Protein AF-A0A8J2JFU3-F1 (afdb_monomer_lite)

Foldseek 3Di:
DPDKDKDKFFDPDFFDDLVVRLVRCVVVQLVVVVVLCVVQQKKWKKKKWWFWKADPVVRDIDIDIFMAFTDIDRDSVCSVVVSVSGSVRSVVVQVCCCVVPNNIDTGTTGIIMMIMDRPALDDFDPDDDDDDDPCPDPDFWAAAPDPDLCQVLLLVQLLPCLVVQCVVDVDSNSSNYSVVRVVCSVVADQVLADPLHDDPVRSQVVRCVRGVEWEWEWEDDPRGIGTNDGGPRPGPHYWYKYKDFDDDPPDRDPRDIHIMTGNHPQCVSCPPDPARWDAASHPRDIDRDPVVNVVCVVVVNCSDPPPPPDPPDPPDDDADDQLQVVFDQQKAKEKDFDKAWAPPPPPPDDDPVPDPDDDPTDIDTQKMKIWMWGAPPNDIATPWIWIFRDPPRLLVVLLVVLVVLVLSLVLLVVQQAADDADPVQVVQQVPDQAAPRGRHGQDPPDPQVAWDQAARRRNNYTDYIHRPVSSVSHDHDSEHEYEYAPPQQPVVVVNVVCVVVVSHAFDDWDWDAPDPRGTAKIKTKHKPVPNPDPPPPPDVPTPGDTPDPDDDPVSDDPDDDIDMYMYMYGHCCVVVVDDLQVVLVVVVVVVPPPVVRCCVSPVVLVDDPPQDHDVVLVVLVSHDAQDLRVVRYDNCCPPPPRDDDDQCSRADPVPRDGDDPVRSVSVVVNSVSD

Sequence (674 aa):
MGVVVWYQYLPEQIEQDVESLFTEVHEPLVKLLQQSLDVHNSIVVRFRVPMVLENDEYQKVYVSYMMSQFMDLFNRGGIEDLIYRGASQVINRLNVFNEHGSKWRLREIESLEVQIASLKLFTEVKVKGYLPLPFASKKGYLNIRNKNNKCFQYCIIANKYWKAVKKTHRSHSALTNPKYYERHMNDFNFDCIGENGLNIYQDLPKFEQLNNIGVTVFSHRSNEIVMVRKSDLVADTRVNLFLIHRQNGDIESDDECHFVLITNLNKFLCLGRSHRSFFCAKCYRRFPSIARLEKHTASQHPTVINEDVEFPNPAYSLKFSNYSSTLPMPYIIFWDFETYTNEVTLPNSGQNKKSRTQILNEFSPASFSIVVVHNFENESRIVDIIYYDGPDVVRTFFEKIFNVAYMLLSQIRRTNNFIQPTPDELQHHVNATSCFLCGREFSSDTKCSAKCLHHDHNTGKYIDAACSACNLNIKYKFEVPAICHNSSRFDIHILMEAISTKGVPTTNVSILARSSEEFISLKVTTNKYKLPPLLTTYDSNYRERTAFHTAHSSLYPPSWKPTNVTIQFLDSYKFLNSSLSELFSVLKKDNSYKFSLIKLSFPYLFKYKTFSPTVENVDMLLQKISFPYQALKGSYVLQPGYPIPNRESFANDLDGTQVSDEQYQRVQEVINHF

Secondary structure (DSSP, 8-state):
--PEEEEEE--S-SS--HHHHHHHTHHHHHHHHHHHHHHHSSEEEEEEEEEEEEETTTTEEEEEEEEPPPEEE-SGGGHHHHHHHHHHHHHHHHHHHHHHSTT-EEEEE--EEEEEEE--S-S-----SSSS-S--S--SEE----SSS-HHHHHHHHHHHHHHHHHH--SHHHHT-THHHHTTGGGS--TTS-TT---TTTHHHHHHHHHTEEEEEEEEETTEEEEEE------SEEEEEEEEEPP-SSS--TT-EEEEEES-HHHHHTTT-SS--EE-TTT--EESSHHHHHHHHHTT--S------PPP-TT-------GGGGSPPSEEEEEEEEEEEEP----SS---TT--PPP--EEEEEEEEEEEEEEETTEEEEEEEEEE-SSSHHHHHHHHHHHHHHHHHHHHHHH--PPPPPHHHHHHHHH--B-TTT--B--TTSTT-SEEEEE-TTT--EEEEEEHHHHHHS-----EEEEESSGGGTHHHHHHHHHHTT-S--SEEEEEESSSS-EEEEEEEEEGGGSPP------TTS----S-----GGG--SS----EEEEEEEEGGGTS-S-HHHHHHHHHHT-----HHHHHH-THHHH-TTS---HHHHHHHTS-----TTT-BSGGGGSTTPPPPPGGGG--TTT-PPPPHHHHHHHHHHHHH-

Radius of gyration: 36.5 Å; chains: 1; bounding box: 82×84×100 Å

pLDDT: mean 76.46, std 16.55, range [27.48, 96.19]

Organism: NCBI:txid39272

Structure (mmCIF, N/CA/C/O backbone):
data_AF-A0A8J2JFU3-F1
#
_entry.id   AF-A0A8J2JFU3-F1
#
loop_
_atom_site.group_PDB
_atom_site.id
_atom_site.type_symbol
_atom_site.label_atom_id
_atom_site.label_alt_id
_atom_site.label_comp_id
_atom_site.label_asym_id
_atom_site.label_entity_id
_atom_site.label_seq_id
_atom_site.pdbx_PDB_ins_code
_atom_site.Cartn_x
_atom_site.Cartn_y
_atom_site.Cartn_z
_atom_site.occupancy
_atom_site.B_iso_or_equiv
_atom_site.auth_seq_id
_atom_site.auth_comp_id
_atom_site.auth_asym_id
_atom_site.auth_atom_id
_atom_site.pdbx_PDB_model_num
ATOM 1 N N . MET A 1 1 ? 12.813 12.835 -12.491 1.00 41.66 1 MET A N 1
ATOM 2 C CA . MET A 1 1 ? 11.472 13.414 -12.330 1.00 41.66 1 MET A CA 1
ATOM 3 C C . MET A 1 1 ? 11.585 14.388 -11.185 1.00 41.66 1 MET A C 1
ATOM 5 O O . MET A 1 1 ? 12.014 13.972 -10.113 1.00 41.66 1 MET A O 1
ATOM 9 N N . GLY A 1 2 ? 11.389 15.674 -11.476 1.00 49.88 2 GLY A N 1
ATOM 10 C CA . GLY A 1 2 ? 11.251 16.692 -10.438 1.00 49.88 2 GLY A CA 1
ATOM 11 C C . GLY A 1 2 ? 9.918 16.545 -9.703 1.00 49.88 2 GLY A C 1
ATOM 12 O O . GLY A 1 2 ? 9.207 15.560 -9.904 1.00 49.88 2 GLY A O 1
ATOM 13 N N . VAL A 1 3 ? 9.609 17.526 -8.855 1.00 50.72 3 VAL A N 1
ATOM 14 C CA . VAL A 1 3 ? 8.326 17.655 -8.149 1.00 50.72 3 VAL A CA 1
ATOM 15 C C . VAL A 1 3 ? 7.168 17.471 -9.136 1.00 50.72 3 VAL A C 1
ATOM 17 O O . VAL A 1 3 ? 7.185 18.062 -10.216 1.00 50.72 3 VAL A O 1
ATOM 20 N N . VAL A 1 4 ? 6.210 16.612 -8.779 1.00 64.81 4 VAL A N 1
ATOM 21 C CA . VAL A 1 4 ? 4.947 16.455 -9.509 1.00 64.81 4 VAL A CA 1
ATOM 22 C C . VAL A 1 4 ? 3.997 17.513 -8.970 1.00 64.81 4 VAL A C 1
ATOM 24 O O . VAL A 1 4 ? 3.699 17.508 -7.775 1.00 64.81 4 VAL A O 1
ATOM 27 N N . VAL A 1 5 ? 3.564 18.427 -9.831 1.00 75.31 5 VAL A N 1
ATOM 28 C CA . VAL A 1 5 ? 2.553 19.432 -9.501 1.00 75.31 5 VAL A CA 1
ATOM 29 C C . VAL A 1 5 ? 1.198 18.905 -9.951 1.00 75.31 5 VAL A C 1
ATOM 31 O O . VAL A 1 5 ? 1.085 18.305 -11.023 1.00 75.31 5 VAL A O 1
ATOM 34 N N . TRP A 1 6 ? 0.196 19.100 -9.102 1.00 80.88 6 TRP A N 1
ATOM 35 C CA . TRP A 1 6 ? -1.173 18.665 -9.330 1.00 80.88 6 TRP A CA 1
ATOM 36 C C . TRP A 1 6 ? -2.040 19.886 -9.577 1.00 80.88 6 TRP A C 1
ATOM 38 O O . TRP A 1 6 ? -2.028 20.826 -8.783 1.00 80.88 6 TRP A O 1
ATOM 48 N N . TYR A 1 7 ? -2.787 19.843 -10.668 1.00 85.06 7 TYR A N 1
ATOM 49 C CA . TYR A 1 7 ? -3.844 20.796 -10.964 1.00 85.06 7 TYR A CA 1
ATOM 50 C C . TYR A 1 7 ? -5.161 20.039 -10.955 1.00 85.06 7 TYR A C 1
ATOM 52 O O . TYR A 1 7 ? -5.210 18.905 -11.424 1.00 85.06 7 TYR A O 1
ATOM 60 N N . GLN A 1 8 ? -6.203 20.645 -10.404 1.00 88.94 8 GLN A N 1
ATOM 61 C CA . GLN A 1 8 ? -7.527 20.048 -10.348 1.00 88.94 8 GLN A CA 1
ATOM 62 C C . GLN A 1 8 ? -8.518 21.014 -10.983 1.00 88.94 8 GLN A C 1
ATOM 64 O O . GLN A 1 8 ? -8.562 22.187 -10.614 1.00 88.94 8 GLN A O 1
ATOM 69 N N . TYR A 1 9 ? -9.287 20.504 -11.933 1.00 87.50 9 TYR A N 1
ATOM 70 C CA . TYR A 1 9 ? -10.418 21.185 -12.539 1.00 87.50 9 TYR A CA 1
ATOM 71 C C . TYR A 1 9 ? -11.693 20.513 -12.047 1.00 87.50 9 TYR A C 1
ATOM 73 O O . TYR A 1 9 ? -11.799 19.285 -12.086 1.00 87.50 9 TYR A O 1
ATOM 81 N N . LEU A 1 10 ? -12.625 21.317 -11.545 1.00 85.31 10 LEU A N 1
ATOM 82 C CA . LEU A 1 10 ? -13.958 20.858 -11.181 1.00 85.31 10 LEU A CA 1
ATOM 83 C C . LEU A 1 10 ? -14.872 21.096 -12.383 1.00 85.31 10 LEU A C 1
ATOM 85 O O . LEU A 1 10 ? -14.833 22.210 -12.908 1.00 85.31 10 LEU A O 1
ATOM 89 N N . PRO A 1 11 ? -15.642 20.089 -12.817 1.00 83.38 11 PRO A N 1
ATOM 90 C CA . PRO A 1 11 ? -16.565 20.255 -13.925 1.00 83.38 11 PRO A CA 1
ATOM 91 C C . PRO A 1 11 ? -17.680 21.250 -13.587 1.00 83.38 11 PRO A C 1
ATOM 93 O O . PRO A 1 11 ? -18.163 21.285 -12.453 1.00 83.38 11 PRO A O 1
ATOM 96 N N . GLU A 1 12 ? -18.136 22.009 -14.580 1.00 78.88 12 GLU A N 1
ATOM 97 C CA . GLU A 1 12 ? -19.329 22.857 -14.471 1.00 78.88 12 GLU A CA 1
ATOM 98 C C . GLU A 1 12 ? -20.608 22.020 -14.298 1.00 78.88 12 GLU A C 1
ATOM 100 O O . GLU A 1 12 ? -21.534 22.431 -13.593 1.00 78.88 12 GLU A O 1
ATOM 105 N N . GLN A 1 13 ? -20.643 20.825 -14.900 1.00 78.31 13 GLN A N 1
ATOM 106 C CA . GLN A 1 13 ? -21.716 19.838 -14.757 1.00 78.31 13 GLN A CA 1
ATOM 107 C C . GLN A 1 13 ? -21.170 18.504 -14.242 1.00 78.31 13 GLN A C 1
ATOM 109 O O . GLN A 1 13 ? -20.282 17.909 -14.845 1.00 78.31 13 GLN A O 1
ATOM 114 N N . ILE A 1 14 ? -21.714 18.020 -13.124 1.00 73.75 14 ILE A N 1
ATOM 115 C CA . ILE A 1 14 ? -21.243 16.792 -12.461 1.00 73.75 14 ILE A CA 1
ATOM 116 C C . ILE A 1 14 ? -21.682 15.534 -13.242 1.00 73.75 14 ILE A C 1
ATOM 118 O O . ILE A 1 14 ? -20.930 14.562 -13.344 1.00 73.75 14 ILE A O 1
ATOM 122 N N . GLU A 1 15 ? -22.871 15.574 -13.849 1.00 76.75 15 GLU A N 1
ATOM 123 C CA . GLU A 1 15 ? -23.403 14.534 -14.738 1.00 76.75 15 GLU A CA 1
ATOM 124 C C . GLU A 1 15 ? -23.016 14.837 -16.193 1.00 76.75 15 GLU A C 1
ATOM 126 O O . GLU A 1 15 ? -23.808 15.363 -16.972 1.00 76.75 15 GLU A O 1
ATOM 131 N N . GLN A 1 16 ? -21.771 14.534 -16.559 1.00 81.75 16 GLN A N 1
ATOM 132 C CA . GLN A 1 16 ? -21.309 14.624 -17.944 1.00 81.75 16 GLN A CA 1
ATOM 133 C C . GLN A 1 16 ? -20.375 13.467 -18.301 1.00 81.75 16 GLN A C 1
ATOM 135 O O . GLN A 1 16 ? -19.803 12.810 -17.425 1.00 81.75 16 GLN A O 1
ATOM 140 N N . ASP A 1 17 ? -20.212 13.211 -19.597 1.00 87.56 17 ASP A N 1
ATOM 141 C CA . ASP A 1 17 ? -19.240 12.237 -20.083 1.00 87.56 17 ASP A CA 1
ATOM 142 C C . ASP A 1 17 ? -17.814 12.817 -20.141 1.00 87.56 17 ASP A C 1
ATOM 144 O O . ASP A 1 17 ? -17.562 14.013 -19.979 1.00 87.56 17 ASP A O 1
ATOM 148 N N . VAL A 1 18 ? -16.838 11.930 -20.344 1.00 88.50 18 VAL A N 1
ATOM 149 C CA . VAL A 1 18 ? -15.420 12.309 -20.380 1.00 88.50 18 VAL A CA 1
ATOM 150 C C . VAL A 1 18 ? -15.108 13.209 -21.584 1.00 88.50 18 VAL A C 1
ATOM 152 O O . VAL A 1 18 ? -14.222 14.052 -21.491 1.00 88.50 18 VAL A O 1
ATOM 155 N N . GLU A 1 19 ? -15.802 13.057 -22.711 1.00 89.81 19 GLU A N 1
ATOM 156 C CA . GLU A 1 19 ? -15.550 13.865 -23.911 1.00 89.81 19 GLU A CA 1
ATOM 157 C C . GLU A 1 19 ? -15.982 15.323 -23.703 1.00 89.81 19 GLU A C 1
ATOM 159 O O . GLU A 1 19 ? -15.233 16.257 -24.013 1.00 89.81 19 GLU A O 1
ATOM 164 N N . SER A 1 20 ? -17.137 15.507 -23.071 1.00 89.69 20 SER A N 1
ATOM 165 C CA . SER A 1 20 ? -17.690 16.796 -22.665 1.00 89.69 20 SER A CA 1
ATOM 166 C C . SER A 1 20 ? -16.768 17.494 -21.667 1.00 89.69 20 SER A C 1
ATOM 168 O O . SER A 1 20 ? -16.398 18.646 -21.893 1.00 89.69 20 SER A O 1
ATOM 170 N N . LEU A 1 21 ? -16.260 16.764 -20.665 1.00 92.25 21 LEU A N 1
ATOM 171 C CA . LEU A 1 21 ? -15.305 17.299 -19.691 1.00 92.25 21 LEU A CA 1
ATOM 172 C C . LEU A 1 21 ? -14.037 17.833 -20.368 1.00 92.25 21 LEU A C 1
ATOM 174 O O . LEU A 1 21 ? -13.573 18.928 -20.057 1.00 92.25 21 LEU A O 1
ATOM 178 N N . PHE A 1 22 ? -13.441 17.053 -21.276 1.00 91.81 22 PHE A N 1
ATOM 179 C CA . PHE A 1 22 ? -12.216 17.464 -21.969 1.00 91.81 22 PHE A CA 1
ATOM 180 C C . PHE A 1 22 ? -12.455 18.626 -22.939 1.00 91.81 22 PHE A C 1
ATOM 182 O O . PHE A 1 22 ? -11.534 19.414 -23.153 1.00 91.81 22 PHE A O 1
ATOM 189 N N . THR A 1 23 ? -13.670 18.758 -23.476 1.00 91.88 23 THR A N 1
ATOM 190 C CA . THR A 1 23 ? -14.092 19.908 -24.288 1.00 91.88 23 THR A CA 1
ATOM 191 C C . THR A 1 23 ? -14.242 21.163 -23.428 1.00 91.88 23 THR A C 1
ATOM 193 O O . THR A 1 23 ? -13.706 22.212 -23.780 1.00 91.88 23 THR A O 1
ATOM 196 N N . GLU A 1 24 ? -14.895 21.045 -22.269 1.00 91.38 24 GLU A N 1
ATOM 197 C CA . GLU A 1 24 ? -15.099 22.123 -21.293 1.00 91.38 24 GLU A CA 1
ATOM 198 C C . GLU A 1 24 ? -13.761 22.712 -20.818 1.00 91.38 24 GLU A C 1
ATOM 200 O O . GLU A 1 24 ? -13.526 23.920 -20.871 1.00 91.38 24 GLU A O 1
ATOM 205 N N . VAL A 1 25 ? -12.833 21.848 -20.403 1.00 91.62 25 VAL A N 1
ATOM 206 C CA . VAL A 1 25 ? -11.549 22.264 -19.815 1.00 91.62 25 VAL A CA 1
ATOM 207 C C . VAL A 1 25 ? -10.433 22.458 -20.847 1.00 91.62 25 VAL A C 1
ATOM 209 O O . VAL A 1 25 ? -9.283 22.696 -20.468 1.00 91.62 25 VAL A O 1
ATOM 212 N N . HIS A 1 26 ? -10.740 22.394 -22.146 1.00 93.25 26 HIS A N 1
ATOM 213 C CA . HIS A 1 26 ? -9.745 22.417 -23.220 1.00 93.25 26 HIS A CA 1
ATOM 214 C C . HIS A 1 26 ? -8.861 23.674 -23.194 1.00 93.25 26 HIS A C 1
ATOM 216 O O . HIS A 1 26 ? -7.631 23.567 -23.136 1.00 93.25 26 HIS A O 1
ATOM 222 N N . GLU A 1 27 ? -9.460 24.864 -23.223 1.00 93.38 27 GLU A N 1
ATOM 223 C CA . GLU A 1 27 ? -8.733 26.141 -23.215 1.00 93.38 27 GLU A CA 1
ATOM 224 C C . GLU A 1 27 ? -7.882 26.323 -21.937 1.00 93.38 27 GLU A C 1
ATOM 226 O O . GLU A 1 27 ? -6.683 26.630 -22.030 1.00 93.38 27 GLU A O 1
ATOM 231 N N . PRO A 1 28 ? -8.421 26.057 -20.726 1.00 93.06 28 PRO A N 1
ATOM 232 C CA . PRO A 1 28 ? -7.619 26.023 -19.507 1.00 93.06 28 PRO A CA 1
ATOM 233 C C . PRO A 1 28 ? -6.430 25.053 -19.562 1.00 93.06 28 PRO A C 1
ATOM 235 O O . PRO A 1 28 ? -5.341 25.415 -19.104 1.00 93.06 28 PRO A O 1
ATOM 238 N N . LEU A 1 29 ? -6.607 23.852 -20.126 1.00 93.81 29 LEU A N 1
ATOM 239 C CA . LEU A 1 29 ? -5.535 22.865 -20.281 1.00 93.81 29 LEU A CA 1
ATOM 240 C C . LEU A 1 29 ? -4.438 23.362 -21.220 1.00 93.81 29 LEU A C 1
ATOM 242 O O . LEU A 1 29 ? -3.256 23.256 -20.884 1.00 93.81 29 LEU A O 1
ATOM 246 N N . VAL A 1 30 ? -4.804 23.934 -22.369 1.00 94.12 30 VAL A N 1
ATOM 247 C CA . VAL A 1 30 ? -3.840 24.489 -23.330 1.00 94.12 30 VAL A CA 1
ATOM 248 C C . VAL A 1 30 ? -2.983 25.550 -22.649 1.00 94.12 30 VAL A C 1
ATOM 250 O O . VAL A 1 30 ? -1.752 25.477 -22.692 1.00 94.12 30 VAL A O 1
ATOM 253 N N . LYS A 1 31 ? -3.615 26.486 -21.936 1.00 93.62 31 LYS A N 1
ATOM 254 C CA . LYS A 1 31 ? -2.913 27.546 -21.207 1.00 93.62 31 LYS A CA 1
ATOM 255 C C . LYS A 1 31 ? -1.995 26.989 -20.115 1.00 93.62 31 LYS A C 1
ATOM 257 O O . LYS A 1 31 ? -0.844 27.417 -20.010 1.00 93.62 31 LYS A O 1
ATOM 262 N N . LEU A 1 32 ? -2.469 26.017 -19.332 1.00 93.88 32 LEU A N 1
ATOM 263 C CA . LEU A 1 32 ? -1.688 25.363 -18.279 1.00 93.88 32 LEU A CA 1
ATOM 264 C C . LEU A 1 32 ? -0.436 24.674 -18.842 1.00 93.88 32 LEU A C 1
ATOM 266 O O . LEU A 1 32 ? 0.663 24.814 -18.295 1.00 93.88 32 LEU A O 1
ATOM 270 N N . LEU A 1 33 ? -0.591 23.929 -19.937 1.00 92.69 33 LEU A N 1
ATOM 271 C CA . LEU A 1 33 ? 0.501 23.196 -20.573 1.00 92.69 33 LEU A CA 1
ATOM 272 C C . LEU A 1 33 ? 1.508 24.142 -21.240 1.00 92.69 33 LEU A C 1
ATOM 274 O O . LEU A 1 33 ? 2.712 23.909 -21.126 1.00 92.69 33 LEU A O 1
ATOM 278 N N . GLN A 1 34 ? 1.049 25.238 -21.853 1.00 91.62 34 GLN A N 1
ATOM 279 C CA . GLN A 1 34 ? 1.924 26.295 -22.376 1.00 91.62 34 GLN A CA 1
ATOM 280 C C . GLN A 1 34 ? 2.765 26.928 -21.261 1.00 91.62 34 GLN A C 1
ATOM 282 O O . GLN A 1 34 ? 3.990 26.944 -21.361 1.00 91.62 34 GLN A O 1
ATOM 287 N N . GLN A 1 35 ? 2.134 27.357 -20.164 1.00 89.44 35 GLN A N 1
ATOM 288 C CA . GLN A 1 35 ? 2.835 27.936 -19.011 1.00 89.44 35 GLN A CA 1
ATOM 289 C C . GLN A 1 35 ? 3.835 26.950 -18.395 1.00 89.44 35 GLN A C 1
ATOM 291 O O . GLN A 1 35 ? 4.955 27.316 -18.042 1.00 89.44 35 GLN A O 1
ATOM 296 N N . SER A 1 36 ? 3.458 25.675 -18.300 1.00 88.31 36 SER A N 1
ATOM 297 C CA . SER A 1 36 ? 4.332 24.626 -17.770 1.00 88.31 36 SER A CA 1
ATOM 298 C C . SER A 1 36 ? 5.554 24.381 -18.663 1.00 88.31 36 SER A C 1
ATOM 300 O O . SER A 1 36 ? 6.656 24.156 -18.154 1.00 88.31 36 SER A O 1
ATOM 302 N N . LEU A 1 37 ? 5.389 24.451 -19.988 1.00 84.69 37 LEU A N 1
ATOM 303 C CA . LEU A 1 37 ? 6.497 24.373 -20.943 1.00 84.69 37 LEU A CA 1
ATOM 304 C C . LEU A 1 37 ? 7.421 25.591 -20.859 1.00 84.69 37 LEU A C 1
ATOM 306 O O . LEU A 1 37 ? 8.637 25.411 -20.929 1.00 84.69 37 LEU A O 1
ATOM 310 N N . ASP A 1 38 ? 6.870 26.786 -20.651 1.00 83.88 38 ASP A N 1
ATOM 311 C CA . ASP A 1 38 ? 7.653 28.019 -20.508 1.00 83.88 38 ASP A CA 1
ATOM 312 C C . ASP A 1 38 ? 8.569 27.972 -19.274 1.00 83.88 38 ASP A C 1
ATOM 314 O O . ASP A 1 38 ? 9.684 28.489 -19.298 1.00 83.88 38 ASP A O 1
ATOM 318 N N . VAL A 1 39 ? 8.141 27.285 -18.208 1.00 82.19 39 VAL A N 1
ATOM 319 C CA . VAL A 1 39 ? 8.932 27.120 -16.976 1.00 82.19 39 VAL A CA 1
ATOM 320 C C . VAL A 1 39 ? 9.918 25.946 -17.056 1.00 82.19 39 VAL A C 1
ATOM 322 O O . VAL A 1 39 ? 11.022 26.022 -16.511 1.00 82.19 39 VAL A O 1
ATOM 325 N N . HIS A 1 40 ? 9.538 24.823 -17.675 1.00 76.00 40 HIS A N 1
ATOM 326 C CA . HIS A 1 40 ? 10.283 23.560 -17.558 1.00 76.00 40 HIS A CA 1
ATOM 327 C C . HIS A 1 40 ? 10.930 23.044 -18.849 1.00 76.00 40 HIS A C 1
ATOM 329 O O . HIS A 1 40 ? 11.603 22.013 -18.791 1.00 76.00 40 HIS A O 1
ATOM 335 N N . ASN A 1 41 ? 10.774 23.735 -19.984 1.00 74.19 41 ASN A N 1
ATOM 336 C CA . ASN A 1 41 ? 11.223 23.367 -21.339 1.00 74.19 41 ASN A CA 1
ATOM 337 C C . ASN A 1 41 ? 10.640 22.061 -21.913 1.00 74.19 41 ASN A C 1
ATOM 339 O O . ASN A 1 41 ? 10.404 21.975 -23.113 1.00 74.19 41 ASN A O 1
ATOM 343 N N . SER A 1 42 ? 10.447 21.036 -21.084 1.00 79.62 42 SER A N 1
ATOM 344 C CA . SER A 1 42 ? 9.838 19.751 -21.419 1.00 79.62 42 SER A CA 1
ATOM 345 C C . SER A 1 42 ? 9.172 19.163 -20.178 1.00 79.62 42 SER A C 1
ATOM 347 O O . SER A 1 42 ? 9.737 19.190 -19.076 1.00 79.62 42 SER A O 1
ATOM 349 N N . ILE A 1 43 ? 7.967 18.632 -20.351 1.00 85.19 43 ILE A N 1
ATOM 350 C CA . ILE A 1 43 ? 7.141 18.124 -19.256 1.00 85.19 43 ILE A CA 1
ATOM 351 C C . ILE A 1 43 ? 6.598 16.737 -19.582 1.00 85.19 43 ILE A C 1
ATOM 353 O O . ILE A 1 43 ? 6.532 16.326 -20.735 1.00 85.19 43 ILE A O 1
ATOM 357 N N . VAL A 1 44 ? 6.230 16.006 -18.540 1.00 84.75 44 VAL A N 1
ATOM 358 C CA . VAL A 1 44 ? 5.457 14.772 -18.635 1.00 84.75 44 VAL A CA 1
ATOM 359 C C . VAL A 1 44 ? 4.105 15.034 -17.994 1.00 84.75 44 VAL A C 1
ATOM 361 O O . VAL A 1 44 ? 4.055 15.541 -16.872 1.00 84.75 44 VAL A O 1
ATOM 364 N N . VAL A 1 45 ? 3.038 14.683 -18.703 1.00 89.50 45 VAL A N 1
ATOM 365 C CA . VAL A 1 45 ? 1.652 14.955 -18.318 1.00 89.50 45 VAL A CA 1
ATOM 366 C C . VAL A 1 45 ? 0.902 13.641 -18.137 1.00 89.50 45 VAL A C 1
ATOM 368 O O . VAL A 1 45 ? 1.089 12.700 -18.910 1.00 89.50 45 VAL A O 1
ATOM 371 N N . ARG A 1 46 ? 0.044 13.561 -17.125 1.00 92.25 46 ARG A N 1
ATOM 372 C CA . ARG A 1 46 ? -0.969 12.509 -16.992 1.00 92.25 46 ARG A CA 1
ATOM 373 C C . ARG A 1 46 ? -2.290 13.137 -16.578 1.00 92.25 46 ARG A C 1
ATOM 375 O O . ARG A 1 46 ? -2.312 13.961 -15.670 1.00 92.25 46 ARG A O 1
ATOM 382 N N . PHE A 1 47 ? -3.366 12.675 -17.195 1.00 93.31 47 PHE A N 1
ATOM 383 C CA . PHE A 1 47 ? -4.728 12.999 -16.799 1.00 93.31 47 PHE A CA 1
ATOM 384 C C . PHE A 1 47 ? -5.278 11.896 -15.904 1.00 93.31 47 PHE A C 1
ATOM 386 O O . PHE A 1 47 ? -5.110 10.709 -16.199 1.00 93.31 47 PHE A O 1
ATOM 393 N N . ARG A 1 48 ? -5.918 12.284 -14.806 1.00 92.81 48 ARG A N 1
ATOM 394 C CA . ARG A 1 48 ? -6.641 11.405 -13.893 1.00 92.81 48 ARG A CA 1
ATOM 395 C C . ARG A 1 48 ? -8.034 11.982 -13.691 1.00 92.81 48 ARG A C 1
ATOM 397 O O . ARG A 1 48 ? -8.167 13.156 -13.390 1.00 92.81 48 ARG A O 1
ATOM 404 N N . VAL A 1 49 ? -9.050 11.155 -13.870 1.00 92.50 49 VAL A N 1
ATOM 405 C CA . VAL A 1 49 ? -10.458 11.539 -13.773 1.00 92.50 49 VAL A CA 1
ATOM 406 C C . VAL A 1 49 ? -11.087 10.699 -12.668 1.00 92.50 49 VAL A C 1
ATOM 408 O O . VAL A 1 49 ? -11.428 9.539 -12.922 1.00 92.50 49 VAL A O 1
ATOM 411 N N . PRO A 1 50 ? -11.139 11.202 -11.422 1.00 89.56 50 PRO A N 1
ATOM 412 C CA . PRO A 1 50 ? -11.954 10.611 -10.370 1.00 89.56 50 PRO A CA 1
ATOM 413 C C . PRO A 1 50 ? -13.436 10.668 -10.750 1.00 89.56 50 PRO A C 1
ATOM 415 O O . PRO A 1 50 ? -13.917 11.676 -11.271 1.00 89.56 50 PRO A O 1
ATOM 418 N N . MET A 1 51 ? -14.137 9.558 -10.551 1.00 90.00 51 MET A N 1
ATOM 419 C CA . MET A 1 51 ? -15.512 9.381 -11.003 1.00 90.00 51 MET A CA 1
ATOM 420 C C . MET A 1 51 ? -16.281 8.419 -10.105 1.00 90.00 51 MET A C 1
ATOM 422 O O . MET A 1 51 ? -15.721 7.485 -9.520 1.00 90.00 51 MET A O 1
ATOM 426 N N . VAL A 1 52 ? -17.587 8.627 -10.055 1.00 88.12 52 VAL A N 1
ATOM 427 C CA . VAL A 1 52 ? -18.549 7.776 -9.373 1.00 88.12 52 VAL A CA 1
ATOM 428 C C . VAL A 1 52 ? -19.183 6.855 -10.405 1.00 88.12 52 VAL A C 1
ATOM 430 O O . VAL A 1 52 ? -19.752 7.301 -11.402 1.00 88.12 52 VAL A O 1
ATOM 433 N N . LEU A 1 53 ? -19.078 5.555 -10.162 1.00 85.62 53 LEU A N 1
ATOM 434 C CA . LEU A 1 53 ? -19.706 4.519 -10.966 1.00 85.62 53 LEU A CA 1
ATOM 435 C C . LEU A 1 53 ? -20.879 3.935 -10.188 1.00 85.62 53 LEU A C 1
ATOM 437 O O . LEU A 1 53 ? -20.790 3.734 -8.976 1.00 85.62 53 LEU A O 1
ATOM 441 N N . GLU A 1 54 ? -21.963 3.619 -10.876 1.00 86.25 54 GLU A N 1
ATOM 442 C CA . GLU A 1 54 ? -23.120 2.966 -10.278 1.00 86.25 54 GLU A CA 1
ATOM 443 C C . GLU A 1 54 ? -23.437 1.648 -10.969 1.00 86.25 54 GLU A C 1
ATOM 445 O O . GLU A 1 54 ? -23.117 1.426 -12.137 1.00 86.25 54 GLU A O 1
ATOM 450 N N . ASN A 1 55 ? -24.032 0.741 -10.207 1.00 82.62 55 ASN A N 1
ATOM 451 C CA . ASN A 1 55 ? -24.495 -0.535 -10.704 1.00 82.62 55 ASN A CA 1
ATOM 452 C C . ASN A 1 55 ? -25.944 -0.739 -10.284 1.00 82.62 55 ASN A C 1
ATOM 454 O O . ASN A 1 55 ? -26.229 -0.970 -9.105 1.00 82.62 55 ASN A O 1
ATOM 458 N N . ASP A 1 56 ? -26.837 -0.669 -11.266 1.00 77.31 56 ASP A N 1
ATOM 459 C CA . ASP A 1 56 ? -28.279 -0.751 -11.046 1.00 77.31 56 ASP A CA 1
ATOM 460 C C . ASP A 1 56 ? -28.712 -2.139 -10.563 1.00 77.31 56 ASP A C 1
ATOM 462 O O . ASP A 1 56 ? -29.675 -2.257 -9.810 1.00 77.31 56 ASP A O 1
ATOM 466 N N . GLU A 1 57 ? -27.980 -3.190 -10.946 1.00 76.19 57 GLU A N 1
ATOM 467 C CA . GLU A 1 57 ? -28.291 -4.572 -10.573 1.00 76.19 57 GLU A CA 1
ATOM 468 C C . GLU A 1 57 ? -28.022 -4.828 -9.084 1.00 76.19 57 GLU A C 1
ATOM 470 O O . GLU A 1 57 ? -28.786 -5.529 -8.423 1.00 76.19 57 GLU A O 1
ATOM 475 N N . TYR A 1 58 ? -26.965 -4.223 -8.536 1.00 73.75 58 TYR A N 1
ATOM 476 C CA . TYR A 1 58 ? -26.585 -4.393 -7.130 1.00 73.75 58 TYR A CA 1
ATOM 477 C C . TYR A 1 58 ? -26.973 -3.214 -6.232 1.00 73.75 58 TYR A C 1
ATOM 479 O O . TYR A 1 58 ? -26.694 -3.274 -5.035 1.00 73.75 58 TYR A O 1
ATOM 487 N N . GLN A 1 59 ? -27.559 -2.147 -6.791 1.00 73.69 59 GLN A N 1
ATOM 488 C CA . GLN A 1 59 ? -27.804 -0.867 -6.111 1.00 73.69 59 GLN A CA 1
ATOM 489 C C . GLN A 1 59 ? -26.565 -0.357 -5.356 1.00 73.69 59 GLN A C 1
ATOM 491 O O . GLN A 1 59 ? -26.634 0.074 -4.205 1.00 73.69 59 GLN A O 1
ATOM 496 N N . LYS A 1 60 ? -25.395 -0.456 -5.997 1.00 74.31 60 LYS A N 1
ATOM 497 C CA . LYS A 1 60 ? -24.113 -0.059 -5.407 1.00 74.31 60 LYS A CA 1
ATOM 498 C C . LYS A 1 60 ? -23.505 1.107 -6.156 1.00 74.31 60 LYS A C 1
ATOM 500 O O . LYS A 1 60 ? -23.548 1.165 -7.381 1.00 74.31 60 LYS A O 1
ATOM 505 N N . VAL A 1 61 ? -22.863 1.977 -5.388 1.00 79.50 61 VAL A N 1
ATOM 506 C CA . VAL A 1 61 ? -22.047 3.080 -5.880 1.00 79.50 61 VAL A CA 1
ATOM 507 C C . VAL A 1 61 ? -20.588 2.782 -5.547 1.00 79.50 61 VAL A C 1
ATOM 509 O O . VAL A 1 61 ? -20.270 2.332 -4.444 1.00 79.50 61 VAL A O 1
ATOM 512 N N . TYR A 1 62 ? -19.703 2.991 -6.513 1.00 78.50 62 TYR A N 1
ATOM 513 C CA . TYR A 1 62 ? -18.278 2.722 -6.411 1.00 78.50 62 TYR A CA 1
ATOM 514 C C . TYR A 1 62 ? -17.487 3.923 -6.923 1.00 78.50 62 TYR A C 1
ATOM 516 O O . TYR A 1 62 ? -17.603 4.309 -8.083 1.00 78.50 62 TYR A O 1
ATOM 524 N N . VAL A 1 63 ? -16.660 4.504 -6.057 1.00 78.38 63 VAL A N 1
ATOM 525 C CA . VAL A 1 63 ? -15.758 5.593 -6.442 1.00 78.38 63 VAL A CA 1
ATOM 526 C C . VAL A 1 63 ? -14.495 4.990 -7.045 1.00 78.38 63 VAL A C 1
ATOM 528 O O . VAL A 1 63 ? -13.820 4.167 -6.420 1.00 78.38 63 VAL A O 1
ATOM 531 N N . SER A 1 64 ? -14.175 5.405 -8.264 1.00 83.31 64 SER A N 1
ATOM 532 C CA . SER A 1 64 ? -13.002 4.961 -9.007 1.00 83.31 64 SER A CA 1
ATOM 533 C C . SER A 1 64 ? -12.301 6.139 -9.674 1.00 83.31 64 SER A C 1
ATOM 535 O O . SER A 1 64 ? -12.657 7.300 -9.493 1.00 83.31 64 SER A O 1
ATOM 537 N N . TYR A 1 65 ? -11.255 5.849 -10.439 1.00 83.50 65 TYR A N 1
ATOM 538 C CA . TYR A 1 65 ? -10.607 6.842 -11.276 1.00 83.50 65 TYR A CA 1
ATOM 539 C C . TYR A 1 65 ? -10.091 6.205 -12.562 1.00 83.50 65 TYR A C 1
ATOM 541 O O . TYR A 1 65 ? -9.476 5.137 -12.549 1.00 83.50 65 TYR A O 1
ATOM 549 N N . MET A 1 66 ? -10.269 6.912 -13.672 1.00 87.44 66 MET A N 1
ATOM 550 C CA . MET A 1 66 ? -9.652 6.564 -14.950 1.00 87.44 66 MET A CA 1
ATOM 551 C C . MET A 1 66 ? -8.425 7.441 -15.174 1.00 87.44 66 MET A C 1
ATOM 553 O O . MET A 1 66 ? -8.376 8.587 -14.734 1.00 87.44 66 MET A O 1
ATOM 557 N N . MET A 1 67 ? -7.383 6.904 -15.810 1.00 87.81 67 MET A N 1
ATOM 558 C CA . MET A 1 67 ? -6.142 7.655 -16.025 1.00 87.81 67 MET A CA 1
ATOM 559 C C . MET A 1 67 ? -5.551 7.394 -17.394 1.00 87.81 67 MET A C 1
ATOM 561 O O . MET A 1 67 ? -5.492 6.247 -17.838 1.00 87.81 67 MET A O 1
ATOM 565 N N . SER A 1 68 ? -4.990 8.440 -17.991 1.00 88.00 68 SER A N 1
ATOM 566 C CA . SER A 1 68 ? -4.088 8.293 -19.124 1.00 88.00 68 SER A CA 1
ATOM 567 C C . SER A 1 68 ? -2.743 7.703 -18.680 1.00 88.00 68 SER A C 1
ATOM 569 O O . SER A 1 68 ? -2.349 7.712 -17.503 1.00 88.00 68 SER A O 1
ATOM 571 N N . GLN A 1 69 ? -1.961 7.231 -19.647 1.00 80.44 69 GLN A N 1
ATOM 572 C CA . GLN A 1 69 ? -0.539 7.016 -19.413 1.00 80.44 69 GLN A CA 1
ATOM 573 C C . GLN A 1 69 ? 0.177 8.357 -19.187 1.00 80.44 69 GLN A C 1
ATOM 575 O O . GLN A 1 69 ? -0.363 9.430 -19.461 1.00 80.44 69 GLN A O 1
ATOM 580 N N . PHE A 1 70 ? 1.407 8.292 -18.677 1.00 81.25 70 PHE A N 1
ATOM 581 C CA . PHE A 1 70 ? 2.282 9.461 -18.705 1.00 81.25 70 PHE A CA 1
ATOM 582 C C . PHE A 1 70 ? 2.702 9.725 -20.151 1.00 81.25 70 PHE A C 1
ATOM 584 O O . PHE A 1 70 ? 3.260 8.838 -20.798 1.00 81.25 70 PHE A O 1
ATOM 591 N N . MET A 1 71 ? 2.429 10.928 -20.641 1.00 84.88 71 MET A N 1
ATOM 592 C CA . MET A 1 71 ? 2.717 11.359 -22.004 1.00 84.88 71 MET A CA 1
ATOM 593 C C . MET A 1 71 ? 3.763 12.468 -21.979 1.00 84.88 71 MET A C 1
ATOM 595 O O . MET A 1 71 ? 3.693 13.385 -21.160 1.00 84.88 71 MET A O 1
ATOM 599 N N . ASP A 1 72 ? 4.753 12.359 -22.859 1.00 83.19 72 ASP A N 1
ATOM 600 C CA . ASP A 1 72 ? 5.836 13.332 -22.958 1.00 83.19 72 ASP A CA 1
ATOM 601 C C . ASP A 1 72 ? 5.383 14.531 -23.816 1.00 83.19 72 ASP A C 1
ATOM 603 O O . ASP A 1 72 ? 4.836 14.340 -24.903 1.00 83.19 72 ASP A O 1
ATOM 607 N N . LEU A 1 73 ? 5.654 15.758 -23.360 1.00 83.88 73 LEU A N 1
ATOM 608 C CA . LEU A 1 73 ? 5.395 16.998 -24.093 1.00 83.88 73 LEU A CA 1
ATOM 609 C C . LEU A 1 73 ? 6.674 17.833 -24.204 1.00 83.88 73 LEU A C 1
ATOM 611 O O . LEU A 1 73 ? 7.262 18.248 -23.200 1.00 83.88 73 LEU A O 1
ATOM 615 N N . PHE A 1 74 ? 7.093 18.097 -25.441 1.00 80.25 74 PHE A N 1
ATOM 616 C CA . PHE A 1 74 ? 8.378 18.740 -25.745 1.00 80.25 74 PHE A CA 1
ATOM 617 C C . PHE A 1 74 ? 8.247 20.157 -26.315 1.00 80.25 74 PHE A C 1
ATOM 619 O O . PHE A 1 74 ? 9.203 20.928 -26.287 1.00 80.25 74 PHE A O 1
ATOM 626 N N . ASN A 1 75 ? 7.089 20.499 -26.878 1.00 77.75 75 ASN A N 1
ATOM 627 C CA . ASN A 1 75 ? 6.843 21.784 -27.523 1.00 77.75 75 ASN A CA 1
ATOM 628 C C . ASN A 1 75 ? 5.339 22.093 -27.559 1.00 77.75 75 ASN A C 1
ATOM 630 O O . ASN A 1 75 ? 4.510 21.212 -27.335 1.00 77.75 75 ASN A O 1
ATOM 634 N N . ARG A 1 76 ? 5.004 23.349 -27.876 1.00 81.56 76 ARG A N 1
ATOM 635 C CA . ARG A 1 76 ? 3.618 23.839 -27.910 1.00 81.56 76 ARG A CA 1
ATOM 636 C C . ARG A 1 76 ? 2.761 23.177 -28.996 1.00 81.56 76 ARG A C 1
ATOM 638 O O . ARG A 1 76 ? 1.575 22.984 -28.780 1.00 81.56 76 ARG A O 1
ATOM 645 N N . GLY A 1 77 ? 3.354 22.777 -30.121 1.00 76.56 77 GLY A N 1
ATOM 646 C CA . GLY A 1 77 ? 2.638 22.117 -31.219 1.00 76.56 77 GLY A CA 1
ATOM 647 C C . GLY A 1 77 ? 2.132 20.710 -30.885 1.00 76.56 77 GLY A C 1
ATOM 648 O O . GLY A 1 77 ? 1.258 20.206 -31.577 1.00 76.56 77 GLY A O 1
ATOM 649 N N . GLY A 1 78 ? 2.649 20.078 -29.825 1.00 80.56 78 GLY A N 1
ATOM 650 C CA . GLY A 1 78 ? 2.180 18.772 -29.350 1.00 80.56 78 GLY A CA 1
ATOM 651 C C . GLY A 1 78 ? 1.057 18.830 -28.310 1.00 80.56 78 GLY A C 1
ATOM 652 O O . GLY A 1 78 ? 0.657 17.778 -27.824 1.00 80.56 78 GLY A O 1
ATOM 653 N N . ILE A 1 79 ? 0.593 20.024 -27.920 1.00 88.88 79 ILE A N 1
ATOM 654 C CA . ILE A 1 79 ? -0.403 20.186 -26.849 1.00 88.88 79 ILE A CA 1
ATOM 655 C C . ILE A 1 79 ? -1.741 19.567 -27.251 1.00 88.88 79 ILE A C 1
ATOM 657 O O . ILE A 1 79 ? -2.264 18.741 -26.508 1.00 88.88 79 ILE A O 1
ATOM 661 N N . GLU A 1 80 ? -2.242 19.918 -28.434 1.00 90.06 80 GLU A N 1
ATOM 662 C CA . GLU A 1 80 ? -3.534 19.446 -28.946 1.00 90.06 80 GLU A CA 1
ATOM 663 C C . GLU A 1 80 ? -3.600 17.919 -29.010 1.00 90.06 80 GLU A C 1
ATOM 665 O O . GLU A 1 80 ? -4.456 17.274 -28.407 1.00 90.06 80 GLU A O 1
ATOM 670 N N . ASP A 1 81 ? -2.606 17.323 -29.666 1.00 84.75 81 ASP A N 1
ATOM 671 C CA . ASP A 1 81 ? -2.488 15.874 -29.792 1.00 84.75 81 ASP A CA 1
ATOM 672 C C . ASP A 1 81 ? -2.336 15.178 -28.426 1.00 84.75 81 ASP A C 1
ATOM 674 O O . ASP A 1 81 ? -2.868 14.086 -28.220 1.00 84.75 81 ASP A O 1
ATOM 678 N N . LEU A 1 82 ? -1.648 15.796 -27.460 1.00 90.44 82 LEU A N 1
ATOM 679 C CA . LEU A 1 82 ? -1.527 15.243 -26.111 1.00 90.44 82 LEU A CA 1
ATOM 680 C C . LEU A 1 82 ? -2.867 15.240 -25.370 1.00 90.44 82 LEU A C 1
ATOM 682 O O . LEU A 1 82 ? -3.178 14.247 -24.710 1.00 90.44 82 LEU A O 1
ATOM 686 N N . ILE A 1 83 ? -3.641 16.325 -25.456 1.00 93.44 83 ILE A N 1
ATOM 687 C CA . ILE A 1 83 ? -4.966 16.419 -24.828 1.00 93.44 83 ILE A CA 1
ATOM 688 C C . ILE A 1 83 ? -5.887 15.363 -25.444 1.00 93.44 83 ILE A C 1
ATOM 690 O O . ILE A 1 83 ? -6.452 14.551 -24.711 1.00 93.44 83 ILE A O 1
ATOM 694 N N . TYR A 1 84 ? -5.939 15.289 -26.777 1.00 90.75 84 TYR A N 1
ATOM 695 C CA . TYR A 1 84 ? -6.762 14.319 -27.500 1.00 90.75 84 TYR A CA 1
ATOM 696 C C . TYR A 1 84 ? -6.398 12.865 -27.161 1.00 90.75 84 TYR A C 1
ATOM 698 O O . TYR A 1 84 ? -7.262 12.060 -26.803 1.00 90.75 84 TYR A O 1
ATOM 706 N N . ARG A 1 85 ? -5.104 12.513 -27.194 1.00 87.75 85 ARG A N 1
ATOM 707 C CA . ARG A 1 85 ? -4.642 11.172 -26.796 1.00 87.75 85 ARG A CA 1
ATOM 708 C C . ARG A 1 85 ? -4.954 10.873 -25.333 1.00 87.75 85 ARG A C 1
ATOM 710 O O . ARG A 1 85 ? -5.300 9.739 -25.005 1.00 87.75 85 ARG A O 1
ATOM 717 N N . GLY A 1 86 ? -4.837 11.871 -24.462 1.00 89.81 86 GLY A N 1
ATOM 718 C CA . GLY A 1 86 ? -5.194 11.775 -23.052 1.00 89.81 86 GLY A CA 1
ATOM 719 C C . GLY A 1 86 ? -6.659 11.416 -22.845 1.00 89.81 86 GLY A C 1
ATOM 720 O O . GLY A 1 86 ? -6.942 10.410 -22.193 1.00 89.81 86 GLY A O 1
ATOM 721 N N . ALA A 1 87 ? -7.557 12.193 -23.452 1.00 91.12 87 ALA A N 1
ATOM 722 C CA . ALA A 1 87 ? -8.999 11.973 -23.418 1.00 91.12 87 ALA A CA 1
ATOM 723 C C . ALA A 1 87 ? -9.358 10.579 -23.948 1.00 91.12 87 ALA A C 1
ATOM 725 O O . ALA A 1 87 ? -9.985 9.786 -23.247 1.00 91.12 87 ALA A O 1
ATOM 726 N N . SER A 1 88 ? -8.853 10.227 -25.134 1.00 88.75 88 SER A N 1
ATOM 727 C CA . SER A 1 88 ? -9.109 8.929 -25.766 1.00 88.75 88 SER A CA 1
ATOM 728 C C . SER A 1 88 ? -8.674 7.749 -24.887 1.00 88.75 88 SER A C 1
ATOM 730 O O . SER A 1 88 ? -9.383 6.751 -24.781 1.00 88.75 88 SER A O 1
ATOM 732 N N . GLN A 1 89 ? -7.539 7.849 -24.187 1.00 88.19 89 GLN A N 1
ATOM 733 C CA . GLN A 1 89 ? -7.098 6.793 -23.269 1.00 88.19 89 GLN A CA 1
ATOM 734 C C . GLN A 1 89 ? -7.987 6.646 -22.035 1.00 88.19 89 GLN A C 1
ATOM 736 O O . GLN A 1 89 ? -8.194 5.523 -21.574 1.00 88.19 89 GLN A O 1
ATOM 741 N N . VAL A 1 90 ? -8.483 7.755 -21.487 1.00 89.19 90 VAL A N 1
ATOM 742 C CA . VAL A 1 90 ? -9.417 7.737 -20.354 1.00 89.19 90 VAL A CA 1
ATOM 743 C C . VAL A 1 90 ? -10.746 7.112 -20.791 1.00 89.19 90 VAL A C 1
ATOM 745 O O . VAL A 1 90 ? -11.222 6.199 -20.119 1.00 89.19 90 VAL A O 1
ATOM 748 N N . ILE A 1 91 ? -11.276 7.517 -21.951 1.00 88.12 91 ILE A N 1
ATOM 749 C CA . ILE A 1 91 ? -12.512 6.980 -22.546 1.00 88.12 91 ILE A CA 1
ATOM 750 C C . ILE A 1 91 ? -12.388 5.477 -22.810 1.00 88.12 91 ILE A C 1
ATOM 752 O O . ILE A 1 91 ? -13.218 4.697 -22.355 1.00 88.12 91 ILE A O 1
ATOM 756 N N . ASN A 1 92 ? -11.315 5.036 -23.472 1.00 83.44 92 ASN A N 1
ATOM 757 C CA . ASN A 1 92 ? -11.118 3.618 -23.778 1.00 83.44 92 ASN A CA 1
ATOM 758 C C . ASN A 1 92 ? -11.058 2.752 -22.514 1.00 83.44 92 ASN A C 1
ATOM 760 O O . ASN A 1 92 ? -11.577 1.639 -22.498 1.00 83.44 92 ASN A O 1
ATOM 764 N N . ARG A 1 93 ? -10.450 3.254 -21.433 1.00 84.50 93 ARG A N 1
ATOM 765 C CA . ARG A 1 93 ? -10.413 2.535 -20.151 1.00 84.50 93 ARG A CA 1
ATOM 766 C C . ARG A 1 93 ? -11.782 2.460 -19.491 1.00 84.50 93 ARG A C 1
ATOM 768 O O . ARG A 1 93 ? -12.114 1.414 -18.941 1.00 84.50 93 ARG A O 1
ATOM 775 N N . LEU A 1 94 ? -12.562 3.536 -19.569 1.00 84.06 94 LEU A N 1
ATOM 776 C CA . LEU A 1 94 ? -13.939 3.543 -19.095 1.00 84.06 94 LEU A CA 1
ATOM 777 C C . LEU A 1 94 ? -14.793 2.533 -19.870 1.00 84.06 94 LEU A C 1
ATOM 779 O O . LEU A 1 94 ? -15.503 1.746 -19.255 1.00 84.06 94 LEU A O 1
ATOM 783 N N . ASN A 1 95 ? -14.649 2.475 -21.194 1.00 81.50 95 ASN A N 1
ATOM 784 C CA . ASN A 1 95 ? -15.380 1.525 -22.033 1.00 81.50 95 ASN A CA 1
ATOM 785 C C . ASN A 1 95 ? -15.026 0.072 -21.702 1.00 81.50 95 ASN A C 1
ATOM 787 O O . ASN A 1 95 ? -15.923 -0.733 -21.478 1.00 81.50 95 ASN A O 1
ATOM 791 N N . VAL A 1 96 ? -13.735 -0.257 -21.567 1.00 76.94 96 VAL A N 1
ATOM 792 C CA . VAL A 1 96 ? -13.303 -1.601 -21.137 1.00 76.94 96 VAL A CA 1
ATOM 793 C C . VAL A 1 96 ? -13.901 -1.960 -19.775 1.00 76.94 96 VAL A C 1
ATOM 795 O O . VAL A 1 96 ? -14.358 -3.086 -19.578 1.00 76.94 96 VAL A O 1
ATOM 798 N N . PHE A 1 97 ? -13.934 -1.007 -18.842 1.00 73.31 97 PHE A N 1
ATOM 799 C CA . PHE A 1 97 ? -14.524 -1.216 -17.523 1.00 73.31 97 PHE A CA 1
ATOM 800 C C . PHE A 1 97 ? -16.037 -1.472 -17.596 1.00 73.31 97 PHE A C 1
ATOM 802 O O . PHE A 1 97 ? -16.522 -2.391 -16.940 1.00 73.31 97 PHE A O 1
ATOM 809 N N . ASN A 1 98 ? -16.760 -0.721 -18.429 1.00 70.19 98 ASN A N 1
ATOM 810 C CA . ASN A 1 98 ? -18.205 -0.870 -18.620 1.00 70.19 98 ASN A CA 1
ATOM 811 C C . ASN A 1 98 ? -18.568 -2.179 -19.348 1.00 70.19 98 ASN A C 1
ATOM 813 O O . ASN A 1 98 ? -19.545 -2.836 -18.993 1.00 70.19 98 ASN A O 1
ATOM 817 N N . GLU A 1 99 ? -17.782 -2.581 -20.352 1.00 63.84 99 GLU A N 1
ATOM 818 C CA . GLU A 1 99 ? -18.046 -3.766 -21.180 1.00 63.84 99 GLU A CA 1
ATOM 819 C C . GLU A 1 99 ? -17.660 -5.085 -20.490 1.00 63.84 99 GLU A C 1
ATOM 821 O O . GLU A 1 99 ? -18.332 -6.096 -20.685 1.00 63.84 99 GLU A O 1
ATOM 826 N N . HIS A 1 100 ? -16.585 -5.098 -19.691 1.00 60.25 100 HIS A N 1
ATOM 827 C CA . HIS A 1 100 ? -16.034 -6.328 -19.095 1.00 60.25 100 HIS A CA 1
ATOM 828 C C . HIS A 1 100 ? -16.238 -6.422 -17.572 1.00 60.25 100 HIS A C 1
ATOM 830 O O . HIS A 1 100 ? -16.022 -7.486 -16.988 1.00 60.25 100 HIS A O 1
ATOM 836 N N . GLY A 1 101 ? -16.657 -5.342 -16.906 1.00 53.75 101 GLY A N 1
ATOM 837 C CA . GLY A 1 101 ? -16.919 -5.304 -15.469 1.00 53.75 101 GLY A CA 1
ATOM 838 C C . GLY A 1 101 ? -18.410 -5.236 -15.165 1.00 53.75 101 GLY A C 1
ATOM 839 O O . GLY A 1 101 ? -18.995 -4.174 -15.292 1.00 53.75 101 GLY A O 1
ATOM 840 N N . SER A 1 102 ? -19.019 -6.344 -14.732 1.00 57.94 102 SER A N 1
ATOM 841 C CA . SER A 1 102 ? -20.323 -6.485 -14.039 1.00 57.94 102 SER A CA 1
ATOM 842 C C . SER A 1 102 ? -21.463 -5.458 -14.286 1.00 57.94 102 SER A C 1
ATOM 844 O O . SER A 1 102 ? -22.301 -5.318 -13.401 1.00 57.94 102 SER A O 1
ATOM 846 N N . LYS A 1 103 ? -21.552 -4.779 -15.443 1.00 68.06 103 LYS A N 1
ATOM 847 C CA . LYS A 1 103 ? -22.502 -3.688 -15.771 1.00 68.06 103 LYS A CA 1
ATOM 848 C C . LYS A 1 103 ? -22.384 -2.411 -14.918 1.00 68.06 103 LYS A C 1
ATOM 850 O O . LYS A 1 103 ? -23.393 -1.835 -14.516 1.00 68.06 103 LYS A O 1
ATOM 855 N N . TRP A 1 104 ? -21.171 -1.957 -14.615 1.00 76.75 104 TRP A N 1
ATOM 856 C CA . TRP A 1 104 ? -20.991 -0.628 -14.013 1.00 76.75 104 TRP A CA 1
ATOM 857 C C . TRP A 1 104 ? -21.195 0.470 -15.063 1.00 76.75 104 TRP A C 1
ATOM 859 O O . TRP A 1 104 ? -20.690 0.347 -16.176 1.00 76.75 104 TRP A O 1
ATOM 869 N N . ARG A 1 105 ? -21.920 1.537 -14.712 1.00 83.06 105 ARG A N 1
ATOM 870 C CA . ARG A 1 105 ? -22.115 2.726 -15.553 1.00 83.06 105 ARG A CA 1
ATOM 871 C C . ARG A 1 105 ? -21.532 3.965 -14.884 1.00 83.06 105 ARG A C 1
ATOM 873 O O . ARG A 1 105 ? -21.536 4.072 -13.658 1.00 83.06 105 ARG A O 1
ATOM 880 N N . LEU A 1 106 ? -21.018 4.891 -15.691 1.00 86.50 106 LEU A N 1
ATOM 881 C CA . LEU A 1 106 ? -20.594 6.200 -15.204 1.00 86.50 106 LEU A CA 1
ATOM 882 C C . LEU A 1 106 ? -21.822 6.968 -14.718 1.00 86.50 106 LEU A C 1
ATOM 884 O O . LEU A 1 106 ? -22.775 7.124 -15.476 1.00 86.50 106 LEU A O 1
ATOM 888 N N . ARG A 1 107 ? -21.776 7.426 -13.468 1.00 85.62 107 ARG A N 1
ATOM 889 C CA . ARG A 1 107 ? -22.815 8.258 -12.866 1.00 85.62 107 ARG A CA 1
ATOM 890 C C . ARG A 1 107 ? -22.399 9.724 -12.890 1.00 85.62 107 ARG A C 1
ATOM 892 O O . ARG A 1 107 ? -23.087 10.555 -13.462 1.00 85.62 107 ARG A O 1
ATOM 899 N N . GLU A 1 108 ? -21.250 10.021 -12.291 1.00 88.81 108 GLU A N 1
ATOM 900 C CA . GLU A 1 108 ? -20.785 11.390 -12.058 1.00 88.81 108 GLU A CA 1
ATOM 901 C C . GLU A 1 108 ? -19.263 11.472 -12.223 1.00 88.81 108 GLU A C 1
ATOM 903 O O . GLU A 1 108 ? -18.533 10.543 -11.859 1.00 88.81 108 GLU A O 1
ATOM 908 N N . ILE A 1 109 ? -18.768 12.593 -12.746 1.00 90.81 109 ILE A N 1
ATOM 909 C CA . ILE A 1 109 ? -17.338 12.917 -12.768 1.00 90.81 109 ILE A CA 1
ATOM 910 C C . ILE A 1 109 ? -17.055 13.914 -11.644 1.00 90.81 109 ILE A C 1
ATOM 912 O O . ILE A 1 109 ? -17.642 14.989 -11.597 1.00 90.81 109 ILE A O 1
ATOM 916 N N . GLU A 1 110 ? -16.122 13.583 -10.750 1.00 88.25 110 GLU A N 1
ATOM 917 C CA . GLU A 1 110 ? -15.796 14.454 -9.614 1.00 88.25 110 GLU A CA 1
ATOM 918 C C . GLU A 1 110 ? -14.842 15.584 -10.025 1.00 88.25 110 GLU A C 1
ATOM 920 O O . GLU A 1 110 ? -14.978 16.720 -9.575 1.00 88.25 110 GLU A O 1
ATOM 925 N N . SER A 1 111 ? -13.822 15.274 -10.836 1.00 89.75 111 SER A N 1
ATOM 926 C CA . SER A 1 111 ? -12.835 16.259 -11.302 1.00 89.75 111 SER A CA 1
ATOM 927 C C . SER A 1 111 ? -11.963 15.749 -12.454 1.00 89.75 111 SER A C 1
ATOM 929 O O . SER A 1 111 ? -11.900 14.552 -12.733 1.00 89.75 111 SER A O 1
ATOM 931 N N . LEU A 1 112 ? -11.221 16.664 -13.083 1.00 92.12 112 LEU A N 1
ATOM 932 C CA . LEU A 1 112 ? -10.032 16.3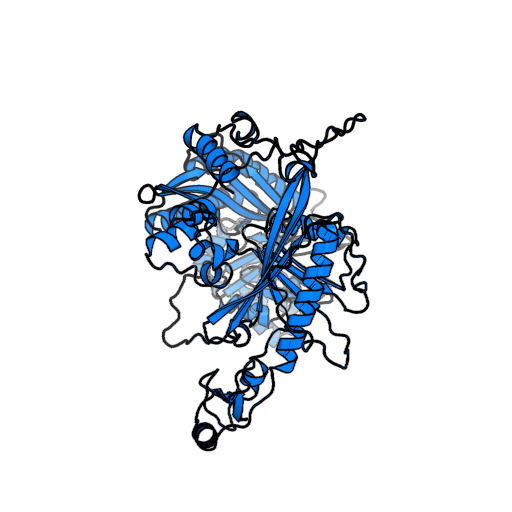51 -13.873 1.00 92.12 112 LEU A CA 1
ATOM 933 C C . LEU A 1 112 ? -8.775 16.780 -13.108 1.00 92.12 112 LEU A C 1
ATOM 935 O O . LEU A 1 112 ? -8.504 17.965 -12.921 1.00 92.12 112 LEU A O 1
ATOM 939 N N . GLU A 1 113 ? -7.963 15.808 -12.716 1.00 92.31 113 GLU A N 1
ATOM 940 C CA . GLU A 1 113 ? -6.641 16.009 -12.137 1.00 92.31 113 GLU A CA 1
ATOM 941 C C . GLU A 1 113 ? -5.556 15.922 -13.227 1.00 92.31 113 GLU A C 1
ATOM 943 O O . GLU A 1 113 ? -5.406 14.906 -13.914 1.00 92.31 113 GLU A O 1
ATOM 948 N N . VAL A 1 114 ? -4.739 16.966 -13.356 1.00 92.12 114 VAL A N 1
ATOM 949 C CA . VAL A 1 114 ? -3.589 17.021 -14.267 1.00 92.12 114 VAL A CA 1
ATOM 950 C C . VAL A 1 114 ? -2.305 16.925 -13.456 1.00 92.12 114 VAL A C 1
ATOM 952 O O . VAL A 1 114 ? -1.965 17.815 -12.675 1.00 92.12 114 VAL A O 1
ATOM 955 N N . GLN A 1 115 ? -1.568 15.839 -13.661 1.00 89.69 115 GLN A N 1
ATOM 956 C CA . GLN A 1 115 ? -0.248 15.633 -13.076 1.00 89.69 115 GLN A CA 1
ATOM 957 C C . GLN A 1 115 ? 0.814 16.106 -14.058 1.00 89.69 115 GLN A C 1
ATOM 959 O O . GLN A 1 115 ? 0.946 15.537 -15.143 1.00 89.69 115 GLN A O 1
ATOM 964 N N . ILE A 1 116 ? 1.608 17.099 -13.657 1.00 86.69 116 ILE A N 1
ATOM 965 C CA . ILE A 1 116 ? 2.706 17.630 -14.466 1.00 86.69 116 ILE A CA 1
ATOM 966 C C . ILE A 1 116 ? 4.022 17.417 -13.729 1.00 86.69 116 ILE A C 1
ATOM 968 O O . ILE A 1 116 ? 4.194 17.821 -12.580 1.00 86.69 116 ILE A O 1
ATOM 972 N N . ALA A 1 117 ? 4.981 16.792 -14.406 1.00 81.56 117 ALA A N 1
ATOM 973 C CA . ALA A 1 117 ? 6.338 16.627 -13.907 1.00 81.56 117 ALA A CA 1
ATOM 974 C C . ALA A 1 117 ? 7.344 17.213 -14.897 1.00 81.56 117 ALA A C 1
ATOM 976 O O . ALA A 1 117 ? 7.266 16.962 -16.099 1.00 81.56 117 ALA A O 1
ATOM 977 N N . SER A 1 118 ? 8.351 17.930 -14.396 1.00 76.62 118 SER A N 1
ATOM 978 C CA . SER A 1 118 ? 9.456 18.385 -15.246 1.00 76.62 118 SER A CA 1
ATOM 979 C C . SER A 1 118 ? 10.293 17.200 -15.745 1.00 76.62 118 SER A C 1
ATOM 981 O O . SER A 1 118 ? 10.800 16.377 -14.960 1.00 76.62 118 SER A O 1
ATOM 983 N N . LEU A 1 119 ? 10.481 17.127 -17.066 1.00 70.31 119 LEU A N 1
ATOM 984 C CA . LEU A 1 119 ? 11.324 16.125 -17.714 1.00 70.31 119 LEU A CA 1
ATOM 985 C C . LEU A 1 119 ? 12.774 16.612 -17.771 1.00 70.31 119 LEU A C 1
ATOM 987 O O . LEU A 1 119 ? 13.353 16.861 -18.823 1.00 70.31 119 LEU A O 1
ATOM 991 N N . LYS A 1 120 ? 13.401 16.733 -16.602 1.00 62.69 120 LYS A N 1
ATOM 992 C CA . LYS A 1 120 ? 14.814 17.108 -16.526 1.00 62.69 120 LYS A CA 1
ATOM 993 C C . LYS A 1 120 ? 15.716 15.915 -16.836 1.00 62.69 120 LYS A C 1
ATOM 995 O O . LYS A 1 120 ? 15.857 15.003 -16.014 1.00 62.69 120 LYS A O 1
ATOM 1000 N N . LEU A 1 121 ? 16.360 15.935 -18.003 1.00 58.88 121 LEU A N 1
ATOM 1001 C CA . LEU A 1 121 ? 17.434 14.992 -18.343 1.00 58.88 121 LEU A CA 1
ATOM 1002 C C . LEU A 1 121 ? 18.732 15.318 -17.570 1.00 58.88 121 LEU A C 1
ATOM 1004 O O . LEU A 1 121 ? 19.496 14.402 -17.252 1.00 58.88 121 LEU A O 1
ATOM 1008 N N . PHE A 1 122 ? 18.936 16.591 -17.192 1.00 56.72 122 PHE A N 1
ATOM 1009 C CA . PHE A 1 122 ? 20.096 17.109 -16.450 1.00 56.72 122 PHE A CA 1
ATOM 1010 C C . PHE A 1 122 ? 19.720 17.952 -15.220 1.00 56.72 122 PHE A C 1
ATOM 1012 O O . PHE A 1 122 ? 18.623 18.482 -15.118 1.00 56.72 122 PHE A O 1
ATOM 1019 N N . THR A 1 123 ? 20.663 18.084 -14.285 1.00 44.38 123 THR A N 1
ATOM 1020 C CA . THR A 1 123 ? 20.678 19.129 -13.245 1.00 44.38 123 THR A CA 1
ATOM 1021 C C . THR A 1 123 ? 21.855 20.041 -13.570 1.00 44.38 123 THR A C 1
ATOM 1023 O O . THR A 1 123 ? 22.978 19.541 -13.535 1.00 44.38 123 THR A O 1
ATOM 1026 N N . GLU A 1 124 ? 21.572 21.290 -13.950 1.00 39.66 124 GLU A N 1
ATOM 1027 C CA . GLU A 1 124 ? 22.492 22.422 -14.171 1.00 39.66 124 GLU A CA 1
ATOM 1028 C C . GLU A 1 124 ? 23.907 22.073 -14.668 1.00 39.66 124 GLU A C 1
ATOM 1030 O O . GLU A 1 124 ? 24.805 21.723 -13.897 1.00 39.66 124 GLU A O 1
ATOM 1035 N N . VAL A 1 125 ? 24.157 22.262 -15.967 1.00 40.31 125 VAL A N 1
ATOM 1036 C CA . VAL A 1 125 ? 25.532 22.375 -16.464 1.00 40.31 125 VAL A CA 1
ATOM 1037 C C . VAL A 1 125 ? 25.972 23.822 -16.248 1.00 40.31 125 VAL A C 1
ATOM 1039 O O . VAL A 1 125 ? 25.450 24.733 -16.882 1.00 40.31 125 VAL A O 1
ATOM 1042 N N . LYS A 1 126 ? 26.945 24.067 -15.362 1.00 35.66 126 LYS A N 1
ATOM 1043 C CA . LYS A 1 126 ? 27.611 25.378 -15.279 1.00 35.66 126 LYS A CA 1
ATOM 1044 C C . LYS A 1 126 ? 28.449 25.589 -16.542 1.00 35.66 126 LYS A C 1
ATOM 1046 O O . LYS A 1 126 ? 29.621 25.219 -16.577 1.00 35.66 126 LYS A O 1
ATOM 1051 N N . VAL A 1 127 ? 27.848 26.149 -17.588 1.00 35.78 127 VAL A N 1
ATOM 1052 C CA . VAL A 1 127 ? 28.567 26.569 -18.794 1.00 35.78 127 VAL A CA 1
ATOM 1053 C C . VAL A 1 127 ? 29.157 27.954 -18.524 1.00 35.78 127 VAL A C 1
ATOM 1055 O O . VAL A 1 127 ? 28.428 28.914 -18.294 1.00 35.78 127 VAL A O 1
ATOM 1058 N N . LYS A 1 128 ? 30.489 28.061 -18.502 1.00 27.48 128 LYS A N 1
ATOM 1059 C CA . LYS A 1 128 ? 31.189 29.350 -18.579 1.00 27.48 128 LYS A CA 1
ATOM 1060 C C . LYS A 1 128 ? 31.599 29.581 -20.035 1.00 27.48 128 LYS A C 1
ATOM 1062 O O . LYS A 1 128 ? 32.446 28.843 -20.531 1.00 27.48 128 LYS A O 1
ATOM 1067 N N . GLY A 1 129 ? 31.060 30.627 -20.662 1.00 31.50 129 GLY A N 1
ATOM 1068 C CA . GLY A 1 129 ? 31.566 31.182 -21.922 1.00 31.50 129 GLY A CA 1
ATOM 1069 C C . GLY A 1 129 ? 30.754 30.856 -23.182 1.00 31.50 129 GLY A C 1
ATOM 1070 O O . GLY A 1 129 ? 30.069 29.840 -23.256 1.00 31.50 129 GLY A O 1
ATOM 1071 N N . TYR A 1 130 ? 30.871 31.783 -24.139 1.00 35.88 130 TYR A N 1
ATOM 1072 C CA . TYR A 1 130 ? 30.353 31.807 -25.516 1.00 35.88 130 TYR A CA 1
ATOM 1073 C C . TYR A 1 130 ? 30.455 30.438 -26.208 1.00 35.88 130 TYR A C 1
ATOM 1075 O O . TYR A 1 130 ? 31.457 29.766 -25.993 1.00 35.88 130 TYR A O 1
ATOM 1083 N N . LEU A 1 131 ? 29.467 30.033 -27.026 1.00 46.41 131 LEU A N 1
ATOM 1084 C CA . LEU A 1 131 ? 29.410 28.729 -27.717 1.00 46.41 131 LEU A CA 1
ATOM 1085 C C . LEU A 1 131 ? 30.735 28.385 -28.444 1.00 46.41 131 LEU A C 1
ATOM 1087 O O . LEU A 1 131 ? 31.023 28.900 -29.524 1.00 46.41 131 LEU A O 1
ATOM 1091 N N . PRO A 1 132 ? 31.487 27.398 -27.929 1.00 45.34 132 PRO A N 1
ATOM 1092 C CA . PRO A 1 132 ? 31.672 26.171 -28.681 1.00 45.34 132 PRO A CA 1
ATOM 1093 C C . PRO A 1 132 ? 31.264 25.011 -27.779 1.00 45.34 132 PRO A C 1
ATOM 1095 O O . PRO A 1 132 ? 31.735 24.928 -26.652 1.00 45.34 132 PRO A O 1
ATOM 1098 N N . LEU A 1 133 ? 30.374 24.139 -28.272 1.00 51.19 133 LEU A N 1
ATOM 1099 C CA . LEU A 1 133 ? 30.032 22.815 -27.723 1.00 51.19 133 LEU A CA 1
ATOM 1100 C C . LEU A 1 133 ? 30.645 22.531 -26.332 1.00 51.19 133 LEU A C 1
ATOM 1102 O O . LEU A 1 133 ? 31.844 22.238 -26.292 1.00 51.19 133 LEU A O 1
ATOM 1106 N N . PRO A 1 134 ? 29.887 22.521 -25.215 1.00 45.06 134 PRO A N 1
ATOM 1107 C CA . PRO A 1 134 ? 30.426 22.337 -23.853 1.00 45.06 134 PRO A CA 1
ATOM 1108 C C . PRO A 1 134 ? 31.068 20.949 -23.590 1.00 45.06 134 PRO A C 1
ATOM 1110 O O . PRO A 1 134 ? 31.281 20.523 -22.457 1.00 45.06 134 PRO A O 1
ATOM 1113 N N . PHE A 1 135 ? 31.426 20.220 -24.642 1.00 53.06 135 PHE A N 1
ATOM 1114 C CA . PHE A 1 135 ? 31.929 18.863 -24.665 1.00 53.06 135 PHE A CA 1
ATOM 1115 C C . PHE A 1 135 ? 33.437 18.825 -24.968 1.00 53.06 135 PHE A C 1
ATOM 1117 O O . PHE A 1 135 ? 33.892 18.163 -25.897 1.00 53.06 135 PHE A O 1
ATOM 1124 N N . ALA A 1 136 ? 34.260 19.480 -24.144 1.00 43.31 136 ALA A N 1
ATOM 1125 C CA . ALA A 1 136 ? 35.723 19.346 -24.223 1.00 43.31 136 ALA A CA 1
ATOM 1126 C C . ALA A 1 136 ? 36.212 17.893 -23.979 1.00 43.31 136 ALA A C 1
ATOM 1128 O O . ALA A 1 136 ? 37.358 17.547 -24.277 1.00 43.31 136 ALA A O 1
ATOM 1129 N N . SER A 1 137 ? 35.341 16.999 -23.486 1.00 49.34 137 SER A N 1
ATOM 1130 C CA . SER A 1 137 ? 35.641 15.573 -23.339 1.00 49.34 137 SER A CA 1
ATOM 1131 C C . SER A 1 137 ? 35.116 14.749 -24.529 1.00 49.34 137 SER A C 1
ATOM 1133 O O . SER A 1 137 ? 33.920 14.578 -24.750 1.00 49.34 137 SER A O 1
ATOM 1135 N N . LYS A 1 138 ? 36.059 14.213 -25.312 1.00 52.81 138 LYS A N 1
ATOM 1136 C CA . LYS A 1 138 ? 35.909 13.479 -26.586 1.00 52.81 138 LYS A CA 1
ATOM 1137 C C . LYS A 1 138 ? 35.155 12.132 -26.503 1.00 52.81 138 LYS A C 1
ATOM 1139 O O . LYS A 1 138 ? 35.670 11.117 -26.982 1.00 52.81 138 LYS A O 1
ATOM 1144 N N . LYS A 1 139 ? 34.001 12.024 -25.838 1.00 66.44 139 LYS A N 1
ATOM 1145 C CA . LYS A 1 139 ? 33.371 10.714 -25.588 1.00 66.44 139 LYS A CA 1
ATOM 1146 C C . LYS A 1 139 ? 31.841 10.762 -25.679 1.00 66.44 139 LYS A C 1
ATOM 1148 O O . LYS A 1 139 ? 31.180 11.042 -24.694 1.00 66.44 139 LYS A O 1
ATOM 1153 N N . GLY A 1 140 ? 31.286 10.344 -26.822 1.00 76.69 140 GLY A N 1
ATOM 1154 C CA . GLY A 1 140 ? 29.863 9.976 -26.937 1.00 76.69 140 GLY A CA 1
ATOM 1155 C C . GLY A 1 140 ? 29.085 10.583 -28.103 1.00 76.69 140 GLY A C 1
ATOM 1156 O O . GLY A 1 140 ? 27.906 10.269 -28.229 1.00 76.69 140 GLY A O 1
ATOM 1157 N N . TYR A 1 141 ? 29.724 11.390 -28.952 1.00 83.62 141 TYR A N 1
ATOM 1158 C CA . TYR A 1 141 ? 29.109 12.014 -30.124 1.00 83.62 141 TYR A CA 1
ATOM 1159 C C . TYR A 1 141 ? 30.099 12.127 -31.301 1.00 83.62 141 TYR A C 1
ATOM 1161 O O . TYR A 1 141 ? 31.315 12.007 -31.111 1.00 83.62 141 TYR A O 1
ATOM 1169 N N . LEU A 1 142 ? 29.578 12.362 -32.508 1.00 86.56 142 LEU A N 1
ATOM 1170 C CA . LEU A 1 142 ? 30.320 12.644 -33.738 1.00 86.56 142 LEU A CA 1
ATOM 1171 C C . LEU A 1 142 ? 29.704 13.852 -34.448 1.00 86.56 142 LEU A C 1
ATOM 1173 O O . LEU A 1 142 ? 28.582 13.785 -34.942 1.00 86.56 142 LEU A O 1
ATOM 1177 N N . ASN A 1 143 ? 30.460 14.948 -34.508 1.00 86.25 143 ASN A N 1
ATOM 1178 C CA . ASN A 1 143 ? 30.097 16.129 -35.285 1.00 86.25 143 ASN A CA 1
ATOM 1179 C C . ASN A 1 143 ? 30.758 16.045 -36.666 1.00 86.25 143 ASN A C 1
ATOM 1181 O O . ASN A 1 143 ? 31.960 16.292 -36.785 1.00 86.25 143 ASN A O 1
ATOM 1185 N N . ILE A 1 144 ? 29.995 15.645 -37.681 1.00 84.62 144 ILE A N 1
ATOM 1186 C CA . ILE A 1 144 ? 30.494 15.472 -39.048 1.00 84.62 144 ILE A CA 1
ATOM 1187 C C . ILE A 1 144 ? 30.704 16.853 -39.673 1.00 84.62 144 ILE A C 1
ATOM 1189 O O . ILE A 1 144 ? 29.845 17.723 -39.597 1.00 84.62 144 ILE A O 1
ATOM 1193 N N . ARG A 1 145 ? 31.879 17.068 -40.267 1.00 81.94 145 ARG A N 1
ATOM 1194 C CA . ARG A 1 145 ? 32.335 18.362 -40.793 1.00 81.94 145 ARG A CA 1
ATOM 1195 C C . ARG A 1 145 ? 31.899 18.550 -42.247 1.00 81.94 145 ARG A C 1
ATOM 1197 O O . ARG A 1 145 ? 32.741 18.717 -43.129 1.00 81.94 145 ARG A O 1
ATOM 1204 N N . ASN A 1 146 ? 30.599 18.451 -42.507 1.00 80.38 146 ASN A N 1
ATOM 1205 C CA . ASN A 1 146 ? 30.026 18.753 -43.818 1.00 80.38 146 ASN A CA 1
ATOM 1206 C C . ASN A 1 146 ? 29.908 20.269 -44.044 1.00 80.38 146 ASN A C 1
ATOM 1208 O O . ASN A 1 146 ? 29.819 21.042 -43.096 1.00 80.38 146 ASN A O 1
ATOM 1212 N N . LYS A 1 147 ? 29.936 20.684 -45.317 1.00 77.19 147 LYS A N 1
ATOM 1213 C CA . LYS A 1 147 ? 29.790 22.090 -45.748 1.00 77.19 147 LYS A CA 1
ATOM 1214 C C . LYS A 1 147 ? 28.456 22.383 -46.449 1.00 77.19 147 LYS A C 1
ATOM 1216 O O . LYS A 1 147 ? 28.212 23.513 -46.836 1.00 77.19 147 LYS A O 1
ATOM 1221 N N . ASN A 1 148 ? 27.641 21.354 -46.663 1.00 79.50 148 ASN A N 1
ATOM 1222 C CA . ASN A 1 148 ? 26.328 21.420 -47.309 1.00 79.50 148 ASN A CA 1
ATOM 1223 C C . ASN A 1 148 ? 25.211 21.250 -46.261 1.00 79.50 148 ASN A C 1
ATOM 1225 O O . ASN A 1 148 ? 25.489 20.871 -45.123 1.00 79.50 148 ASN A O 1
ATOM 1229 N N . ASN A 1 149 ? 23.948 21.404 -46.658 1.00 76.75 149 ASN A N 1
ATOM 1230 C CA . ASN A 1 149 ? 22.785 21.253 -45.768 1.00 76.75 149 ASN A CA 1
ATOM 1231 C C . ASN A 1 149 ? 22.396 19.783 -45.503 1.00 76.75 149 ASN A C 1
ATOM 1233 O O . ASN A 1 149 ? 21.236 19.476 -45.255 1.00 76.75 149 ASN A O 1
ATOM 1237 N N . LYS A 1 150 ? 23.360 18.849 -45.573 1.00 84.25 150 LYS A N 1
ATOM 1238 C CA . LYS A 1 150 ? 23.111 17.400 -45.465 1.00 84.25 150 LYS A CA 1
ATOM 1239 C C . LYS A 1 150 ? 23.532 16.781 -44.123 1.00 84.25 150 LYS A C 1
ATOM 1241 O O . LYS A 1 150 ? 23.792 15.579 -44.036 1.00 84.25 150 LYS A O 1
ATOM 1246 N N . CYS A 1 151 ? 23.654 17.592 -43.068 1.00 86.00 151 CYS A N 1
ATOM 1247 C CA . CYS A 1 151 ? 24.142 17.148 -41.753 1.00 86.00 151 CYS A CA 1
ATOM 1248 C C . CYS A 1 151 ? 23.280 16.027 -41.145 1.00 86.00 151 CYS A C 1
ATOM 1250 O O . CYS A 1 151 ? 23.827 15.100 -40.542 1.00 86.00 151 CYS A O 1
ATOM 1252 N N . PHE A 1 152 ? 21.960 16.056 -41.363 1.00 89.00 152 PHE A N 1
ATOM 1253 C CA . PHE A 1 152 ? 21.051 14.982 -40.964 1.00 89.00 152 PHE A CA 1
ATOM 1254 C C . PHE A 1 152 ? 21.408 13.657 -41.647 1.00 89.00 152 PHE A C 1
ATOM 1256 O O . PHE A 1 152 ? 21.679 12.666 -40.964 1.00 89.00 152 PHE A O 1
ATOM 1263 N N . GLN A 1 153 ? 21.485 13.649 -42.982 1.00 91.31 153 GLN A N 1
ATOM 1264 C CA . GLN A 1 153 ? 21.782 12.449 -43.764 1.00 91.31 153 GLN A CA 1
ATOM 1265 C C . GLN A 1 153 ? 23.131 11.852 -43.357 1.00 91.31 153 GLN A C 1
ATOM 1267 O O . GLN A 1 153 ? 23.238 10.650 -43.108 1.00 91.31 153 GLN A O 1
ATOM 1272 N N . TYR A 1 154 ? 24.154 12.696 -43.185 1.00 91.25 154 TYR A N 1
ATOM 1273 C CA . TYR A 1 154 ? 25.451 12.239 -42.698 1.00 91.25 154 TYR A CA 1
ATOM 1274 C C . TYR A 1 154 ? 25.368 11.601 -41.309 1.00 91.25 154 TYR A C 1
ATOM 1276 O O . TYR A 1 154 ? 26.051 10.605 -41.074 1.00 91.25 154 TYR A O 1
ATOM 1284 N N . CYS A 1 155 ? 24.545 12.117 -40.392 1.00 92.06 155 CYS A N 1
ATOM 1285 C CA . CYS A 1 155 ? 24.377 11.516 -39.068 1.00 92.06 155 CYS A CA 1
ATOM 1286 C C . CYS A 1 155 ? 23.717 10.130 -39.131 1.00 92.06 155 CYS A C 1
ATOM 1288 O O . CYS A 1 155 ? 24.181 9.216 -38.445 1.00 92.06 155 CYS A O 1
ATOM 1290 N N . ILE A 1 156 ? 22.686 9.953 -39.966 1.00 94.00 156 ILE A N 1
ATOM 1291 C CA . ILE A 1 156 ? 22.039 8.648 -40.190 1.00 94.00 156 ILE A CA 1
ATOM 1292 C C . ILE A 1 156 ? 23.060 7.640 -40.731 1.00 94.00 156 ILE A C 1
ATOM 1294 O O . ILE A 1 156 ? 23.244 6.564 -40.157 1.00 94.00 156 ILE A O 1
ATOM 1298 N N . ILE A 1 157 ? 23.795 8.017 -41.778 1.00 93.38 157 ILE A N 1
ATOM 1299 C CA . ILE A 1 157 ? 24.802 7.155 -42.405 1.00 93.38 157 ILE A CA 1
ATOM 1300 C C . ILE A 1 157 ? 25.922 6.830 -41.418 1.00 93.38 157 ILE A C 1
ATOM 1302 O O . ILE A 1 157 ? 26.312 5.670 -41.243 1.00 93.38 157 ILE A O 1
ATOM 1306 N N . ALA A 1 158 ? 26.425 7.842 -40.715 1.00 92.25 158 ALA A N 1
ATOM 1307 C CA . ALA A 1 158 ? 27.471 7.648 -39.732 1.00 92.25 158 ALA A CA 1
ATOM 1308 C C . ALA A 1 158 ? 27.025 6.707 -38.619 1.00 92.25 158 ALA A C 1
ATOM 1310 O O . ALA A 1 158 ? 27.845 5.891 -38.217 1.00 92.25 158 ALA A O 1
ATOM 1311 N N . ASN A 1 159 ? 25.764 6.722 -38.169 1.00 93.62 159 ASN A N 1
ATOM 1312 C CA . ASN A 1 159 ? 25.276 5.802 -37.137 1.00 93.62 159 ASN A CA 1
ATOM 1313 C C . ASN A 1 159 ? 25.549 4.327 -37.486 1.00 93.62 159 ASN A C 1
ATOM 1315 O O . ASN A 1 159 ? 25.968 3.561 -36.612 1.00 93.62 159 ASN A O 1
ATOM 1319 N N . LYS A 1 160 ? 25.402 3.961 -38.766 1.00 92.81 160 LYS A N 1
ATOM 1320 C CA . LYS A 1 160 ? 25.686 2.615 -39.284 1.00 92.81 160 LYS A CA 1
ATOM 1321 C C . LYS A 1 160 ? 27.187 2.371 -39.487 1.00 92.81 160 LYS A C 1
ATOM 1323 O O . LYS A 1 160 ? 27.704 1.335 -39.068 1.00 92.81 160 LYS A O 1
ATOM 1328 N N . TYR A 1 161 ? 27.914 3.330 -40.066 1.00 93.00 161 TYR A N 1
ATOM 1329 C CA . TYR A 1 161 ? 29.269 3.085 -40.585 1.00 93.00 161 TYR A CA 1
ATOM 1330 C C . TYR A 1 161 ? 30.431 3.591 -39.718 1.00 93.00 161 TYR A C 1
ATOM 1332 O O . TYR A 1 161 ? 31.569 3.158 -39.916 1.00 93.00 161 TYR A O 1
ATOM 1340 N N . TRP A 1 162 ? 30.202 4.444 -38.712 1.00 90.19 162 TRP A N 1
ATOM 1341 C CA . TRP A 1 162 ? 31.293 5.076 -37.950 1.00 90.19 162 TRP A CA 1
ATOM 1342 C C . TRP A 1 162 ? 32.214 4.066 -37.250 1.00 90.19 162 TRP A C 1
ATOM 1344 O O . TRP A 1 162 ? 33.416 4.300 -37.115 1.00 90.19 162 TRP A O 1
ATOM 1354 N N . LYS A 1 163 ? 31.678 2.912 -36.823 1.00 90.19 163 LYS A N 1
ATOM 1355 C CA . LYS A 1 163 ? 32.471 1.830 -36.216 1.00 90.19 163 LYS A CA 1
ATOM 1356 C C . LYS A 1 163 ? 33.419 1.180 -37.224 1.00 90.19 163 LYS A C 1
ATOM 1358 O O . LYS A 1 163 ? 34.527 0.818 -36.838 1.00 90.19 163 LYS A O 1
ATOM 1363 N N . ALA A 1 164 ? 33.006 1.040 -38.484 1.00 89.00 164 ALA A N 1
ATOM 1364 C CA . ALA A 1 164 ? 33.854 0.513 -39.550 1.00 89.00 164 ALA A CA 1
ATOM 1365 C C . ALA A 1 164 ? 34.984 1.499 -39.876 1.00 89.00 164 ALA A C 1
ATOM 1367 O O . ALA A 1 164 ? 36.148 1.109 -39.864 1.00 89.00 164 ALA A O 1
ATOM 1368 N N . VAL A 1 165 ? 34.665 2.793 -40.013 1.00 87.44 165 VAL A N 1
ATOM 1369 C CA . VAL A 1 165 ? 35.668 3.859 -40.207 1.00 87.44 165 VAL A CA 1
ATOM 1370 C C . VAL A 1 165 ? 36.658 3.906 -39.039 1.00 87.44 165 VAL A C 1
ATOM 1372 O O . VAL A 1 165 ? 37.855 4.083 -39.240 1.00 87.44 165 VAL A O 1
ATOM 1375 N N . LYS A 1 166 ? 36.196 3.671 -37.806 1.00 86.44 166 LYS A N 1
ATOM 1376 C CA . LYS A 1 166 ? 37.062 3.621 -36.620 1.00 86.44 166 LYS A CA 1
ATOM 1377 C C . LYS A 1 166 ? 38.051 2.454 -36.614 1.00 86.44 166 LYS A C 1
ATOM 1379 O O . LYS A 1 166 ? 39.102 2.570 -35.983 1.00 86.44 166 LYS A O 1
ATOM 1384 N N . LYS A 1 167 ? 37.732 1.335 -37.274 1.00 86.94 167 LYS A N 1
ATOM 1385 C CA . LYS A 1 167 ? 38.661 0.199 -37.395 1.00 86.94 167 LYS A CA 1
ATOM 1386 C C . LYS A 1 167 ? 39.856 0.558 -38.280 1.00 86.94 167 LYS A C 1
ATOM 1388 O O . LYS A 1 167 ? 40.972 0.171 -37.950 1.00 86.94 167 LYS A O 1
ATOM 1393 N N . THR A 1 168 ? 39.632 1.319 -39.351 1.00 84.62 168 THR A N 1
ATOM 1394 C CA . THR A 1 168 ? 40.673 1.709 -40.315 1.00 84.62 168 THR A CA 1
ATOM 1395 C C . THR A 1 168 ? 41.372 3.019 -39.946 1.00 84.62 168 THR A C 1
ATOM 1397 O O . THR A 1 168 ? 42.568 3.166 -40.182 1.00 84.62 168 THR A O 1
ATOM 1400 N N . HIS A 1 169 ? 40.673 3.957 -39.302 1.00 82.44 169 HIS A N 1
ATOM 1401 C CA . HIS A 1 169 ? 41.206 5.264 -38.925 1.00 82.44 169 HIS A CA 1
ATOM 1402 C C . HIS A 1 169 ? 40.961 5.568 -37.443 1.00 82.44 169 HIS A C 1
ATOM 1404 O O . HIS A 1 169 ? 39.829 5.688 -36.976 1.00 82.44 169 HIS A O 1
ATOM 1410 N N . ARG A 1 170 ? 42.049 5.746 -36.682 1.00 72.44 170 ARG A N 1
ATOM 1411 C CA . ARG A 1 170 ? 41.988 5.980 -35.227 1.00 72.44 170 ARG A CA 1
ATOM 1412 C C . ARG A 1 170 ? 41.809 7.452 -34.835 1.00 72.44 170 ARG A C 1
ATOM 1414 O O . ARG A 1 170 ? 41.485 7.733 -33.681 1.00 72.44 170 ARG A O 1
ATOM 1421 N N . SER A 1 171 ? 42.024 8.395 -35.756 1.00 79.81 171 SER A N 1
ATOM 1422 C CA . SER A 1 171 ? 41.933 9.829 -35.459 1.00 79.81 171 SER A CA 1
ATOM 1423 C C . SER A 1 171 ? 40.480 10.315 -35.466 1.00 79.81 171 SER A C 1
ATOM 1425 O O . SER A 1 171 ? 39.678 9.949 -36.323 1.00 79.81 171 SER A O 1
ATOM 1427 N N . HIS A 1 172 ? 40.131 11.191 -34.519 1.00 75.19 172 HIS A N 1
ATOM 1428 C CA . HIS A 1 172 ? 38.783 11.766 -34.454 1.00 75.19 172 HIS A CA 1
ATOM 1429 C C . HIS A 1 172 ? 38.450 12.610 -35.697 1.00 75.19 172 HIS A C 1
ATOM 1431 O O . HIS A 1 172 ? 37.311 12.606 -36.140 1.00 75.19 172 HIS A O 1
ATOM 1437 N N . SER A 1 173 ? 39.457 13.260 -36.297 1.00 79.56 173 SER A N 1
ATOM 1438 C CA . SER A 1 173 ? 39.314 14.027 -37.546 1.00 79.56 173 SER A CA 1
ATOM 1439 C C . SER A 1 173 ? 38.871 13.156 -38.729 1.00 79.56 173 SER A C 1
ATOM 1441 O O . SER A 1 173 ? 38.098 13.602 -39.569 1.00 79.56 173 SER A O 1
ATOM 1443 N N . ALA A 1 174 ? 39.319 11.896 -38.790 1.00 81.50 174 ALA A N 1
ATOM 1444 C CA . ALA A 1 174 ? 38.871 10.967 -39.824 1.00 81.50 174 ALA A CA 1
ATOM 1445 C C . ALA A 1 174 ? 37.415 10.531 -39.602 1.00 81.50 174 ALA A C 1
ATOM 1447 O O . ALA A 1 174 ? 36.642 10.486 -40.551 1.00 81.50 174 ALA A O 1
ATOM 1448 N N . LEU A 1 175 ? 37.013 10.286 -38.349 1.00 83.69 175 LEU A N 1
ATOM 1449 C CA . LEU A 1 175 ? 35.635 9.904 -38.005 1.00 83.69 175 LEU A CA 1
ATOM 1450 C C . LEU A 1 175 ? 34.606 10.998 -38.299 1.00 83.69 175 LEU A C 1
ATOM 1452 O O . LEU A 1 175 ? 33.430 10.689 -38.470 1.00 83.69 175 LEU A O 1
ATOM 1456 N N . THR A 1 176 ? 35.027 12.258 -38.340 1.00 84.50 176 THR A N 1
ATOM 1457 C CA . THR A 1 176 ? 34.159 13.402 -38.634 1.00 84.50 176 THR A CA 1
ATOM 1458 C C . THR A 1 176 ? 34.260 13.877 -40.082 1.00 84.50 176 THR A C 1
ATOM 1460 O O . THR A 1 176 ? 33.626 14.868 -40.437 1.00 84.50 176 THR A O 1
ATOM 1463 N N . ASN A 1 177 ? 35.032 13.199 -40.935 1.00 87.25 177 ASN A N 1
ATOM 1464 C CA . ASN A 1 177 ? 35.185 13.586 -42.333 1.00 87.25 177 ASN A CA 1
ATOM 1465 C C . ASN A 1 177 ? 34.018 13.033 -43.182 1.00 87.25 177 ASN A C 1
ATOM 1467 O O . ASN A 1 177 ? 33.857 11.811 -43.243 1.00 87.25 177 ASN A O 1
ATOM 1471 N N . PRO A 1 178 ? 33.230 13.893 -43.860 1.00 87.88 178 PRO A N 1
ATOM 1472 C CA . PRO A 1 178 ? 32.065 13.469 -44.641 1.00 87.88 178 PRO A CA 1
ATOM 1473 C C . PRO A 1 178 ? 32.408 12.497 -45.780 1.00 87.88 178 PRO A C 1
ATOM 1475 O O . PRO A 1 178 ? 31.611 11.602 -46.051 1.00 87.88 178 PRO A O 1
ATOM 1478 N N . LYS A 1 179 ? 33.612 12.574 -46.374 1.00 89.50 179 LYS A N 1
ATOM 1479 C CA . LYS A 1 179 ? 34.028 11.730 -47.515 1.00 89.50 179 LYS A CA 1
ATOM 1480 C C . LYS A 1 179 ? 33.879 10.229 -47.262 1.00 89.50 179 LYS A C 1
ATOM 1482 O O . LYS A 1 179 ? 33.617 9.463 -48.183 1.00 89.50 179 LYS A O 1
ATOM 1487 N N . TYR A 1 180 ? 34.048 9.782 -46.016 1.00 88.88 180 TYR A N 1
ATOM 1488 C CA . TYR A 1 180 ? 33.920 8.360 -45.687 1.00 88.88 180 TYR A CA 1
ATOM 1489 C C . TYR A 1 180 ? 32.472 7.863 -45.698 1.00 88.88 180 TYR A C 1
ATOM 1491 O O . TYR A 1 180 ? 32.266 6.657 -45.839 1.00 88.88 180 TYR A O 1
ATOM 1499 N N . TYR A 1 181 ? 31.512 8.778 -45.568 1.00 91.00 181 TYR A N 1
ATOM 1500 C CA . TYR A 1 181 ? 30.081 8.511 -45.478 1.00 91.00 181 TYR A CA 1
ATOM 1501 C C . TYR A 1 181 ? 29.345 8.817 -46.793 1.00 91.00 181 TYR A C 1
ATOM 1503 O O . TYR A 1 181 ? 28.353 8.162 -47.077 1.00 91.00 181 TYR A O 1
ATOM 1511 N N . GLU A 1 182 ? 29.850 9.730 -47.633 1.00 89.62 182 GLU A N 1
ATOM 1512 C CA . GLU A 1 182 ? 29.224 10.112 -48.919 1.00 89.62 182 GLU A CA 1
ATOM 1513 C C . GLU A 1 182 ? 28.916 8.924 -49.834 1.00 89.62 182 GLU A C 1
ATOM 1515 O O . GLU A 1 182 ? 27.850 8.863 -50.435 1.00 89.62 182 GLU A O 1
ATOM 1520 N N . ARG A 1 183 ? 29.809 7.934 -49.896 1.00 89.19 183 ARG A N 1
ATOM 1521 C CA . ARG A 1 183 ? 29.616 6.729 -50.720 1.00 89.19 183 ARG A CA 1
ATOM 1522 C C . ARG A 1 183 ? 28.429 5.849 -50.302 1.00 89.19 183 ARG A C 1
ATOM 1524 O O . ARG A 1 183 ? 28.058 4.956 -51.047 1.00 89.19 183 ARG A O 1
ATOM 1531 N N . HIS A 1 184 ? 27.880 6.073 -49.110 1.00 92.00 184 HIS A N 1
ATOM 1532 C CA . HIS A 1 184 ? 26.788 5.301 -48.514 1.00 92.00 184 HIS A CA 1
ATOM 1533 C C . HIS A 1 184 ? 25.460 6.072 -48.520 1.00 92.00 184 HIS A C 1
ATOM 1535 O O . HIS A 1 184 ? 24.524 5.700 -47.816 1.00 92.00 184 HIS A O 1
ATOM 1541 N N . MET A 1 185 ? 25.371 7.170 -49.278 1.00 88.62 185 MET A N 1
ATOM 1542 C CA . MET A 1 185 ? 24.180 8.023 -49.295 1.00 88.62 185 MET A CA 1
ATOM 1543 C C . MET A 1 185 ? 22.923 7.293 -49.775 1.00 88.62 185 MET A C 1
ATOM 1545 O O . MET A 1 185 ? 21.840 7.572 -49.279 1.00 88.62 185 MET A O 1
ATOM 1549 N N . ASN A 1 186 ? 23.092 6.337 -50.691 1.00 90.69 186 ASN A N 1
ATOM 1550 C CA . ASN A 1 186 ? 22.001 5.569 -51.294 1.00 90.69 186 ASN A CA 1
ATOM 1551 C C . ASN A 1 186 ? 21.536 4.389 -50.422 1.00 90.69 186 ASN A C 1
ATOM 1553 O O . ASN A 1 186 ? 20.622 3.671 -50.810 1.00 90.69 186 ASN A O 1
ATOM 1557 N N . ASP A 1 187 ? 22.151 4.172 -49.254 1.00 92.06 187 ASP A N 1
ATOM 1558 C CA . ASP A 1 187 ? 21.776 3.077 -48.348 1.00 92.06 187 ASP A CA 1
ATOM 1559 C C . ASP A 1 187 ? 20.499 3.380 -47.540 1.00 92.06 187 ASP A C 1
ATOM 1561 O O . ASP A 1 187 ? 20.025 2.515 -46.803 1.00 92.06 187 ASP A O 1
ATOM 1565 N N . PHE A 1 188 ? 19.982 4.609 -47.632 1.00 92.19 188 PHE A N 1
ATOM 1566 C CA . PHE A 1 188 ? 18.789 5.091 -46.939 1.00 92.19 188 PHE A CA 1
ATOM 1567 C C . PHE A 1 188 ? 17.943 5.936 -47.896 1.00 92.19 188 PHE A C 1
ATOM 1569 O O . PHE A 1 188 ? 18.479 6.631 -48.759 1.00 92.19 188 PHE A O 1
ATOM 1576 N N . ASN A 1 189 ? 16.625 5.905 -47.718 1.00 91.88 189 ASN A N 1
ATOM 1577 C CA . ASN A 1 189 ? 15.692 6.738 -48.463 1.00 91.88 189 ASN A CA 1
ATOM 1578 C C . ASN A 1 189 ? 15.554 8.112 -47.779 1.00 91.88 189 ASN A C 1
ATOM 1580 O O . ASN A 1 189 ? 15.159 8.195 -46.615 1.00 91.88 189 ASN A O 1
ATOM 1584 N N . PHE A 1 190 ? 15.868 9.188 -48.502 1.00 90.19 190 PHE A N 1
ATOM 1585 C CA . PHE A 1 190 ? 15.743 10.571 -48.025 1.00 90.19 190 PHE A CA 1
ATOM 1586 C C . PHE A 1 190 ? 14.734 11.393 -48.843 1.00 90.19 190 PHE A C 1
ATOM 1588 O O . PHE A 1 190 ? 14.736 12.617 -48.740 1.00 90.19 190 PHE A O 1
ATOM 1595 N N . ASP A 1 191 ? 13.873 10.744 -49.629 1.00 87.62 191 ASP A N 1
ATOM 1596 C CA . ASP A 1 191 ? 12.979 11.388 -50.605 1.00 87.62 191 ASP A CA 1
ATOM 1597 C C . ASP A 1 191 ? 11.953 12.315 -49.939 1.00 87.62 191 ASP A C 1
ATOM 1599 O O . ASP A 1 191 ? 11.455 13.258 -50.546 1.00 87.62 191 ASP A O 1
ATOM 1603 N N . CYS A 1 192 ? 11.652 12.075 -48.660 1.00 83.69 192 CYS A N 1
ATOM 1604 C CA . CYS A 1 192 ? 10.756 12.909 -47.867 1.00 83.69 192 CYS A CA 1
ATOM 1605 C C . CYS A 1 192 ? 11.398 14.207 -47.344 1.00 83.69 192 CYS A C 1
ATOM 1607 O O . CYS A 1 192 ? 10.724 14.947 -46.635 1.00 83.69 192 CYS A O 1
ATOM 1609 N N . ILE A 1 193 ? 12.681 14.464 -47.625 1.00 82.12 193 ILE A N 1
ATOM 1610 C CA . ILE A 1 193 ? 13.399 15.667 -47.186 1.00 82.12 193 ILE A CA 1
ATOM 1611 C C . ILE A 1 193 ? 13.505 16.631 -48.368 1.00 82.12 193 ILE A C 1
ATOM 1613 O O . ILE A 1 193 ? 14.185 16.341 -49.351 1.00 82.12 193 ILE A O 1
ATOM 1617 N N . GLY A 1 194 ? 12.850 17.787 -48.257 1.00 67.88 194 GLY A N 1
ATOM 1618 C CA . GLY A 1 194 ? 12.862 18.814 -49.300 1.00 67.88 194 GLY A CA 1
ATOM 1619 C C . GLY A 1 194 ? 14.205 19.541 -49.441 1.00 67.88 194 GLY A C 1
ATOM 1620 O O . GLY A 1 194 ? 15.058 19.519 -48.551 1.00 67.88 194 GLY A O 1
ATOM 1621 N N . GLU A 1 195 ? 14.381 20.254 -50.557 1.00 64.06 195 GLU A N 1
ATOM 1622 C CA . GLU A 1 195 ? 15.591 21.049 -50.837 1.00 64.06 195 GLU A CA 1
ATOM 1623 C C . GLU A 1 195 ? 15.798 22.208 -49.841 1.00 64.06 195 GLU A C 1
ATOM 1625 O O . GLU A 1 195 ? 16.931 22.628 -49.604 1.00 64.06 195 GLU A O 1
ATOM 1630 N N . ASN A 1 196 ? 14.716 22.654 -49.192 1.00 59.47 196 ASN A N 1
ATOM 1631 C CA . ASN A 1 196 ? 14.703 23.734 -48.199 1.00 59.47 196 ASN A CA 1
ATOM 1632 C C . ASN A 1 196 ? 15.140 23.292 -46.786 1.00 59.47 196 ASN A C 1
ATOM 1634 O O . ASN A 1 196 ? 15.094 24.091 -45.855 1.00 59.47 196 ASN A O 1
ATOM 1638 N N . GLY A 1 197 ? 15.578 22.040 -46.609 1.00 66.88 197 GLY A N 1
ATOM 1639 C CA . GLY A 1 197 ? 16.022 21.500 -45.321 1.00 66.88 197 GLY A CA 1
ATOM 1640 C C . GLY A 1 197 ? 14.996 20.580 -44.653 1.00 66.88 197 GLY A C 1
ATOM 1641 O O . GLY A 1 197 ? 13.940 20.290 -45.202 1.00 66.88 197 GLY A O 1
ATOM 1642 N N . LEU A 1 198 ? 15.349 20.065 -43.472 1.00 78.56 198 LEU A N 1
ATOM 1643 C CA . LEU A 1 198 ? 14.554 19.076 -42.739 1.00 78.56 198 LEU A CA 1
ATOM 1644 C C . LEU A 1 198 ? 13.607 19.751 -41.739 1.00 78.56 198 LEU A C 1
ATOM 1646 O O . LEU A 1 198 ? 14.068 20.331 -40.754 1.00 78.56 198 LEU A O 1
ATOM 1650 N N . ASN A 1 199 ? 12.299 19.551 -41.894 1.00 79.81 199 ASN A N 1
ATOM 1651 C CA . ASN A 1 199 ? 11.328 19.834 -40.844 1.00 79.81 199 ASN A CA 1
ATOM 1652 C C . ASN A 1 199 ? 11.243 18.646 -39.866 1.00 79.81 199 ASN A C 1
ATOM 1654 O O . ASN A 1 199 ? 10.722 17.576 -40.183 1.00 79.81 199 ASN A O 1
ATOM 1658 N N . ILE A 1 200 ? 11.726 18.842 -38.634 1.00 80.69 200 ILE A N 1
ATOM 1659 C CA . ILE A 1 200 ? 11.785 17.805 -37.583 1.00 80.69 200 ILE A CA 1
ATOM 1660 C C . ILE A 1 200 ? 10.411 17.182 -37.287 1.00 80.69 200 ILE A C 1
ATOM 1662 O O . ILE A 1 200 ? 10.330 16.011 -36.915 1.00 80.69 200 ILE A O 1
ATOM 1666 N N . TYR A 1 201 ? 9.323 17.937 -37.417 1.00 77.12 201 TYR A N 1
ATOM 1667 C CA . TYR A 1 201 ? 7.994 17.458 -37.044 1.00 77.12 201 TYR A CA 1
ATOM 1668 C C . TYR A 1 201 ? 7.254 16.805 -38.210 1.00 77.12 201 TYR A C 1
ATOM 1670 O O . TYR A 1 201 ? 6.571 15.810 -37.982 1.00 77.12 201 TYR A O 1
ATOM 1678 N N . GLN A 1 202 ? 7.437 17.303 -39.436 1.00 78.62 202 GLN A N 1
ATOM 1679 C CA . GLN A 1 202 ? 6.724 16.819 -40.624 1.00 78.62 202 GLN A CA 1
ATOM 1680 C C . GLN A 1 202 ? 7.490 15.749 -41.415 1.00 78.62 202 GLN A C 1
ATOM 1682 O O . GLN A 1 202 ? 6.883 14.784 -41.884 1.00 78.62 202 GLN A O 1
ATOM 1687 N N . ASP A 1 203 ? 8.812 15.882 -41.538 1.00 82.69 203 ASP A N 1
ATOM 1688 C CA . ASP A 1 203 ? 9.610 15.031 -42.430 1.00 82.69 203 ASP A CA 1
ATOM 1689 C C . ASP A 1 203 ? 10.180 13.812 -41.707 1.00 82.69 203 ASP A C 1
ATOM 1691 O O . ASP A 1 203 ? 10.253 12.729 -42.287 1.00 82.69 203 ASP A O 1
ATOM 1695 N N . LEU A 1 204 ? 10.539 13.943 -40.420 1.00 87.81 204 LEU A N 1
ATOM 1696 C CA . LEU A 1 204 ? 11.044 12.803 -39.649 1.00 87.81 204 LEU A CA 1
ATOM 1697 C C . LEU A 1 204 ? 10.045 11.646 -39.540 1.00 87.81 204 LEU A C 1
ATOM 1699 O O . LEU A 1 204 ? 10.483 10.534 -39.801 1.00 87.81 204 LEU A O 1
ATOM 1703 N N . PRO A 1 205 ? 8.740 11.829 -39.240 1.00 87.00 205 PRO A N 1
ATOM 1704 C CA . PRO A 1 205 ? 7.808 10.700 -39.217 1.00 87.00 205 PRO A CA 1
ATOM 1705 C C . PRO A 1 205 ? 7.815 9.895 -40.527 1.00 87.00 205 PRO A C 1
ATOM 1707 O O . PRO A 1 205 ? 7.830 8.666 -40.501 1.00 87.00 205 PRO A O 1
ATOM 1710 N N . LYS A 1 206 ? 7.866 10.591 -41.673 1.00 89.12 206 LYS A N 1
ATOM 1711 C CA . LYS A 1 206 ? 7.928 9.975 -43.006 1.00 89.12 206 LYS A CA 1
ATOM 1712 C C . LYS A 1 206 ? 9.248 9.232 -43.202 1.00 89.12 206 LYS A C 1
ATOM 1714 O O . LYS A 1 206 ? 9.247 8.073 -43.604 1.00 89.12 206 LYS A O 1
ATOM 1719 N N . PHE A 1 207 ? 10.369 9.870 -42.861 1.00 92.12 207 PHE A N 1
ATOM 1720 C CA . PHE A 1 207 ? 11.697 9.258 -42.933 1.00 92.12 207 PHE A CA 1
ATOM 1721 C C . PHE A 1 207 ? 11.788 7.983 -42.084 1.00 92.12 207 PHE A C 1
ATOM 1723 O O . PHE A 1 207 ? 12.316 6.966 -42.539 1.00 92.12 207 PHE A O 1
ATOM 1730 N N . GLU A 1 208 ? 11.279 8.046 -40.852 1.00 92.31 208 GLU A N 1
ATOM 1731 C CA . GLU A 1 208 ? 11.290 6.949 -39.886 1.00 92.31 208 GLU A CA 1
ATOM 1732 C C . GLU A 1 208 ? 10.544 5.733 -40.443 1.00 92.31 208 GLU A C 1
ATOM 1734 O O . GLU A 1 208 ? 11.073 4.623 -40.383 1.00 92.31 208 GLU A O 1
ATOM 1739 N N . GLN A 1 209 ? 9.369 5.947 -41.048 1.00 90.12 209 GLN A N 1
ATOM 1740 C CA . GLN A 1 209 ? 8.586 4.898 -41.707 1.00 90.12 209 GLN A CA 1
ATOM 1741 C C . GLN A 1 209 ? 9.293 4.326 -42.941 1.00 90.12 209 GLN A C 1
ATOM 1743 O O . GLN A 1 209 ? 9.416 3.109 -43.055 1.00 90.12 209 GLN A O 1
ATOM 1748 N N . LEU A 1 210 ? 9.805 5.182 -43.834 1.00 91.44 210 LEU A N 1
ATOM 1749 C CA . LEU A 1 210 ? 10.471 4.758 -45.074 1.00 91.44 210 LEU A CA 1
ATOM 1750 C C . LEU A 1 210 ? 11.713 3.893 -44.823 1.00 91.44 210 LEU A C 1
ATOM 1752 O O . LEU A 1 210 ? 12.035 3.024 -45.630 1.00 91.44 210 LEU A O 1
ATOM 1756 N N . ASN A 1 211 ? 12.417 4.129 -43.715 1.00 91.19 211 ASN A N 1
ATOM 1757 C CA . ASN A 1 211 ? 13.684 3.460 -43.415 1.00 91.19 211 ASN A CA 1
ATOM 1758 C C . ASN A 1 211 ? 13.600 2.453 -42.262 1.00 91.19 211 ASN A C 1
ATOM 1760 O O . ASN A 1 211 ? 14.585 1.766 -41.998 1.00 91.19 211 ASN A O 1
ATOM 1764 N N . ASN A 1 212 ? 12.466 2.377 -41.559 1.00 91.06 212 ASN A N 1
ATOM 1765 C CA . ASN A 1 212 ? 12.308 1.642 -40.302 1.00 91.06 212 ASN A CA 1
ATOM 1766 C C . ASN A 1 212 ? 13.403 1.994 -39.267 1.00 91.06 212 ASN A C 1
ATOM 1768 O O . ASN A 1 212 ? 14.109 1.131 -38.736 1.00 91.06 212 ASN A O 1
ATOM 1772 N N . ILE A 1 213 ? 13.586 3.294 -39.012 1.00 91.31 213 ILE A N 1
ATOM 1773 C CA . ILE A 1 213 ? 14.580 3.831 -38.067 1.00 91.31 213 ILE A CA 1
ATOM 1774 C C . ILE A 1 213 ? 13.893 4.827 -37.147 1.00 91.31 213 ILE A C 1
ATOM 1776 O O . ILE A 1 213 ? 13.329 5.793 -37.632 1.00 91.31 213 ILE A O 1
ATOM 1780 N N . GLY A 1 214 ? 13.999 4.658 -35.828 1.00 90.31 214 GLY A N 1
ATOM 1781 C CA . GLY A 1 214 ? 13.474 5.640 -34.873 1.00 90.31 214 GLY A CA 1
ATOM 1782 C C . GLY A 1 214 ? 14.482 6.754 -34.584 1.00 90.31 214 GLY A C 1
ATOM 1783 O O . GLY A 1 214 ? 15.587 6.467 -34.115 1.00 90.31 214 GLY A O 1
ATOM 1784 N N . VAL A 1 215 ? 14.123 8.019 -34.810 1.00 90.69 215 VAL A N 1
ATOM 1785 C CA . VAL A 1 215 ? 15.005 9.180 -34.624 1.00 90.69 215 VAL A CA 1
ATOM 1786 C C . VAL A 1 215 ? 14.545 10.043 -33.446 1.00 90.69 215 VAL A C 1
ATOM 1788 O O . VAL A 1 215 ? 13.465 10.626 -33.442 1.00 90.69 215 VAL A O 1
ATOM 1791 N N . THR A 1 216 ? 15.410 10.185 -32.444 1.00 89.44 216 THR A N 1
ATOM 1792 C CA . THR A 1 216 ? 15.198 11.106 -31.316 1.00 89.44 216 THR A CA 1
ATOM 1793 C C . THR A 1 216 ? 16.149 12.289 -31.432 1.00 89.44 216 THR A C 1
ATOM 1795 O O . THR A 1 216 ? 17.351 12.103 -31.638 1.00 89.44 216 THR A O 1
ATOM 1798 N N . VAL A 1 217 ? 15.628 13.502 -31.249 1.00 87.00 217 VAL A N 1
ATOM 1799 C CA . VAL A 1 217 ? 16.380 14.757 -31.341 1.00 87.00 217 VAL A CA 1
ATOM 1800 C C . VAL A 1 217 ? 16.444 15.430 -29.974 1.00 87.00 217 VAL A C 1
ATOM 1802 O O . VAL A 1 217 ? 15.425 15.673 -29.329 1.00 87.00 217 VAL A O 1
ATOM 1805 N N . PHE A 1 218 ? 17.658 15.756 -29.550 1.00 84.62 218 PHE A N 1
ATOM 1806 C CA . PHE A 1 218 ? 17.972 16.559 -28.373 1.00 84.62 218 PHE A CA 1
ATOM 1807 C C . PHE A 1 218 ? 18.472 17.939 -28.806 1.00 84.62 218 PHE A C 1
ATOM 1809 O O . PHE A 1 218 ? 19.041 18.064 -29.882 1.00 84.62 218 PHE A O 1
ATOM 1816 N N . SER A 1 219 ? 18.321 18.954 -27.964 1.00 81.44 219 SER A N 1
ATOM 1817 C CA . SER A 1 219 ? 18.927 20.281 -28.141 1.00 81.44 219 SER A CA 1
ATOM 1818 C C . SER A 1 219 ? 19.373 20.824 -26.780 1.00 81.44 219 SER A C 1
ATOM 1820 O O . SER A 1 219 ? 19.320 20.111 -25.772 1.00 81.44 219 SER A O 1
ATOM 1822 N N . HIS A 1 220 ? 19.845 22.065 -26.738 1.00 74.31 220 HIS A N 1
ATOM 1823 C CA . HIS A 1 220 ? 20.141 22.778 -25.502 1.00 74.31 220 HIS A CA 1
ATOM 1824 C C . HIS A 1 220 ? 19.273 24.029 -25.380 1.00 74.31 220 HIS A C 1
ATOM 1826 O O . HIS A 1 220 ? 19.054 24.724 -26.366 1.00 74.31 220 HIS A O 1
ATOM 1832 N N . ARG A 1 221 ? 18.795 24.311 -24.167 1.00 69.12 221 ARG A N 1
ATOM 1833 C CA . ARG A 1 221 ? 18.102 25.556 -23.801 1.00 69.12 221 ARG A CA 1
ATOM 1834 C C . ARG A 1 221 ? 18.560 25.977 -22.414 1.00 69.12 221 ARG A C 1
ATOM 1836 O O . ARG A 1 221 ? 18.597 25.134 -21.523 1.00 69.12 221 ARG A O 1
ATOM 1843 N N . SER A 1 222 ? 18.938 27.243 -22.230 1.00 61.59 222 SER A N 1
ATOM 1844 C CA . SER A 1 222 ? 19.296 27.812 -20.915 1.00 61.59 222 SER A CA 1
ATOM 1845 C C . SER A 1 222 ? 20.244 26.925 -20.081 1.00 61.59 222 SER A C 1
ATOM 1847 O O . SER A 1 222 ? 20.027 26.710 -18.892 1.00 61.59 222 SER A O 1
ATOM 1849 N N . ASN A 1 223 ? 21.292 26.382 -20.718 1.00 63.72 223 ASN A N 1
ATOM 1850 C CA . ASN A 1 223 ? 22.285 25.450 -20.147 1.00 63.72 223 ASN A CA 1
ATOM 1851 C C . ASN A 1 223 ? 21.788 24.038 -19.754 1.00 63.72 223 ASN A C 1
ATOM 1853 O O . ASN A 1 223 ? 22.530 23.275 -19.126 1.00 63.72 223 ASN A O 1
ATOM 1857 N N . GLU A 1 224 ? 20.582 23.639 -20.153 1.00 65.50 224 GLU A N 1
ATOM 1858 C CA . GLU A 1 224 ? 20.053 22.285 -19.973 1.00 65.50 224 GLU A CA 1
ATOM 1859 C C . GLU A 1 224 ? 19.938 21.550 -21.320 1.00 65.50 224 GLU A C 1
ATOM 1861 O O . GLU A 1 224 ? 19.588 22.137 -22.344 1.00 65.50 224 GLU A O 1
ATOM 1866 N N . ILE A 1 225 ? 20.229 20.242 -21.325 1.00 75.00 225 ILE A N 1
ATOM 1867 C CA . ILE A 1 225 ? 19.914 19.375 -22.470 1.00 75.00 225 ILE A CA 1
ATOM 1868 C C . ILE A 1 225 ? 18.429 19.041 -22.407 1.00 75.00 225 ILE A C 1
ATOM 1870 O O . ILE A 1 225 ? 17.963 18.453 -21.428 1.00 75.00 225 ILE A O 1
ATOM 1874 N N . VAL A 1 226 ? 17.720 19.361 -23.482 1.00 73.12 226 VAL A N 1
ATOM 1875 C CA . VAL A 1 226 ? 16.284 19.133 -23.635 1.00 73.12 226 VAL A CA 1
ATOM 1876 C C . VAL A 1 226 ? 16.030 18.147 -24.767 1.00 73.12 226 VAL A C 1
ATOM 1878 O O . VAL A 1 226 ? 16.799 18.063 -25.727 1.00 73.12 226 VAL A O 1
ATOM 1881 N N . MET A 1 227 ? 14.960 17.368 -24.654 1.00 79.06 227 MET A N 1
ATOM 1882 C CA . MET A 1 227 ? 14.483 16.539 -25.758 1.00 79.06 227 MET A CA 1
ATOM 1883 C C . MET A 1 227 ? 13.530 17.379 -26.606 1.00 79.06 227 MET A C 1
ATOM 1885 O O . MET A 1 227 ? 12.596 17.961 -26.070 1.00 79.06 227 MET A O 1
ATOM 1889 N N . VAL A 1 228 ? 13.794 17.467 -27.909 1.00 78.19 228 VAL A N 1
ATOM 1890 C CA . VAL A 1 228 ? 12.980 18.230 -28.873 1.00 78.19 228 VAL A CA 1
ATOM 1891 C C . VAL A 1 228 ? 11.911 17.336 -29.488 1.00 78.19 228 VAL A C 1
ATOM 1893 O O . VAL A 1 228 ? 10.759 17.731 -29.636 1.00 78.19 228 VAL A O 1
ATOM 1896 N N . ARG A 1 229 ? 12.302 16.108 -29.837 1.00 82.50 229 ARG A N 1
ATOM 1897 C CA . ARG A 1 229 ? 11.422 15.101 -30.426 1.00 82.50 229 ARG A CA 1
ATOM 1898 C C . ARG A 1 229 ? 11.872 13.717 -29.997 1.00 82.50 229 ARG A C 1
ATOM 1900 O O . ARG A 1 229 ? 13.067 13.421 -30.012 1.00 82.50 229 ARG A O 1
ATOM 1907 N N . LYS A 1 230 ? 10.903 12.856 -29.713 1.00 84.44 230 LYS A N 1
ATOM 1908 C CA . LYS A 1 230 ? 11.082 11.421 -29.507 1.00 84.44 230 LYS A CA 1
ATOM 1909 C C . LYS A 1 230 ? 10.343 10.660 -30.599 1.00 84.44 230 LYS A C 1
ATOM 1911 O O . LYS A 1 230 ? 9.234 11.034 -30.954 1.00 84.44 230 LYS A O 1
ATOM 1916 N N . SER A 1 231 ? 10.965 9.604 -31.112 1.00 84.12 231 SER A N 1
ATOM 1917 C CA . SER A 1 231 ? 10.321 8.708 -32.072 1.00 84.12 231 SER A CA 1
ATOM 1918 C C . SER A 1 231 ? 9.350 7.750 -31.389 1.00 84.12 231 SER A C 1
ATOM 1920 O O . SER A 1 231 ? 9.766 7.005 -30.489 1.00 84.12 231 SER A O 1
ATOM 1922 N N . ASP A 1 232 ? 8.113 7.711 -31.879 1.00 75.75 232 ASP A N 1
ATOM 1923 C CA . ASP A 1 232 ? 7.097 6.729 -31.485 1.00 75.75 232 ASP A CA 1
ATOM 1924 C C . ASP A 1 232 ? 7.202 5.414 -32.281 1.00 75.75 232 ASP A C 1
ATOM 1926 O O . ASP A 1 232 ? 6.596 4.413 -31.905 1.00 75.75 232 ASP A O 1
ATOM 1930 N N . LEU A 1 233 ? 8.025 5.366 -33.341 1.00 80.31 233 LEU A N 1
ATOM 1931 C CA . LEU A 1 233 ? 8.203 4.162 -34.150 1.00 80.31 233 LEU A CA 1
ATOM 1932 C C . LEU A 1 233 ? 8.925 3.056 -33.359 1.00 80.31 233 LEU A C 1
ATOM 1934 O O . LEU A 1 233 ? 10.006 3.251 -32.778 1.00 80.31 233 LEU A O 1
ATOM 1938 N N . VAL A 1 234 ? 8.343 1.855 -33.384 1.00 76.19 234 VAL A N 1
ATOM 1939 C CA . VAL A 1 234 ? 8.960 0.629 -32.866 1.00 76.19 234 VAL A CA 1
ATOM 1940 C C . VAL A 1 234 ? 9.895 0.059 -33.934 1.00 76.19 234 VAL A C 1
ATOM 1942 O O . VAL A 1 234 ? 9.543 -0.849 -34.673 1.00 76.19 234 VAL A O 1
ATOM 1945 N N . ALA A 1 235 ? 11.094 0.631 -34.015 1.00 78.12 235 ALA A N 1
ATOM 1946 C CA . ALA A 1 235 ? 12.147 0.206 -34.933 1.00 78.12 235 ALA A CA 1
ATOM 1947 C C . ALA A 1 235 ? 13.304 -0.495 -34.200 1.00 78.12 235 ALA A C 1
ATOM 1949 O O . ALA A 1 235 ? 13.676 -0.098 -33.086 1.00 78.12 235 ALA A O 1
ATOM 1950 N N . ASP A 1 236 ? 13.928 -1.473 -34.864 1.00 73.94 236 ASP A N 1
ATOM 1951 C CA . ASP A 1 236 ? 15.126 -2.175 -34.372 1.00 73.94 236 ASP A CA 1
ATOM 1952 C C . ASP A 1 236 ? 16.337 -1.241 -34.272 1.00 73.94 236 ASP A C 1
ATOM 1954 O O . ASP A 1 236 ? 17.167 -1.345 -33.363 1.00 73.94 236 ASP A O 1
ATOM 1958 N N . THR A 1 237 ? 16.429 -0.283 -35.198 1.00 86.44 237 THR A N 1
ATOM 1959 C CA . THR A 1 237 ? 17.489 0.725 -35.217 1.00 86.44 237 THR A CA 1
ATOM 1960 C C . THR A 1 237 ? 16.964 2.046 -34.671 1.00 86.44 237 THR A C 1
ATOM 1962 O O . THR A 1 237 ? 15.998 2.607 -35.184 1.00 86.44 237 THR A O 1
ATOM 1965 N N . ARG A 1 238 ? 17.642 2.587 -33.651 1.00 88.06 238 ARG A N 1
ATOM 1966 C CA . ARG A 1 238 ? 17.368 3.929 -33.117 1.00 88.06 238 ARG A CA 1
ATOM 1967 C C . ARG A 1 238 ? 18.582 4.835 -33.252 1.00 88.06 238 ARG A C 1
ATOM 1969 O O . ARG A 1 238 ? 19.702 4.438 -32.920 1.00 88.06 238 ARG A O 1
ATOM 1976 N N . VAL A 1 239 ? 18.346 6.064 -33.691 1.00 92.06 239 VAL A N 1
ATOM 1977 C CA . VAL A 1 239 ? 19.357 7.112 -33.839 1.00 92.06 239 VAL A CA 1
ATOM 1978 C C . VAL A 1 239 ? 19.037 8.242 -32.873 1.00 92.06 239 VAL A C 1
ATOM 1980 O O . VAL A 1 239 ? 17.905 8.708 -32.789 1.00 92.06 239 VAL A O 1
ATOM 1983 N N . ASN A 1 240 ? 20.047 8.685 -32.129 1.00 91.38 240 ASN A N 1
ATOM 1984 C CA . ASN A 1 240 ? 19.935 9.840 -31.246 1.00 91.38 240 ASN A CA 1
ATOM 1985 C C . ASN A 1 240 ? 20.767 10.976 -31.844 1.00 91.38 240 ASN A C 1
ATOM 1987 O O . ASN A 1 240 ? 21.953 10.789 -32.124 1.00 91.38 240 ASN A O 1
ATOM 1991 N N . LEU A 1 241 ? 20.151 12.136 -32.037 1.00 90.50 241 LEU A N 1
ATOM 1992 C CA . LEU A 1 241 ? 20.769 13.316 -32.631 1.00 90.50 241 LEU A CA 1
ATOM 1993 C C . LEU A 1 241 ? 20.773 14.473 -31.637 1.00 90.50 241 LEU A C 1
ATOM 1995 O O . LEU A 1 241 ? 19.880 14.588 -30.804 1.00 90.50 241 LEU A O 1
ATOM 1999 N N . PHE A 1 242 ? 21.771 15.338 -31.742 1.00 87.50 242 PHE A N 1
ATOM 2000 C CA . PHE A 1 242 ? 21.848 16.599 -31.022 1.00 87.50 242 PHE A CA 1
ATOM 2001 C C . PHE A 1 242 ? 21.814 17.752 -32.023 1.00 87.50 242 PHE A C 1
ATOM 2003 O O . PHE A 1 242 ? 22.651 17.805 -32.923 1.00 87.50 242 PHE A O 1
ATOM 2010 N N . LEU A 1 243 ? 20.838 18.638 -31.880 1.00 85.00 243 LEU A N 1
ATOM 2011 C CA . LEU A 1 243 ? 20.634 19.823 -32.695 1.00 85.00 243 LEU A CA 1
ATOM 2012 C C . LEU A 1 243 ? 21.365 21.009 -32.064 1.00 85.00 243 LEU A C 1
ATOM 2014 O O . LEU A 1 243 ? 21.249 21.262 -30.864 1.00 85.00 243 LEU A O 1
ATOM 2018 N N . ILE A 1 244 ? 22.129 21.723 -32.881 1.00 79.00 244 ILE A N 1
ATOM 2019 C CA . ILE A 1 244 ? 22.842 22.936 -32.491 1.00 79.00 244 ILE A CA 1
ATOM 2020 C C . ILE A 1 244 ? 22.257 24.093 -33.288 1.00 79.00 244 ILE A C 1
ATOM 2022 O O . ILE A 1 244 ? 22.243 24.021 -34.513 1.00 79.00 244 ILE A O 1
ATOM 2026 N N . HIS A 1 245 ? 21.851 25.153 -32.598 1.00 72.06 245 HIS A N 1
ATOM 2027 C CA . HIS A 1 245 ? 21.474 26.430 -33.200 1.00 72.06 245 HIS A CA 1
ATOM 2028 C C . HIS A 1 245 ? 22.707 27.350 -33.194 1.00 72.06 245 HIS A C 1
ATOM 2030 O O . HIS A 1 245 ? 23.400 27.433 -32.172 1.00 72.06 245 HIS A O 1
ATOM 2036 N N . ARG A 1 246 ? 23.041 27.995 -34.320 1.00 59.34 246 ARG A N 1
ATOM 2037 C CA . ARG A 1 246 ? 24.077 29.043 -34.349 1.00 59.34 246 ARG A CA 1
ATOM 2038 C C . ARG A 1 246 ? 23.503 30.349 -33.796 1.00 59.34 246 ARG A C 1
ATOM 2040 O O . ARG A 1 246 ? 22.455 30.791 -34.241 1.00 59.34 246 ARG A O 1
ATOM 2047 N N . GLN A 1 247 ? 24.207 30.977 -32.855 1.00 52.62 247 GLN A N 1
ATOM 2048 C CA . GLN A 1 247 ? 23.890 32.333 -32.398 1.00 52.62 247 GLN A CA 1
ATOM 2049 C C . GLN A 1 247 ? 24.606 33.349 -33.297 1.00 52.62 247 GLN A C 1
ATOM 2051 O O . GLN A 1 247 ? 25.836 33.391 -33.296 1.00 52.62 247 GLN A O 1
ATOM 2056 N N . ASN A 1 248 ? 23.852 34.171 -34.031 1.00 39.25 248 ASN A N 1
ATOM 2057 C CA . ASN A 1 248 ? 24.354 35.385 -34.679 1.00 39.25 248 ASN A CA 1
ATOM 2058 C C . ASN A 1 248 ? 23.767 36.604 -33.943 1.00 39.25 248 ASN A C 1
ATOM 2060 O O . ASN A 1 248 ? 22.730 37.130 -34.330 1.00 39.25 248 ASN A O 1
ATOM 2064 N N . GLY A 1 249 ? 24.427 37.053 -32.870 1.00 45.66 249 GLY A N 1
ATOM 2065 C CA . GLY A 1 249 ? 23.956 38.182 -32.050 1.00 45.66 249 GLY A CA 1
ATOM 2066 C C . GLY A 1 249 ? 22.784 37.844 -31.114 1.00 45.66 249 GLY A C 1
ATOM 2067 O O . GLY A 1 249 ? 22.446 36.676 -30.937 1.00 45.66 249 GLY A O 1
ATOM 2068 N N . ASP A 1 250 ? 22.189 38.876 -30.502 1.00 38.66 250 ASP A N 1
ATOM 2069 C CA . ASP A 1 250 ? 21.130 38.793 -29.470 1.00 38.66 250 ASP A CA 1
ATOM 2070 C C . ASP A 1 250 ? 19.752 38.329 -29.996 1.00 38.66 250 ASP A C 1
ATOM 2072 O O . ASP A 1 250 ? 18.729 38.511 -29.336 1.00 38.66 250 ASP A O 1
ATOM 2076 N N . ILE A 1 251 ? 19.701 37.729 -31.188 1.00 40.72 251 ILE A N 1
ATOM 2077 C CA . ILE A 1 251 ? 18.483 37.185 -31.790 1.00 40.72 251 ILE A CA 1
ATOM 2078 C C . ILE A 1 251 ? 18.762 35.727 -32.164 1.00 40.72 251 ILE A C 1
ATOM 2080 O O . ILE A 1 251 ? 19.645 35.435 -32.971 1.00 40.72 251 ILE A O 1
ATOM 2084 N N . GLU A 1 252 ? 18.008 34.799 -31.572 1.00 42.19 252 GLU A N 1
ATOM 2085 C CA . GLU A 1 252 ? 17.943 33.410 -32.029 1.00 42.19 252 GLU A CA 1
ATOM 2086 C C . GLU A 1 252 ? 17.312 33.393 -33.432 1.00 42.19 252 GLU A C 1
ATOM 2088 O O . GLU A 1 252 ? 16.093 33.396 -33.572 1.00 42.19 252 GLU A O 1
ATOM 2093 N N . SER A 1 253 ? 18.123 33.434 -34.493 1.00 38.44 253 SER A N 1
ATOM 2094 C CA . SER A 1 253 ? 17.631 33.123 -35.837 1.00 38.44 253 SER A CA 1
ATOM 2095 C C . SER A 1 253 ? 17.546 31.601 -35.986 1.00 38.44 253 SER A C 1
ATOM 2097 O O . SER A 1 253 ? 18.577 30.925 -35.929 1.00 38.44 253 SER A O 1
ATOM 2099 N N . ASP A 1 254 ? 16.344 31.064 -36.208 1.00 46.41 254 ASP A N 1
ATOM 2100 C CA . ASP A 1 254 ? 16.074 29.628 -36.423 1.00 46.41 254 ASP A CA 1
ATOM 2101 C C . ASP A 1 254 ? 16.757 29.043 -37.688 1.00 46.41 254 ASP A C 1
ATOM 2103 O O . ASP A 1 254 ? 16.760 27.828 -37.900 1.00 46.41 254 ASP A O 1
ATOM 2107 N N . ASP A 1 255 ? 17.385 29.889 -38.511 1.00 47.34 255 ASP A N 1
ATOM 2108 C CA . ASP A 1 255 ? 17.748 29.575 -39.897 1.00 47.34 255 ASP A CA 1
ATOM 2109 C C . ASP A 1 255 ? 19.052 28.770 -40.089 1.00 47.34 255 ASP A C 1
ATOM 2111 O O . ASP A 1 255 ? 19.241 28.162 -41.141 1.00 47.34 255 ASP A O 1
ATOM 2115 N N . GLU A 1 256 ? 19.949 28.680 -39.095 1.00 63.09 256 GLU A N 1
ATOM 2116 C CA . GLU A 1 256 ? 21.186 27.882 -39.213 1.00 63.09 256 GLU A CA 1
ATOM 2117 C C . GLU A 1 256 ? 21.340 26.837 -38.097 1.00 63.09 256 GLU A C 1
ATOM 2119 O O . GLU A 1 256 ? 22.040 27.025 -37.094 1.00 63.09 256 GLU A O 1
ATOM 2124 N N . CYS A 1 257 ? 20.716 25.678 -38.318 1.00 73.19 257 CYS A N 1
ATOM 2125 C CA . CYS A 1 257 ? 20.790 24.517 -37.436 1.00 73.19 257 CYS A CA 1
ATOM 2126 C C . CYS A 1 257 ? 21.758 23.432 -37.954 1.00 73.19 257 CYS A C 1
ATOM 2128 O O . CYS A 1 257 ? 21.850 23.171 -39.153 1.00 73.19 257 CYS A O 1
ATOM 2130 N N . HIS A 1 258 ? 22.451 22.728 -37.050 1.00 82.62 258 HIS A N 1
ATOM 2131 C CA . HIS A 1 258 ? 23.352 21.618 -37.399 1.00 82.62 258 HIS A CA 1
ATOM 2132 C C . HIS A 1 258 ? 23.123 20.374 -36.535 1.00 82.62 258 HIS A C 1
ATOM 2134 O O . HIS A 1 258 ? 23.132 20.453 -35.305 1.00 82.62 258 HIS A O 1
ATOM 2140 N N . PHE A 1 259 ? 22.977 19.209 -37.174 1.00 86.00 259 PHE A N 1
ATOM 2141 C CA . PHE A 1 259 ? 22.829 17.924 -36.489 1.00 86.00 259 PHE A CA 1
ATOM 2142 C C . PHE A 1 259 ? 24.176 17.281 -36.148 1.00 86.00 259 PHE A C 1
ATOM 2144 O O . PHE A 1 259 ? 25.097 17.208 -36.962 1.00 86.00 259 PHE A O 1
ATOM 2151 N N . VAL A 1 260 ? 24.254 16.730 -34.940 1.00 87.19 260 VAL A N 1
ATOM 2152 C CA . VAL A 1 260 ? 25.381 15.951 -34.428 1.00 87.19 260 VAL A CA 1
ATOM 2153 C C . VAL A 1 260 ? 24.895 14.574 -33.997 1.00 87.19 260 VAL A C 1
ATOM 2155 O O . VAL A 1 260 ? 23.906 14.442 -33.282 1.00 87.19 260 VAL A O 1
ATOM 2158 N N . LEU A 1 261 ? 25.616 13.525 -34.385 1.00 90.62 261 LEU A N 1
ATOM 2159 C CA . LEU A 1 261 ? 25.266 12.154 -34.027 1.00 90.62 261 LEU A CA 1
ATOM 2160 C C . LEU A 1 261 ? 25.666 11.847 -32.579 1.00 90.62 261 LEU A C 1
ATOM 2162 O O . LEU A 1 261 ? 26.836 11.984 -32.220 1.00 90.62 261 LEU A O 1
ATOM 2166 N N . ILE A 1 262 ? 24.746 11.327 -31.767 1.00 89.12 262 ILE A N 1
ATOM 2167 C CA . ILE A 1 262 ? 25.039 10.797 -30.430 1.00 89.12 262 ILE A CA 1
ATOM 2168 C C . ILE A 1 262 ? 25.369 9.304 -30.553 1.00 89.12 262 ILE A C 1
ATOM 2170 O O . ILE A 1 262 ? 24.494 8.454 -30.700 1.00 89.12 262 ILE A O 1
ATOM 2174 N N . THR A 1 263 ? 26.652 8.952 -30.446 1.00 87.75 263 THR A N 1
ATOM 2175 C CA . THR A 1 263 ? 27.127 7.563 -30.585 1.00 87.75 263 THR A CA 1
ATOM 2176 C C . THR A 1 263 ? 27.063 6.756 -29.289 1.00 87.75 263 THR A C 1
ATOM 2178 O O . THR A 1 263 ? 27.255 5.540 -29.301 1.00 87.75 263 THR A O 1
ATOM 2181 N N . ASN A 1 264 ? 26.910 7.414 -28.137 1.00 84.69 264 ASN A N 1
ATOM 2182 C CA . ASN A 1 264 ? 26.740 6.745 -26.851 1.00 84.69 264 ASN A CA 1
ATOM 2183 C C . ASN A 1 264 ? 25.880 7.599 -25.914 1.00 84.69 264 ASN A C 1
ATOM 2185 O O . ASN A 1 264 ? 26.387 8.518 -25.273 1.00 84.69 264 ASN A O 1
ATOM 2189 N N . LEU A 1 265 ? 24.601 7.232 -25.807 1.00 82.56 265 LEU A N 1
ATOM 2190 C CA . LEU A 1 265 ? 23.603 7.931 -24.998 1.00 82.56 265 LEU A CA 1
ATOM 2191 C C . LEU A 1 265 ? 24.017 8.056 -23.524 1.00 82.56 265 LEU A C 1
ATOM 2193 O O . LEU A 1 265 ? 23.908 9.131 -22.951 1.00 82.56 265 LEU A O 1
ATOM 2197 N N . ASN A 1 266 ? 24.568 6.996 -22.919 1.00 82.19 266 ASN A N 1
ATOM 2198 C CA . ASN A 1 266 ? 24.982 7.025 -21.511 1.00 82.19 266 ASN A CA 1
ATOM 2199 C C . ASN A 1 266 ? 26.107 8.031 -21.267 1.00 82.19 266 ASN A C 1
ATOM 2201 O O . ASN A 1 266 ? 26.062 8.778 -20.299 1.00 82.19 266 ASN A O 1
ATOM 2205 N N . LYS A 1 267 ? 27.119 8.065 -22.140 1.00 78.12 267 LYS A N 1
ATOM 2206 C CA . LYS A 1 267 ? 28.232 9.017 -22.018 1.00 78.12 267 LYS A CA 1
ATOM 2207 C C . LYS A 1 267 ? 27.783 10.444 -22.301 1.00 78.12 267 LYS A C 1
ATOM 2209 O O . LYS A 1 267 ? 28.225 11.346 -21.602 1.00 78.12 267 LYS A O 1
ATOM 2214 N N . PHE A 1 268 ? 26.896 10.616 -23.278 1.00 78.44 268 PHE A N 1
ATOM 2215 C CA . PHE A 1 268 ? 26.304 11.903 -23.619 1.00 78.44 268 PHE A CA 1
ATOM 2216 C C . PHE A 1 268 ? 25.451 12.463 -22.467 1.00 78.44 268 PHE A C 1
ATOM 2218 O O . PHE A 1 268 ? 25.609 13.618 -22.097 1.00 78.44 268 PHE A O 1
ATOM 2225 N N . LEU A 1 269 ? 24.629 11.628 -21.821 1.00 75.19 269 LEU A N 1
ATOM 2226 C CA . LEU A 1 269 ? 23.740 12.045 -20.729 1.00 75.19 269 LEU A CA 1
ATOM 2227 C C . LEU A 1 269 ? 24.374 12.011 -19.315 1.00 75.19 269 LEU A C 1
ATOM 2229 O O . LEU A 1 269 ? 23.751 12.469 -18.362 1.00 75.19 269 LEU A O 1
ATOM 2233 N N . CYS A 1 270 ? 25.592 11.474 -19.134 1.00 69.81 270 CYS A N 1
ATOM 2234 C CA . CYS A 1 270 ? 26.293 11.412 -17.830 1.00 69.81 270 CYS A CA 1
ATOM 2235 C C . CYS A 1 270 ? 27.401 12.467 -17.643 1.00 69.81 270 CYS A C 1
ATOM 2237 O O . CYS A 1 270 ? 28.209 12.339 -16.719 1.00 69.81 270 CYS A O 1
ATOM 2239 N N . LEU A 1 271 ? 27.503 13.471 -18.514 1.00 57.81 271 LEU A N 1
ATOM 2240 C CA . LEU A 1 271 ? 28.568 14.476 -18.438 1.00 57.81 271 LEU A CA 1
ATOM 2241 C C . LEU A 1 271 ? 28.586 15.171 -17.063 1.00 57.81 271 LEU A C 1
ATOM 2243 O O . LEU A 1 271 ? 27.564 15.641 -16.582 1.00 57.81 271 LEU A O 1
ATOM 2247 N N . GLY A 1 272 ? 29.748 15.204 -16.404 1.00 51.91 272 GLY A N 1
ATOM 2248 C CA . GLY A 1 272 ? 29.929 15.900 -15.121 1.00 51.91 272 GLY A CA 1
ATOM 2249 C C . GLY A 1 272 ? 29.487 15.150 -13.854 1.00 51.91 272 GLY A C 1
ATOM 2250 O O . GLY A 1 272 ? 29.539 15.736 -12.778 1.00 51.91 272 GLY A O 1
ATOM 2251 N N . ARG A 1 273 ? 29.085 13.871 -13.927 1.00 56.53 273 ARG A N 1
ATOM 2252 C CA . ARG A 1 273 ? 28.709 13.070 -12.740 1.00 56.53 273 ARG A CA 1
ATOM 2253 C C . ARG A 1 273 ? 29.745 11.993 -12.392 1.00 56.53 273 ARG A C 1
ATOM 2255 O O . ARG A 1 273 ? 30.291 11.338 -13.274 1.00 56.53 273 ARG A O 1
ATOM 2262 N N . SER A 1 274 ? 29.965 11.773 -11.092 1.00 51.22 274 SER A N 1
ATOM 2263 C CA . SER A 1 274 ? 30.889 10.763 -10.541 1.00 51.22 274 SER A CA 1
ATOM 2264 C C . SER A 1 274 ? 30.359 9.323 -10.633 1.00 51.22 274 SER A C 1
ATOM 2266 O O . SER A 1 274 ? 31.143 8.377 -10.700 1.00 51.22 274 SER A O 1
ATOM 2268 N N . HIS A 1 275 ? 29.034 9.133 -10.677 1.00 60.12 275 HIS A N 1
ATOM 2269 C CA . HIS A 1 275 ? 28.399 7.810 -10.674 1.00 60.12 275 HIS A CA 1
ATOM 2270 C C . HIS A 1 275 ? 27.929 7.378 -12.070 1.00 60.12 275 HIS A C 1
ATOM 2272 O O . HIS A 1 275 ? 27.175 8.091 -12.738 1.00 60.12 275 HIS A O 1
ATOM 2278 N N . ARG A 1 276 ? 28.316 6.162 -12.490 1.00 67.00 276 ARG A N 1
ATOM 2279 C CA . ARG A 1 276 ? 27.837 5.541 -13.738 1.00 67.00 276 ARG A CA 1
ATOM 2280 C C . ARG A 1 276 ? 26.311 5.411 -13.696 1.00 67.00 276 ARG A C 1
ATOM 2282 O O . ARG A 1 276 ? 25.772 4.793 -12.785 1.00 67.00 276 ARG A O 1
ATOM 2289 N N . SER A 1 277 ? 25.626 5.981 -14.684 1.00 76.44 277 SER A N 1
ATOM 2290 C CA . SER A 1 277 ? 24.187 5.798 -14.892 1.00 76.44 277 SER A CA 1
ATOM 2291 C C . SER A 1 277 ? 23.933 5.175 -16.264 1.00 76.44 277 SER A C 1
ATOM 2293 O O . SER A 1 277 ? 24.697 5.387 -17.207 1.00 76.44 277 SER A O 1
ATOM 2295 N N . PHE A 1 278 ? 22.857 4.401 -16.366 1.00 82.75 278 PHE A N 1
ATOM 2296 C CA . PHE A 1 278 ? 22.433 3.725 -17.587 1.00 82.75 278 PHE A CA 1
ATOM 2297 C C . PHE A 1 278 ? 21.065 4.262 -17.994 1.00 82.75 278 PHE A C 1
ATOM 2299 O O . PHE A 1 278 ? 20.173 4.359 -17.157 1.00 82.75 278 PHE A O 1
ATOM 2306 N N . PHE A 1 279 ? 20.893 4.629 -19.255 1.00 80.88 279 PHE A N 1
ATOM 2307 C CA . PHE A 1 279 ? 19.644 5.164 -19.779 1.00 80.88 279 PHE A CA 1
ATOM 2308 C C . PHE A 1 279 ? 19.027 4.169 -20.745 1.00 80.88 279 PHE A C 1
ATOM 2310 O O . PHE A 1 279 ? 19.727 3.582 -21.574 1.00 80.88 279 PHE A O 1
ATOM 2317 N N . CYS A 1 280 ? 17.713 3.990 -20.655 1.00 79.69 280 CYS A N 1
ATOM 2318 C CA . CYS A 1 280 ? 17.018 3.217 -21.669 1.00 79.69 280 CYS A CA 1
ATOM 2319 C C . CYS A 1 280 ? 16.926 4.008 -22.980 1.00 79.69 280 CYS A C 1
ATOM 2321 O O . CYS A 1 280 ? 16.489 5.154 -22.977 1.00 79.69 280 CYS A O 1
ATOM 2323 N N . ALA A 1 281 ? 17.282 3.387 -24.106 1.00 76.25 281 ALA A N 1
ATOM 2324 C CA . ALA A 1 281 ? 17.247 4.021 -25.427 1.00 76.25 281 ALA A CA 1
ATOM 2325 C C . ALA A 1 281 ? 15.826 4.239 -25.990 1.00 76.25 281 ALA A C 1
ATOM 2327 O O . ALA A 1 281 ? 15.676 4.914 -27.006 1.00 76.25 281 ALA A O 1
ATOM 2328 N N . LYS A 1 282 ? 14.798 3.660 -25.353 1.00 74.62 282 LYS A N 1
ATOM 2329 C CA . LYS A 1 282 ? 13.384 3.815 -25.732 1.00 74.62 282 LYS A CA 1
ATOM 2330 C C . LYS A 1 282 ? 12.658 4.854 -24.862 1.00 74.62 282 LYS A C 1
ATOM 2332 O O . LYS A 1 282 ? 12.038 5.763 -25.397 1.00 74.62 282 LYS A O 1
ATOM 2337 N N . CYS A 1 283 ? 12.751 4.761 -23.529 1.00 73.12 283 CYS A N 1
ATOM 2338 C CA . CYS A 1 283 ? 12.037 5.669 -22.608 1.00 73.12 283 CYS A CA 1
ATOM 2339 C C . CYS A 1 283 ? 12.914 6.745 -21.947 1.00 73.12 283 CYS A C 1
ATOM 2341 O O . CYS A 1 283 ? 12.399 7.556 -21.187 1.00 73.12 283 CYS A O 1
ATOM 2343 N N . TYR A 1 284 ? 14.234 6.724 -22.159 1.00 76.75 284 TYR A N 1
ATOM 2344 C CA . TYR A 1 284 ? 15.200 7.683 -21.598 1.00 76.75 284 TYR A CA 1
ATOM 2345 C C . TYR A 1 284 ? 15.222 7.776 -20.061 1.00 76.75 284 TYR A C 1
ATOM 2347 O O . TYR A 1 284 ? 15.875 8.649 -19.488 1.00 76.75 284 TYR A O 1
ATOM 2355 N N . ARG A 1 285 ? 14.592 6.818 -19.364 1.00 74.81 285 ARG A N 1
ATOM 2356 C CA . ARG A 1 285 ? 14.659 6.692 -17.904 1.00 74.81 285 ARG A CA 1
ATOM 2357 C C . ARG A 1 285 ? 16.062 6.279 -17.463 1.00 74.81 285 ARG A C 1
ATOM 2359 O O . ARG A 1 285 ? 16.695 5.416 -18.073 1.00 74.81 285 ARG A O 1
ATOM 2366 N N . ARG A 1 286 ? 16.522 6.887 -16.365 1.00 75.25 286 ARG A N 1
ATOM 2367 C CA . ARG A 1 286 ? 17.815 6.612 -15.729 1.00 75.25 286 ARG A CA 1
ATOM 2368 C C . ARG A 1 286 ? 17.726 5.424 -14.772 1.00 75.25 286 ARG A C 1
ATOM 2370 O O . ARG A 1 286 ? 16.869 5.395 -13.892 1.00 75.25 286 ARG A O 1
ATOM 2377 N N . PHE A 1 287 ? 18.691 4.522 -14.873 1.00 79.19 287 PHE A N 1
ATOM 2378 C CA . PHE A 1 287 ? 18.881 3.363 -14.012 1.00 79.19 287 PHE A CA 1
ATOM 2379 C C . PHE A 1 287 ? 20.282 3.389 -13.385 1.00 79.19 287 PHE A C 1
ATOM 2381 O O . PHE A 1 287 ? 21.255 3.765 -14.046 1.00 79.19 287 PHE A O 1
ATOM 2388 N N . PRO A 1 288 ? 20.416 2.988 -12.110 1.00 78.44 288 PRO A N 1
ATOM 2389 C CA . PRO A 1 288 ? 21.705 2.980 -11.422 1.00 78.44 288 PRO A CA 1
ATOM 2390 C C . PRO A 1 288 ? 22.574 1.760 -11.775 1.00 78.44 288 PRO A C 1
ATOM 2392 O O . PRO A 1 288 ? 23.754 1.745 -11.444 1.00 78.44 288 PRO A O 1
ATOM 2395 N N . SER A 1 289 ? 22.023 0.735 -12.435 1.00 82.56 289 SER A N 1
ATOM 2396 C CA . SER A 1 289 ? 22.759 -0.466 -12.847 1.00 82.56 289 SER A CA 1
ATOM 2397 C C . SER A 1 289 ? 22.228 -1.037 -14.162 1.00 82.56 289 SER A C 1
ATOM 2399 O O . SER A 1 289 ? 21.060 -0.835 -14.503 1.00 82.56 289 SER A O 1
ATOM 2401 N N . ILE A 1 290 ? 23.084 -1.777 -14.877 1.00 84.88 290 ILE A N 1
ATOM 2402 C CA . ILE A 1 290 ? 22.720 -2.438 -16.137 1.00 84.88 290 ILE A CA 1
ATOM 2403 C C . ILE A 1 290 ? 21.652 -3.519 -15.927 1.00 84.88 290 ILE A C 1
ATOM 2405 O O . ILE A 1 290 ? 20.675 -3.533 -16.658 1.00 84.88 290 ILE A O 1
ATOM 2409 N N . ALA A 1 291 ? 21.731 -4.295 -14.840 1.00 82.94 291 ALA A N 1
ATOM 2410 C CA . ALA A 1 291 ? 20.734 -5.316 -14.505 1.00 82.94 291 ALA A CA 1
ATOM 2411 C C . ALA A 1 291 ? 19.312 -4.742 -14.332 1.00 82.94 291 ALA A C 1
ATOM 2413 O O . ALA A 1 291 ? 18.324 -5.363 -14.716 1.00 82.94 291 ALA A O 1
ATOM 2414 N N . ARG A 1 292 ? 19.182 -3.526 -13.774 1.00 79.75 292 ARG A N 1
ATOM 2415 C CA . ARG A 1 292 ? 17.877 -2.849 -13.653 1.00 79.75 292 ARG A CA 1
ATOM 2416 C C . ARG A 1 292 ? 17.363 -2.333 -14.997 1.00 79.75 292 ARG A C 1
ATOM 2418 O O . ARG A 1 292 ? 16.153 -2.319 -15.199 1.00 79.75 292 ARG A O 1
ATOM 2425 N N . LEU A 1 293 ? 18.263 -1.920 -15.890 1.00 82.19 293 LEU A N 1
ATOM 2426 C CA . LEU A 1 293 ? 17.910 -1.558 -17.260 1.00 82.19 293 LEU A CA 1
ATOM 2427 C C . LEU A 1 293 ? 17.463 -2.795 -18.052 1.00 82.19 293 LEU A C 1
ATOM 2429 O O . LEU A 1 293 ? 16.424 -2.737 -18.691 1.00 82.19 293 LEU A O 1
ATOM 2433 N N . GLU A 1 294 ? 18.189 -3.909 -17.954 1.00 83.62 294 GLU A N 1
ATOM 2434 C CA . GLU A 1 294 ? 17.859 -5.171 -18.631 1.00 83.62 294 GLU A CA 1
ATOM 2435 C C . GLU A 1 294 ? 16.494 -5.705 -18.191 1.00 83.62 294 GLU A C 1
ATOM 2437 O O . GLU A 1 294 ? 15.652 -6.011 -19.035 1.00 83.62 294 GLU A O 1
ATOM 2442 N N . LYS A 1 295 ? 16.221 -5.706 -16.877 1.00 81.50 295 LYS A N 1
ATOM 2443 C CA . LYS A 1 295 ? 14.896 -6.047 -16.339 1.00 81.50 295 LYS A CA 1
ATOM 2444 C C . LYS A 1 295 ? 13.794 -5.141 -16.901 1.00 81.50 295 LYS A C 1
ATOM 2446 O O . LYS A 1 295 ? 12.698 -5.612 -17.171 1.00 81.50 295 LYS A O 1
ATOM 2451 N N . HIS A 1 296 ? 14.081 -3.852 -17.080 1.00 78.38 296 HIS A N 1
ATOM 2452 C CA . HIS A 1 296 ? 13.136 -2.890 -17.644 1.00 78.38 296 HIS A CA 1
ATOM 2453 C C . HIS A 1 296 ? 12.913 -3.068 -19.157 1.00 78.38 296 HIS A C 1
ATOM 2455 O O . HIS A 1 296 ? 11.802 -2.858 -19.635 1.00 78.38 296 HIS A O 1
ATOM 2461 N N . THR A 1 297 ? 13.947 -3.435 -19.917 1.00 74.00 297 THR A N 1
ATOM 2462 C CA . THR A 1 297 ? 13.836 -3.666 -21.365 1.00 74.00 297 THR A CA 1
ATOM 2463 C C . THR A 1 297 ? 13.195 -5.008 -21.698 1.00 74.00 297 THR A C 1
ATOM 2465 O O . THR A 1 297 ? 12.514 -5.106 -22.714 1.00 74.00 297 THR A O 1
ATOM 2468 N N . ALA A 1 298 ? 13.392 -6.023 -20.848 1.00 73.31 298 ALA A N 1
ATOM 2469 C CA . ALA A 1 298 ? 12.804 -7.350 -21.011 1.00 73.31 298 ALA A CA 1
ATOM 2470 C C . ALA A 1 298 ? 11.273 -7.329 -20.888 1.00 73.31 298 ALA A C 1
ATOM 2472 O O . ALA A 1 298 ? 10.598 -8.066 -21.594 1.00 73.31 298 ALA A O 1
ATOM 2473 N N . SER A 1 299 ? 10.714 -6.433 -20.067 1.00 62.00 299 SER A N 1
ATOM 2474 C CA . SER A 1 299 ? 9.264 -6.251 -19.921 1.00 62.00 299 SER A CA 1
ATOM 2475 C C . SER A 1 299 ? 8.633 -5.355 -21.002 1.00 62.00 299 SER A C 1
ATOM 2477 O O . SER A 1 299 ? 7.611 -4.727 -20.756 1.00 62.00 299 SER A O 1
ATOM 2479 N N . GLN A 1 300 ? 9.268 -5.239 -22.177 1.00 58.84 300 GLN A N 1
ATOM 2480 C CA . GLN A 1 300 ? 8.787 -4.501 -23.356 1.00 58.84 300 GLN A CA 1
ATOM 2481 C C . GLN A 1 300 ? 8.362 -3.037 -23.143 1.00 58.84 300 GLN A C 1
ATOM 2483 O O . GLN A 1 300 ? 7.662 -2.496 -23.984 1.00 58.84 300 GLN A O 1
ATOM 2488 N N . HIS A 1 301 ? 8.857 -2.341 -22.110 1.00 57.22 301 HIS A N 1
ATOM 2489 C CA . HIS A 1 301 ? 8.296 -1.048 -21.692 1.00 57.22 301 HIS A CA 1
ATOM 2490 C C . HIS A 1 301 ? 6.803 -1.178 -21.414 1.00 57.22 301 HIS A C 1
ATOM 2492 O O . HIS A 1 301 ? 6.015 -0.918 -22.314 1.00 57.22 301 HIS A O 1
ATOM 2498 N N . PRO A 1 302 ? 6.398 -1.521 -20.182 1.00 45.19 302 PRO A N 1
ATOM 2499 C CA . PRO A 1 302 ? 4.988 -1.513 -19.844 1.00 45.19 302 PRO A CA 1
ATOM 2500 C C . PRO A 1 302 ? 4.479 -0.071 -19.986 1.00 45.19 302 PRO A C 1
ATOM 2502 O O . PRO A 1 302 ? 4.631 0.754 -19.086 1.00 45.19 302 PRO A O 1
ATOM 2505 N N . THR A 1 303 ? 3.920 0.252 -21.154 1.00 42.06 303 THR A N 1
ATOM 2506 C CA . THR A 1 303 ? 2.992 1.368 -21.386 1.00 42.06 303 THR A CA 1
ATOM 2507 C C . THR A 1 303 ? 1.730 1.171 -20.556 1.00 42.06 303 THR A C 1
ATOM 2509 O O . THR A 1 303 ? 0.984 2.108 -20.290 1.00 42.06 303 THR A O 1
ATOM 2512 N N . VAL A 1 304 ? 1.566 -0.037 -20.028 1.00 37.62 304 VAL A N 1
ATOM 2513 C CA . VAL A 1 304 ? 0.532 -0.418 -19.105 1.00 37.62 304 VAL A CA 1
ATOM 2514 C C . VAL A 1 304 ? 1.203 -1.140 -17.939 1.00 37.62 304 VAL A C 1
ATOM 2516 O O . VAL A 1 304 ? 1.742 -2.226 -18.098 1.00 37.62 304 VAL A O 1
ATOM 2519 N N . ILE A 1 305 ? 1.147 -0.558 -16.737 1.00 36.81 305 ILE A N 1
ATOM 2520 C CA . ILE A 1 305 ? 0.992 -1.389 -15.532 1.00 36.81 305 ILE A CA 1
ATOM 2521 C C . ILE A 1 305 ? -0.496 -1.765 -15.492 1.00 36.81 305 ILE A C 1
ATOM 2523 O O . ILE A 1 305 ? -1.218 -1.392 -14.579 1.00 36.81 305 ILE A O 1
ATOM 2527 N N . ASN A 1 306 ? -0.980 -2.379 -16.565 1.00 37.94 306 ASN A N 1
ATOM 2528 C CA . ASN A 1 306 ? -2.006 -3.377 -16.431 1.00 37.94 306 ASN A CA 1
ATOM 2529 C C . ASN A 1 306 ? -1.139 -4.616 -16.442 1.00 37.94 306 ASN A C 1
ATOM 2531 O O . ASN A 1 306 ? -0.550 -4.972 -17.460 1.00 37.94 306 ASN A O 1
ATOM 2535 N N . GLU A 1 307 ? -0.951 -5.194 -15.267 1.00 36.03 307 GLU A N 1
ATOM 2536 C CA . GLU A 1 307 ? -0.852 -6.637 -15.253 1.00 36.03 307 GLU A CA 1
ATOM 2537 C C . GLU A 1 307 ? -2.164 -7.076 -15.910 1.00 36.03 307 GLU A C 1
ATOM 2539 O O . GLU A 1 307 ? -3.211 -7.063 -15.265 1.00 36.03 307 GLU A O 1
ATOM 2544 N N . ASP A 1 308 ? -2.139 -7.313 -17.230 1.00 32.75 308 ASP A N 1
ATOM 2545 C CA . ASP A 1 308 ? -3.090 -8.239 -17.818 1.00 32.75 308 ASP A CA 1
ATOM 2546 C C . ASP A 1 308 ? -2.992 -9.439 -16.893 1.00 32.75 308 ASP A C 1
ATOM 2548 O O . ASP A 1 308 ? -1.901 -9.983 -16.684 1.00 32.75 308 ASP A O 1
ATOM 2552 N N . VAL A 1 309 ? -4.085 -9.728 -16.195 1.00 39.78 309 VAL A N 1
ATOM 2553 C CA . VAL A 1 309 ? -4.146 -10.860 -15.284 1.00 39.78 309 VAL A CA 1
ATOM 2554 C C . VAL A 1 309 ? -4.132 -12.091 -16.182 1.00 39.78 309 VAL A C 1
ATOM 2556 O O . VAL A 1 309 ? -5.163 -12.682 -16.484 1.00 39.78 309 VAL A O 1
ATOM 2559 N N . GLU A 1 310 ? -2.951 -12.443 -16.683 1.00 44.94 310 GLU A N 1
ATOM 2560 C CA . GLU A 1 310 ? -2.701 -13.753 -17.236 1.00 44.94 310 GLU A CA 1
ATOM 2561 C C . GLU A 1 310 ? -2.898 -14.720 -16.077 1.00 44.94 310 GLU A C 1
ATOM 2563 O O . GLU A 1 310 ? -2.247 -14.616 -15.028 1.00 44.94 310 GLU A O 1
ATOM 2568 N N . PHE A 1 311 ? -3.833 -15.654 -16.247 1.00 50.06 311 PHE A N 1
ATOM 2569 C CA . PHE A 1 311 ? -3.932 -16.771 -15.326 1.00 50.06 311 PHE A CA 1
ATOM 2570 C C . PHE A 1 311 ? -2.542 -17.407 -15.209 1.00 50.06 311 PHE A C 1
ATOM 2572 O O . PHE A 1 311 ? -1.891 -17.625 -16.238 1.00 50.06 311 PHE A O 1
ATOM 2579 N N . PRO A 1 312 ? -2.056 -17.676 -13.982 1.00 56.41 312 PRO A N 1
ATOM 2580 C CA . PRO A 1 312 ? -0.738 -18.257 -13.802 1.00 56.41 312 PRO A CA 1
ATOM 2581 C C . PRO A 1 312 ? -0.650 -19.511 -14.667 1.00 56.41 312 PRO A C 1
ATOM 2583 O O . PRO A 1 312 ? -1.520 -20.379 -14.586 1.00 56.41 312 PRO A O 1
ATOM 2586 N N . ASN A 1 313 ? 0.372 -19.570 -15.528 1.00 64.50 313 ASN A N 1
ATOM 2587 C CA . ASN A 1 313 ? 0.636 -20.733 -16.372 1.00 64.50 313 ASN A CA 1
ATOM 2588 C C . ASN A 1 313 ? 0.488 -21.996 -15.504 1.00 64.50 313 ASN A C 1
ATOM 2590 O O . ASN A 1 313 ? 1.126 -22.046 -14.450 1.00 64.50 313 ASN A O 1
ATOM 2594 N N . PRO A 1 314 ? -0.300 -23.006 -15.910 1.00 65.19 314 PRO A N 1
ATOM 2595 C CA . PRO A 1 314 ? -0.478 -24.231 -15.130 1.00 65.19 314 PRO A CA 1
ATOM 2596 C C . PRO A 1 314 ? 0.846 -24.918 -14.751 1.00 65.19 314 PRO A C 1
ATOM 2598 O O . PRO A 1 314 ? 0.904 -25.658 -13.772 1.00 65.19 314 PRO A O 1
ATOM 2601 N N . ALA A 1 315 ? 1.926 -24.655 -15.497 1.00 69.81 315 ALA A N 1
ATOM 2602 C CA . ALA A 1 315 ? 3.277 -25.122 -15.194 1.00 69.81 315 ALA A CA 1
ATOM 2603 C C . ALA A 1 315 ? 3.965 -24.385 -14.021 1.00 69.81 315 ALA A C 1
ATOM 2605 O O . ALA A 1 315 ? 4.964 -24.875 -13.490 1.00 69.81 315 ALA A O 1
ATOM 2606 N N . TYR A 1 316 ? 3.474 -23.215 -13.604 1.00 65.19 316 TYR A N 1
ATOM 2607 C CA . TYR A 1 316 ? 3.994 -22.450 -12.471 1.00 65.19 316 TYR A CA 1
ATOM 2608 C C . TYR A 1 316 ? 3.153 -22.696 -11.218 1.00 65.19 316 TYR A C 1
ATOM 2610 O O . TYR A 1 316 ? 2.056 -22.173 -11.052 1.00 65.19 316 TYR A O 1
ATOM 2618 N N . SER A 1 317 ? 3.715 -23.442 -10.268 1.00 67.19 317 SER A N 1
ATOM 2619 C CA . SER A 1 317 ? 3.137 -23.571 -8.931 1.00 67.19 317 SER A CA 1
ATOM 2620 C C . SER A 1 317 ? 3.545 -22.384 -8.053 1.00 67.19 317 SER A C 1
ATOM 2622 O O . SER A 1 317 ? 4.744 -22.162 -7.838 1.00 67.19 317 SER A O 1
ATOM 2624 N N . LEU A 1 318 ? 2.579 -21.673 -7.471 1.00 69.38 318 LEU A N 1
ATOM 2625 C CA . LEU A 1 318 ? 2.847 -20.803 -6.327 1.00 69.38 318 LEU A CA 1
ATOM 2626 C C . LEU A 1 318 ? 3.065 -21.668 -5.084 1.00 69.38 318 LEU A C 1
ATOM 2628 O O . LEU A 1 318 ? 2.355 -22.644 -4.855 1.00 69.38 318 LEU A O 1
ATOM 2632 N N . LYS A 1 319 ? 4.067 -21.317 -4.278 1.00 68.50 319 LYS A N 1
ATOM 2633 C CA . LYS A 1 319 ? 4.360 -22.006 -3.020 1.00 68.50 319 LYS A CA 1
ATOM 2634 C C . LYS A 1 319 ? 4.300 -21.015 -1.878 1.00 68.50 319 LYS A C 1
ATOM 2636 O O . LYS A 1 319 ? 4.910 -19.947 -1.942 1.00 68.50 319 LYS A O 1
ATOM 2641 N N . PHE A 1 320 ? 3.595 -21.393 -0.821 1.00 77.44 320 PHE A N 1
ATOM 2642 C CA . PHE A 1 320 ? 3.589 -20.630 0.413 1.00 77.44 320 PHE A CA 1
ATOM 2643 C C . PHE A 1 320 ? 5.000 -20.620 1.019 1.00 77.44 320 PHE A C 1
ATOM 2645 O O . PHE A 1 320 ? 5.708 -21.627 0.993 1.00 77.44 320 PHE A O 1
ATOM 2652 N N . SER A 1 321 ? 5.451 -19.470 1.515 1.00 73.25 321 SER A N 1
ATOM 2653 C CA . SER A 1 321 ? 6.806 -19.310 2.064 1.00 73.25 321 SER A CA 1
ATOM 2654 C C . SER A 1 321 ? 6.813 -18.860 3.522 1.00 73.25 321 SER A C 1
ATOM 2656 O O . SER A 1 321 ? 7.787 -19.099 4.235 1.00 73.25 321 SER A O 1
ATOM 2658 N N . ASN A 1 322 ? 5.726 -18.245 3.990 1.00 81.69 322 ASN A N 1
ATOM 2659 C CA . ASN A 1 322 ? 5.640 -17.657 5.319 1.00 81.69 322 ASN A CA 1
ATOM 2660 C C . ASN A 1 322 ? 4.985 -18.611 6.331 1.00 81.69 322 ASN A C 1
ATOM 2662 O O . ASN A 1 322 ? 3.988 -18.274 6.965 1.00 81.69 322 ASN A O 1
ATOM 2666 N N . TYR A 1 323 ? 5.566 -19.802 6.498 1.00 81.00 323 TYR A N 1
ATOM 2667 C CA . TYR A 1 323 ? 5.085 -20.846 7.421 1.00 81.00 323 TYR A CA 1
ATOM 2668 C C . TYR A 1 323 ? 4.962 -20.376 8.880 1.00 81.00 323 TYR A C 1
ATOM 2670 O O . TYR A 1 323 ? 4.170 -20.917 9.635 1.00 81.00 323 TYR A O 1
ATOM 2678 N N . SER A 1 324 ? 5.662 -19.312 9.291 1.00 81.44 324 SER A N 1
ATOM 2679 C CA . SER A 1 324 ? 5.444 -18.709 10.616 1.00 81.44 324 SER A CA 1
ATOM 2680 C C . SER A 1 324 ? 4.014 -18.192 10.824 1.00 81.44 324 SER A C 1
ATOM 2682 O O . SER A 1 324 ? 3.511 -18.214 11.942 1.00 81.44 324 SER A O 1
ATOM 2684 N N . SER A 1 325 ? 3.349 -17.750 9.753 1.00 81.25 325 SER A N 1
ATOM 2685 C CA . SER A 1 325 ? 1.988 -17.208 9.797 1.00 81.25 325 SER A CA 1
ATOM 2686 C C . SER A 1 325 ? 0.895 -18.277 9.810 1.00 81.25 325 SER A C 1
ATOM 2688 O O . SER A 1 325 ? -0.265 -17.917 9.960 1.00 81.25 325 SER A O 1
ATOM 2690 N N . THR A 1 326 ? 1.235 -19.562 9.662 1.00 80.25 326 THR A N 1
ATOM 2691 C CA . THR A 1 326 ? 0.264 -20.661 9.814 1.00 80.25 326 THR A CA 1
ATOM 2692 C C . THR A 1 326 ? 0.177 -21.155 11.251 1.00 80.25 326 THR A C 1
ATOM 2694 O O . THR A 1 326 ? -0.711 -21.938 11.564 1.00 80.25 326 THR A O 1
ATOM 2697 N N . LEU A 1 327 ? 1.093 -20.727 12.126 1.00 79.81 327 LEU A N 1
ATOM 2698 C CA . LEU A 1 327 ? 1.050 -21.091 13.534 1.00 79.81 327 LEU A CA 1
ATOM 2699 C C . LEU A 1 327 ? -0.083 -20.317 14.224 1.00 79.81 327 LEU A C 1
ATOM 2701 O O . LEU A 1 327 ? -0.027 -19.082 14.255 1.00 79.81 327 LEU A O 1
ATOM 2705 N N . PRO A 1 328 ? -1.086 -21.000 14.804 1.00 78.06 328 PRO A N 1
ATOM 2706 C CA . PRO A 1 328 ? -2.120 -20.328 15.572 1.00 78.06 328 PRO A CA 1
ATOM 2707 C C . PRO A 1 328 ? -1.482 -19.690 16.803 1.00 78.06 328 PRO A C 1
ATOM 2709 O O . PRO A 1 328 ? -0.663 -20.314 17.487 1.00 78.06 328 PRO A O 1
ATOM 2712 N N . MET A 1 329 ? -1.839 -18.436 17.080 1.00 80.31 329 MET A N 1
ATOM 2713 C CA . MET A 1 329 ? -1.389 -17.779 18.299 1.00 80.31 329 MET A CA 1
ATOM 2714 C C . MET A 1 329 ? -2.142 -18.386 19.493 1.00 80.31 329 MET A C 1
ATOM 2716 O O . MET A 1 329 ? -3.374 -18.344 19.486 1.00 80.31 329 MET A O 1
ATOM 2720 N N . PRO A 1 330 ? -1.448 -18.911 20.520 1.00 83.19 330 PRO A N 1
ATOM 2721 C CA . PRO A 1 330 ? -2.112 -19.573 21.646 1.00 83.19 330 PRO A CA 1
ATOM 2722 C C . PRO A 1 330 ? -2.976 -18.625 22.474 1.00 83.19 330 PRO A C 1
ATOM 2724 O O . PRO A 1 330 ? -3.955 -19.048 23.080 1.00 83.19 330 PRO A O 1
ATOM 2727 N N . TYR A 1 331 ? -2.617 -17.339 22.501 1.00 88.00 331 TYR A N 1
ATOM 2728 C CA . TYR A 1 331 ? -3.344 -16.317 23.239 1.00 88.00 331 TYR A CA 1
ATOM 2729 C C . TYR A 1 331 ? -3.639 -15.099 22.378 1.00 88.00 331 TYR A C 1
ATOM 2731 O O . TYR A 1 331 ? -2.765 -14.595 21.670 1.00 88.00 331 TYR A O 1
ATOM 2739 N N . ILE A 1 332 ? -4.862 -14.603 22.502 1.00 91.88 332 ILE A N 1
ATOM 2740 C CA . ILE A 1 332 ? -5.344 -13.389 21.855 1.00 91.88 332 ILE A CA 1
ATOM 2741 C C . ILE A 1 332 ? -5.965 -12.516 22.938 1.00 91.88 332 ILE A C 1
ATOM 2743 O O . ILE A 1 332 ? -6.712 -13.003 23.785 1.00 91.88 332 ILE A O 1
ATOM 2747 N N . ILE A 1 333 ? -5.635 -11.231 22.924 1.00 95.38 333 ILE A N 1
ATOM 2748 C CA . ILE A 1 333 ? -6.261 -10.241 23.791 1.00 95.38 333 ILE A CA 1
ATOM 2749 C C . ILE A 1 333 ? -7.335 -9.529 22.974 1.00 95.38 333 ILE A C 1
ATOM 2751 O O . ILE A 1 333 ? -7.060 -9.094 21.861 1.00 95.38 333 ILE A O 1
ATOM 2755 N N . PHE A 1 334 ? -8.535 -9.387 23.516 1.00 95.19 334 PHE A N 1
ATOM 2756 C CA . PHE A 1 334 ? -9.552 -8.461 23.028 1.00 95.19 334 PHE A CA 1
ATOM 2757 C C . PHE A 1 334 ? -9.644 -7.287 23.986 1.00 95.19 334 PHE A C 1
ATOM 2759 O O . PHE A 1 334 ? -9.435 -7.465 25.185 1.00 95.19 334 PHE A O 1
ATOM 2766 N N . TRP A 1 335 ? -9.911 -6.096 23.472 1.00 95.94 335 TRP A N 1
ATOM 2767 C CA . TRP A 1 335 ? -10.008 -4.905 24.301 1.00 95.94 335 TRP A CA 1
ATOM 2768 C C . TRP A 1 335 ? -10.935 -3.864 23.687 1.00 95.94 335 TRP A C 1
ATOM 2770 O O . TRP A 1 335 ? -11.156 -3.882 22.475 1.00 95.94 335 TRP A O 1
ATOM 2780 N N . ASP A 1 336 ? -11.450 -2.981 24.536 1.00 94.25 336 ASP A N 1
ATOM 2781 C CA . ASP A 1 336 ? -12.306 -1.861 24.147 1.00 94.25 336 ASP A CA 1
ATOM 2782 C C . ASP A 1 336 ? -12.236 -0.749 25.203 1.00 94.25 336 ASP A C 1
ATOM 2784 O O . ASP A 1 336 ? -12.004 -1.054 26.384 1.00 94.25 336 ASP A O 1
ATOM 2788 N N . PHE A 1 337 ? -12.422 0.510 24.796 1.00 92.06 337 PHE A N 1
ATOM 2789 C CA . PHE A 1 337 ? -12.621 1.637 25.714 1.00 92.06 337 PHE A CA 1
ATOM 2790 C C . PHE A 1 337 ? -14.068 2.112 25.668 1.00 92.06 337 PHE A C 1
ATOM 2792 O O . PHE A 1 337 ? -14.646 2.272 24.601 1.00 92.06 337 PHE A O 1
ATOM 2799 N N . GLU A 1 338 ? -14.600 2.477 26.828 1.00 88.62 338 GLU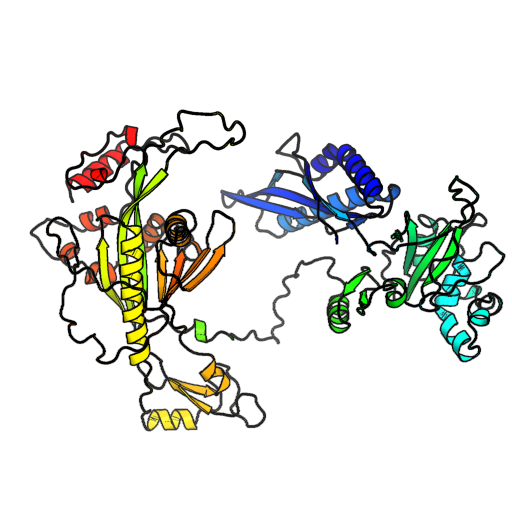 A N 1
ATOM 2800 C CA . GLU A 1 338 ? -15.766 3.353 26.889 1.00 88.62 338 GLU A CA 1
ATOM 2801 C C . GLU A 1 338 ? -15.294 4.786 27.099 1.00 88.62 338 GLU A C 1
ATOM 2803 O O . GLU A 1 338 ? -14.336 5.038 27.837 1.00 88.62 338 GLU A O 1
ATOM 2808 N N . THR A 1 339 ? -15.959 5.742 26.455 1.00 87.50 339 THR A N 1
ATOM 2809 C CA . THR A 1 339 ? -15.585 7.161 26.509 1.00 87.50 339 THR A CA 1
ATOM 2810 C C . THR A 1 339 ? -16.778 8.028 26.887 1.00 87.50 339 THR A C 1
ATOM 2812 O O . THR A 1 339 ? -17.927 7.685 26.615 1.00 87.50 339 THR A O 1
ATOM 2815 N N . TYR A 1 340 ? -16.503 9.168 27.516 1.00 85.88 340 TYR A N 1
ATOM 2816 C CA . TYR A 1 340 ? -17.474 10.245 27.696 1.00 85.88 340 TYR A CA 1
ATOM 2817 C C . TYR A 1 340 ? -17.001 11.497 26.965 1.00 85.88 340 TYR A C 1
ATOM 2819 O O . TYR A 1 340 ? -15.818 11.651 26.647 1.00 85.88 340 TYR A O 1
ATOM 2827 N N . THR A 1 341 ? -17.930 12.413 26.730 1.00 84.19 341 THR A N 1
ATOM 2828 C CA . THR A 1 341 ? -17.645 13.675 26.056 1.00 84.19 341 THR A CA 1
ATOM 2829 C C . THR A 1 341 ? -17.279 14.749 27.083 1.00 84.19 341 THR A C 1
ATOM 2831 O O . THR A 1 341 ? -17.916 14.876 28.128 1.00 84.19 341 THR A O 1
ATOM 2834 N N . ASN A 1 342 ? -16.252 15.545 26.809 1.00 81.12 342 ASN A N 1
ATOM 2835 C CA . ASN A 1 342 ? -15.937 16.752 27.567 1.00 81.12 342 ASN A CA 1
ATOM 2836 C C . ASN A 1 342 ? -16.616 17.970 26.949 1.00 81.12 342 ASN A C 1
ATOM 2838 O O . ASN A 1 342 ? -16.807 18.053 25.734 1.00 81.12 342 ASN A O 1
ATOM 2842 N N . GLU A 1 343 ? -16.932 18.958 27.783 1.00 71.12 343 GLU A N 1
ATOM 2843 C CA . GLU A 1 343 ? -17.289 20.275 27.270 1.00 71.12 343 GLU A CA 1
ATOM 2844 C C . GLU A 1 343 ? -16.072 20.917 26.610 1.00 71.12 343 GLU A C 1
ATOM 2846 O O . GLU A 1 343 ? -15.040 21.119 27.246 1.00 71.12 343 GLU A O 1
ATOM 2851 N N . VAL A 1 344 ? -16.207 21.260 25.329 1.00 67.88 344 VAL A N 1
ATOM 2852 C CA . VAL A 1 344 ? -15.183 22.016 24.614 1.00 67.88 344 VAL A CA 1
ATOM 2853 C C . VAL A 1 344 ? -15.209 23.446 25.145 1.00 67.88 344 VAL A C 1
ATOM 2855 O O . VAL A 1 344 ? -16.067 24.250 24.771 1.00 67.88 344 VAL A O 1
ATOM 2858 N N . THR A 1 345 ? -14.267 23.791 26.022 1.00 57.19 345 THR A N 1
ATOM 2859 C CA . THR A 1 345 ? -14.035 25.183 26.408 1.00 57.19 345 THR A CA 1
ATOM 2860 C C . THR A 1 345 ? -13.498 25.915 25.183 1.00 57.19 345 THR A C 1
ATOM 2862 O O . THR A 1 345 ? -12.304 25.872 24.886 1.00 57.19 345 THR A O 1
ATOM 2865 N N . LEU A 1 346 ? -14.383 26.578 24.431 1.00 53.69 346 LEU A N 1
ATOM 2866 C CA . LEU A 1 346 ? -13.963 27.504 23.383 1.00 53.69 346 LEU A CA 1
ATOM 2867 C C . LEU A 1 346 ? -12.989 28.501 24.027 1.00 53.69 346 LEU A C 1
ATOM 2869 O O . LEU A 1 346 ? -13.359 29.135 25.021 1.00 53.69 346 LEU A O 1
ATOM 2873 N N . PRO A 1 347 ? -11.746 28.640 23.532 1.00 45.25 347 PRO A N 1
ATOM 2874 C CA . PRO A 1 347 ? -10.811 29.575 24.125 1.00 45.25 347 PRO A CA 1
ATOM 2875 C C . PRO A 1 347 ? -11.394 30.987 24.020 1.00 45.25 347 PRO A C 1
ATOM 2877 O O . PRO A 1 347 ? -11.452 31.587 22.945 1.00 45.25 347 PRO A O 1
ATOM 2880 N N . ASN A 1 348 ? -11.819 31.528 25.163 1.00 43.69 348 ASN A N 1
ATOM 2881 C CA . ASN A 1 348 ? -12.113 32.942 25.350 1.00 43.69 348 ASN A CA 1
ATOM 2882 C C . ASN A 1 348 ? -10.794 33.722 25.287 1.00 43.69 348 ASN A C 1
ATOM 2884 O O . ASN A 1 348 ? -10.270 34.143 26.312 1.00 43.69 348 ASN A O 1
ATOM 2888 N N . SER A 1 349 ? -10.195 33.843 24.100 1.00 40.03 349 SER A N 1
ATOM 2889 C CA . SER A 1 349 ? -9.256 34.907 23.711 1.00 40.03 349 SER A CA 1
ATOM 2890 C C . SER A 1 349 ? -8.596 34.599 22.363 1.00 40.03 349 SER A C 1
ATOM 2892 O O . SER A 1 349 ? -7.915 33.597 22.193 1.00 40.03 349 SER A O 1
ATOM 2894 N N . GLY A 1 350 ? -8.736 35.534 21.419 1.00 40.41 350 GLY A N 1
ATOM 2895 C CA . GLY A 1 350 ? -7.819 35.673 20.284 1.00 40.41 350 GLY A CA 1
ATOM 2896 C C . GLY A 1 350 ? -8.119 34.796 19.069 1.00 40.41 350 GLY A C 1
ATOM 2897 O O . GLY A 1 350 ? -7.664 33.667 18.951 1.00 40.41 350 GLY A O 1
ATOM 2898 N N . GLN A 1 351 ? -8.820 35.387 18.103 1.00 44.03 351 GLN A N 1
ATOM 2899 C CA . GLN A 1 351 ? -8.971 34.915 16.726 1.00 44.03 351 GLN A CA 1
ATOM 2900 C C . GLN A 1 351 ? -7.703 34.246 16.151 1.00 44.03 351 GLN A C 1
ATOM 2902 O O . GLN A 1 351 ? -6.799 34.932 15.682 1.00 44.03 351 GLN A O 1
ATOM 2907 N N . ASN A 1 352 ? -7.708 32.919 16.021 1.00 40.97 352 ASN A N 1
ATOM 2908 C CA . ASN A 1 352 ? -6.957 32.239 14.966 1.00 40.97 352 ASN A CA 1
ATOM 2909 C C . ASN A 1 352 ? -7.905 31.997 13.782 1.00 40.97 352 ASN A C 1
ATOM 2911 O O . ASN A 1 352 ? -8.442 30.912 13.587 1.00 40.97 352 ASN A O 1
ATOM 2915 N N . LYS A 1 353 ? -8.100 33.045 12.970 1.00 49.16 353 LYS A N 1
ATOM 2916 C CA . LYS A 1 353 ? -8.937 33.116 11.748 1.00 49.16 353 LYS A CA 1
ATOM 2917 C C . LYS A 1 353 ? -8.540 32.152 10.601 1.00 49.16 353 LYS A C 1
ATOM 2919 O O . LYS A 1 353 ? -8.878 32.409 9.449 1.00 49.16 353 LYS A O 1
ATOM 2924 N N . LYS A 1 354 ? -7.792 31.074 10.862 1.00 52.16 354 LYS A N 1
ATOM 2925 C CA . LYS A 1 354 ? -7.239 30.182 9.821 1.00 52.16 354 LYS A CA 1
ATOM 2926 C C . LYS A 1 354 ? -7.725 28.733 9.866 1.00 52.16 354 LYS A C 1
ATOM 2928 O O . LYS A 1 354 ? -7.560 28.047 8.863 1.00 52.16 354 LYS A O 1
ATOM 2933 N N . SER A 1 355 ? -8.332 28.268 10.957 1.00 51.69 355 SER A N 1
ATOM 2934 C CA . SER A 1 355 ? -8.956 26.940 10.972 1.00 51.69 355 SER A CA 1
ATOM 2935 C C . SER A 1 355 ? -10.417 27.062 10.548 1.00 51.69 355 SER A C 1
ATOM 2937 O O . SER A 1 355 ? -11.184 27.766 11.199 1.00 51.69 355 SER A O 1
ATOM 2939 N N . ARG A 1 356 ? -10.800 26.397 9.452 1.00 62.12 356 ARG A N 1
ATOM 2940 C CA . ARG A 1 356 ? -12.212 26.200 9.069 1.00 62.12 356 ARG A CA 1
ATOM 2941 C C . ARG A 1 356 ? -12.868 25.048 9.848 1.00 62.12 356 ARG A C 1
ATOM 2943 O O . ARG A 1 356 ? -14.049 24.795 9.655 1.00 62.12 356 ARG A O 1
ATOM 2950 N N . THR A 1 357 ? -12.110 24.354 10.699 1.00 64.12 357 THR A N 1
ATOM 2951 C CA . THR A 1 357 ? -12.564 23.180 11.451 1.00 64.12 357 THR A CA 1
ATOM 2952 C C . THR A 1 357 ? -13.077 23.599 12.825 1.00 64.12 357 THR A C 1
ATOM 2954 O O . THR A 1 357 ? -12.328 24.185 13.610 1.00 64.12 357 THR A O 1
ATOM 2957 N N . GLN A 1 358 ? -14.339 23.279 13.111 1.00 67.81 358 GLN A N 1
ATOM 2958 C CA . GLN A 1 358 ? -14.951 23.413 14.430 1.00 67.81 358 GLN A CA 1
ATOM 2959 C C . GLN A 1 358 ? -14.805 22.088 15.185 1.00 67.81 358 GLN A C 1
ATOM 2961 O O . GLN A 1 358 ? -15.206 21.042 14.680 1.00 67.81 358 GLN A O 1
ATOM 2966 N N . ILE A 1 359 ? -14.228 22.128 16.387 1.00 72.88 359 ILE A N 1
ATOM 2967 C CA . ILE A 1 359 ? -14.207 20.970 17.288 1.00 72.88 359 ILE A CA 1
ATOM 2968 C C . ILE A 1 359 ? -15.588 20.893 17.937 1.00 72.88 359 ILE A C 1
ATOM 2970 O O . ILE A 1 359 ? -15.991 21.832 18.623 1.00 72.88 359 ILE A O 1
ATOM 2974 N N . LEU A 1 360 ? -16.319 19.810 17.671 1.00 72.31 360 LEU A N 1
ATOM 2975 C CA . LEU A 1 360 ? -17.654 19.592 18.232 1.00 72.31 360 LEU A CA 1
ATOM 2976 C C . LEU A 1 360 ? -17.568 19.005 19.640 1.00 72.31 360 LEU A C 1
ATOM 2978 O O . LEU A 1 360 ? -18.190 19.526 20.557 1.00 72.31 360 LEU A O 1
ATOM 2982 N N . ASN A 1 361 ? -16.757 17.958 19.798 1.00 73.06 361 ASN A N 1
ATOM 2983 C CA . ASN A 1 361 ? -16.651 17.161 21.011 1.00 73.06 361 ASN A CA 1
ATOM 2984 C C . ASN A 1 361 ? -15.197 16.718 21.219 1.00 73.06 361 ASN A C 1
ATOM 2986 O O . ASN A 1 361 ? -14.478 16.458 20.253 1.00 73.06 361 ASN A O 1
ATOM 2990 N N . GLU A 1 362 ? -14.786 16.607 22.479 1.00 81.62 362 GLU A N 1
ATOM 2991 C CA . GLU A 1 362 ? -13.532 15.972 22.888 1.00 81.62 362 GLU A CA 1
ATOM 2992 C C . GLU A 1 362 ? -13.874 14.729 23.712 1.00 81.62 362 GLU A C 1
ATOM 2994 O O . GLU A 1 362 ? -14.667 14.812 24.648 1.00 81.62 362 GLU A O 1
ATOM 2999 N N . PHE A 1 363 ? -13.311 13.576 23.357 1.00 83.94 363 PHE A N 1
ATOM 3000 C CA . PHE A 1 363 ? -13.620 12.305 24.010 1.00 83.94 363 PHE A CA 1
ATOM 3001 C C . PHE A 1 363 ? -12.550 11.961 25.040 1.00 83.94 363 PHE A C 1
ATOM 3003 O O . PHE A 1 363 ? -11.357 12.021 24.750 1.00 83.94 363 PHE A O 1
ATOM 3010 N N . SER A 1 364 ? -12.972 11.570 26.240 1.00 87.06 364 SER A N 1
ATOM 3011 C CA . SER A 1 364 ? -12.084 11.080 27.292 1.00 87.06 364 SER A CA 1
ATOM 3012 C C . SER A 1 364 ? -12.388 9.625 27.643 1.00 87.06 364 SER A C 1
ATOM 3014 O O . SER A 1 364 ? -13.557 9.279 27.828 1.00 87.06 364 SER A O 1
ATOM 3016 N N . PRO A 1 365 ? -11.360 8.767 27.765 1.00 89.81 365 PRO A N 1
ATOM 3017 C CA . PRO A 1 365 ? -11.521 7.381 28.195 1.00 89.81 365 PRO A CA 1
ATOM 3018 C C . PRO A 1 365 ? -12.051 7.314 29.621 1.00 89.81 365 PRO A C 1
ATOM 3020 O O . PRO A 1 365 ? -11.478 7.902 30.537 1.00 89.81 365 PRO A O 1
ATOM 3023 N N . ALA A 1 366 ? -13.136 6.576 29.794 1.00 88.25 366 ALA A N 1
ATOM 3024 C CA . ALA A 1 366 ? -13.852 6.431 31.048 1.00 88.25 366 ALA A CA 1
ATOM 3025 C C . ALA A 1 366 ? -13.581 5.089 31.717 1.00 88.25 366 ALA A C 1
ATOM 3027 O O . ALA A 1 366 ? -13.409 5.006 32.930 1.00 88.25 366 ALA A O 1
ATOM 3028 N N . SER A 1 367 ? -13.543 4.035 30.910 1.00 89.31 367 SER A N 1
ATOM 3029 C CA . SER A 1 367 ? -13.230 2.691 31.357 1.00 89.31 367 SER A CA 1
ATOM 3030 C C . SER A 1 367 ? -12.647 1.878 30.211 1.00 89.31 367 SER A C 1
ATOM 3032 O O . SER A 1 367 ? -12.675 2.295 29.052 1.00 89.31 367 SER A O 1
ATOM 3034 N N . PHE A 1 368 ? -12.090 0.717 30.533 1.00 92.94 368 PHE A N 1
ATOM 3035 C CA . PHE A 1 368 ? -11.697 -0.266 29.534 1.00 92.94 368 PHE A CA 1
ATOM 3036 C C . PHE A 1 368 ? -12.078 -1.675 29.961 1.00 92.94 368 PHE A C 1
ATOM 3038 O O . PHE A 1 368 ? -12.184 -1.983 31.153 1.00 92.94 368 PHE A O 1
ATOM 3045 N N . SER A 1 369 ? -12.179 -2.558 28.971 1.00 92.19 369 SER A N 1
ATOM 3046 C CA . SER A 1 369 ? -12.191 -4.001 29.178 1.00 92.19 369 SER A CA 1
ATOM 3047 C C . SER A 1 369 ? -11.049 -4.661 28.412 1.00 92.19 369 SER A C 1
ATOM 3049 O O . SER A 1 369 ? -10.723 -4.264 27.298 1.00 92.19 369 SER A O 1
ATOM 3051 N N . ILE A 1 370 ? -10.431 -5.674 29.012 1.00 94.00 370 ILE A N 1
ATOM 3052 C CA . ILE A 1 370 ? -9.452 -6.564 28.391 1.00 94.00 370 ILE A CA 1
ATOM 3053 C C . ILE A 1 370 ? -9.937 -7.992 28.622 1.00 94.00 370 ILE A C 1
ATOM 3055 O O . ILE A 1 370 ? -10.065 -8.429 29.763 1.00 94.00 370 ILE A O 1
ATOM 3059 N N . VAL A 1 371 ? -10.152 -8.743 27.548 1.00 92.06 371 VAL A N 1
ATOM 3060 C CA . VAL A 1 371 ? -10.548 -10.153 27.583 1.00 92.06 371 VAL A CA 1
ATOM 3061 C C . VAL A 1 371 ? -9.429 -10.991 26.986 1.00 92.06 371 VAL A C 1
ATOM 3063 O O . VAL A 1 371 ? -9.070 -10.846 25.820 1.00 92.06 371 VAL A O 1
ATOM 3066 N N . VAL A 1 372 ? -8.868 -11.897 27.778 1.00 90.62 372 VAL A N 1
ATOM 3067 C CA . VAL A 1 372 ? -7.795 -12.792 27.341 1.00 90.62 372 VAL A CA 1
ATOM 3068 C C . VAL A 1 372 ? -8.399 -14.120 26.927 1.00 90.62 372 VAL A C 1
ATOM 3070 O O . VAL A 1 372 ? -8.988 -14.824 27.745 1.00 90.62 372 VAL A O 1
ATOM 3073 N N . VAL A 1 373 ? -8.217 -14.496 25.666 1.00 89.75 373 VAL A N 1
ATOM 3074 C CA . VAL A 1 373 ? -8.703 -15.759 25.112 1.00 89.75 373 VAL A CA 1
ATOM 3075 C C . VAL A 1 373 ? -7.520 -16.672 24.826 1.00 89.75 373 VAL A C 1
ATOM 3077 O O . VAL A 1 373 ? -6.570 -16.285 24.147 1.00 89.75 373 VAL A O 1
ATOM 3080 N N . HIS A 1 374 ? -7.586 -17.897 25.339 1.00 86.06 374 HIS A N 1
ATOM 3081 C CA . HIS A 1 374 ? -6.692 -18.980 24.948 1.00 86.06 374 HIS A CA 1
ATOM 3082 C C . HIS A 1 374 ? -7.346 -19.796 23.844 1.00 86.06 374 HIS A C 1
ATOM 3084 O O . HIS A 1 374 ? -8.498 -20.206 23.989 1.00 86.06 374 HIS A O 1
ATOM 3090 N N . ASN A 1 375 ? -6.603 -20.036 22.770 1.00 79.00 375 ASN A N 1
ATOM 3091 C CA . ASN A 1 375 ? -7.036 -20.806 21.616 1.00 79.00 375 ASN A CA 1
ATOM 3092 C C . ASN A 1 375 ? -6.136 -22.038 21.467 1.00 79.00 375 ASN A C 1
ATOM 3094 O O . ASN A 1 375 ? -4.972 -21.910 21.085 1.00 79.00 375 ASN A O 1
ATOM 3098 N N . PHE A 1 376 ? -6.655 -23.221 21.800 1.00 70.00 376 PHE A N 1
ATOM 3099 C CA . PHE A 1 376 ? -5.875 -24.460 21.814 1.00 70.00 376 PHE A CA 1
ATOM 3100 C C . PHE A 1 376 ? -6.714 -25.652 21.358 1.00 70.00 376 PHE A C 1
ATOM 3102 O O . PHE A 1 376 ? -7.852 -25.777 21.783 1.00 70.00 376 PHE A O 1
ATOM 3109 N N . GLU A 1 377 ? -6.160 -26.510 20.492 1.00 63.56 377 GLU A N 1
ATOM 3110 C CA . GLU A 1 377 ? -6.820 -27.733 19.984 1.00 63.56 377 GLU A CA 1
ATOM 3111 C C . GLU A 1 377 ? -8.264 -27.509 19.471 1.00 63.56 377 GLU A C 1
ATOM 3113 O O . GLU A 1 377 ? -9.126 -28.370 19.597 1.00 63.56 377 GLU A O 1
ATOM 3118 N N . ASN A 1 378 ? -8.524 -26.348 18.851 1.00 60.56 378 ASN A N 1
ATOM 3119 C CA . ASN A 1 378 ? -9.845 -25.884 18.387 1.00 60.56 378 ASN A CA 1
ATOM 3120 C C . ASN A 1 378 ? -10.871 -25.570 19.492 1.00 60.56 378 ASN A C 1
ATOM 3122 O O . ASN A 1 378 ? -12.032 -25.292 19.192 1.00 60.56 378 ASN A O 1
ATOM 3126 N N . GLU A 1 379 ? -10.447 -25.523 20.752 1.00 70.12 379 GLU A N 1
ATOM 3127 C CA . GLU A 1 379 ? -11.241 -25.038 21.873 1.00 70.12 379 GLU A CA 1
ATOM 3128 C C . GLU A 1 379 ? -10.744 -23.659 22.316 1.00 70.12 379 GLU A C 1
ATOM 3130 O O . GLU A 1 379 ? -9.613 -23.462 22.774 1.00 70.12 379 GLU A O 1
ATOM 3135 N N . SER A 1 380 ? -11.619 -22.666 22.173 1.00 81.12 380 SER A N 1
ATOM 3136 C CA . SER A 1 380 ? -11.391 -21.336 22.726 1.00 81.12 380 SER A CA 1
ATOM 3137 C C . SER A 1 380 ? -11.946 -21.266 24.144 1.00 81.12 380 SER A C 1
ATOM 3139 O O . SER A 1 380 ? -13.056 -21.730 24.404 1.00 81.12 380 SER A O 1
ATOM 3141 N N . ARG A 1 381 ? -11.211 -20.622 25.054 1.00 83.12 381 ARG A N 1
ATOM 3142 C CA . ARG A 1 381 ? -11.692 -20.297 26.405 1.00 83.12 381 ARG A CA 1
ATOM 3143 C C . ARG A 1 381 ? -11.235 -18.914 26.844 1.00 83.12 381 ARG A C 1
ATOM 3145 O O . ARG A 1 381 ? -10.100 -18.524 26.570 1.00 83.12 381 ARG A O 1
ATOM 3152 N N . ILE A 1 382 ? -12.093 -18.201 27.568 1.00 84.19 382 ILE A N 1
ATOM 3153 C CA . ILE A 1 382 ? -11.686 -16.979 28.264 1.00 84.19 382 ILE A CA 1
ATOM 3154 C C . ILE A 1 382 ? -10.848 -17.385 29.477 1.00 84.19 382 ILE A C 1
ATOM 3156 O O . ILE A 1 382 ? -11.270 -18.215 30.280 1.00 84.19 382 ILE A O 1
ATOM 3160 N N . VAL A 1 383 ? -9.642 -16.836 29.566 1.00 83.44 383 VAL A N 1
ATOM 3161 C CA . VAL A 1 383 ? -8.690 -17.078 30.657 1.00 83.44 383 VAL A CA 1
ATOM 3162 C C . VAL A 1 383 ? -8.762 -15.976 31.699 1.00 83.44 383 VAL A C 1
ATOM 3164 O O . VAL A 1 383 ? -8.610 -16.257 32.882 1.00 83.44 383 VAL A O 1
ATOM 3167 N N . ASP A 1 384 ? -8.977 -14.737 31.262 1.00 83.25 384 ASP A N 1
ATOM 3168 C CA . ASP A 1 384 ? -9.017 -13.583 32.150 1.00 83.25 384 ASP A CA 1
ATOM 3169 C C . ASP A 1 384 ? -9.896 -12.473 31.563 1.00 83.25 384 ASP A C 1
ATOM 3171 O O . ASP A 1 384 ? -10.016 -12.349 30.339 1.00 83.25 384 ASP A O 1
ATOM 3175 N N . ILE A 1 385 ? -10.504 -11.681 32.443 1.00 84.75 385 ILE A N 1
ATOM 3176 C CA . ILE A 1 385 ? -11.278 -10.484 32.107 1.00 84.75 385 ILE A CA 1
ATOM 3177 C C . ILE A 1 385 ? -10.877 -9.394 33.094 1.00 84.75 385 ILE A C 1
ATOM 3179 O O . ILE A 1 385 ? -11.089 -9.532 34.300 1.00 84.75 385 ILE A O 1
ATOM 3183 N N . ILE A 1 386 ? -10.330 -8.301 32.573 1.00 85.69 386 ILE A N 1
ATOM 3184 C CA . ILE A 1 386 ? -9.905 -7.139 33.349 1.00 85.69 386 ILE A CA 1
ATOM 3185 C C . ILE A 1 386 ? -10.780 -5.968 32.933 1.00 85.69 386 ILE A C 1
ATOM 3187 O O . ILE A 1 386 ? -10.761 -5.560 31.777 1.00 85.69 386 ILE A O 1
ATOM 3191 N N . TYR A 1 387 ? -11.525 -5.426 33.886 1.00 87.19 387 TYR A N 1
ATOM 3192 C CA . TYR A 1 387 ? -12.311 -4.210 33.724 1.00 87.19 387 TYR A CA 1
ATOM 3193 C C . TYR A 1 387 ? -11.784 -3.137 34.676 1.00 87.19 387 TYR A C 1
ATOM 3195 O O . TYR A 1 387 ? -11.417 -3.451 35.813 1.00 87.19 387 TYR A O 1
ATOM 3203 N N . TYR A 1 388 ? -11.738 -1.890 34.215 1.00 84.94 388 TYR A N 1
ATOM 3204 C CA . TYR A 1 388 ? -11.268 -0.765 35.015 1.00 84.94 388 TYR A CA 1
ATOM 3205 C C . TYR A 1 388 ? -11.973 0.531 34.624 1.00 84.94 388 TYR A C 1
ATOM 3207 O O . TYR A 1 388 ? -11.961 0.888 33.451 1.00 84.94 388 TYR A O 1
ATOM 3215 N N . ASP A 1 389 ? -12.517 1.244 35.609 1.00 85.38 389 ASP A N 1
ATOM 3216 C CA . ASP A 1 389 ? -13.231 2.526 35.491 1.00 85.38 389 ASP A CA 1
ATOM 3217 C C . ASP A 1 389 ? -12.728 3.586 36.493 1.00 85.38 389 ASP A C 1
ATOM 3219 O O . ASP A 1 389 ? -13.448 4.505 36.882 1.00 85.38 389 ASP A O 1
ATOM 3223 N N . GLY A 1 390 ? -11.486 3.428 36.959 1.00 82.62 390 GLY A N 1
ATOM 3224 C CA . GLY A 1 390 ? -10.837 4.350 37.890 1.00 82.62 390 GLY A CA 1
ATOM 3225 C C . GLY A 1 390 ? -10.072 5.494 37.204 1.00 82.62 390 GLY A C 1
ATOM 3226 O O . GLY A 1 390 ? -10.151 5.669 35.988 1.00 82.62 390 GLY A O 1
ATOM 3227 N N . PRO A 1 391 ? -9.304 6.290 37.969 1.00 82.38 391 PRO A N 1
ATOM 3228 C CA . PRO A 1 391 ? -8.490 7.378 37.427 1.00 82.38 391 PRO A CA 1
ATOM 3229 C C . PRO A 1 391 ? -7.382 6.883 36.482 1.00 82.38 391 PRO A C 1
ATOM 3231 O O . PRO A 1 391 ? -6.957 5.732 36.529 1.00 82.38 391 PRO A O 1
ATOM 3234 N N . ASP A 1 392 ? -6.871 7.772 35.627 1.00 85.88 392 ASP A N 1
ATOM 3235 C CA . ASP A 1 392 ? -5.760 7.474 34.708 1.00 85.88 392 ASP A CA 1
ATOM 3236 C C . ASP A 1 392 ? -5.994 6.228 33.823 1.00 85.88 392 ASP A C 1
ATOM 3238 O O . ASP A 1 392 ? -5.079 5.438 33.570 1.00 85.88 392 ASP A O 1
ATOM 3242 N N . VAL A 1 393 ? -7.226 6.065 33.323 1.00 89.12 393 VAL A N 1
ATOM 3243 C CA . VAL A 1 393 ? -7.721 4.910 32.543 1.00 89.12 393 VAL A CA 1
ATOM 3244 C C . VAL A 1 393 ? -6.705 4.400 31.516 1.00 89.12 393 VAL A C 1
ATOM 3246 O O . VAL A 1 393 ? -6.370 3.216 31.510 1.00 89.12 393 VAL A O 1
ATOM 3249 N N . VAL A 1 394 ? -6.154 5.283 30.676 1.00 90.38 394 VAL A N 1
ATOM 3250 C CA . VAL A 1 394 ? -5.224 4.893 29.598 1.00 90.38 394 VAL A CA 1
ATOM 3251 C C . VAL A 1 394 ? -3.875 4.424 30.133 1.00 90.38 394 VAL A C 1
ATOM 3253 O O . VAL A 1 394 ? -3.287 3.473 29.614 1.00 90.38 394 VAL A O 1
ATOM 3256 N N . ARG A 1 395 ? -3.364 5.060 31.191 1.00 87.25 395 ARG A N 1
ATOM 3257 C CA . ARG A 1 395 ? -2.109 4.634 31.817 1.00 87.25 395 ARG A CA 1
ATOM 3258 C C . ARG A 1 395 ? -2.286 3.248 32.435 1.00 87.25 395 ARG A C 1
ATOM 3260 O O . ARG A 1 395 ? -1.477 2.356 32.172 1.00 87.25 395 ARG A O 1
ATOM 3267 N N . THR A 1 396 ? -3.369 3.061 33.186 1.00 88.56 396 THR A N 1
ATOM 3268 C CA . THR A 1 396 ? -3.728 1.784 33.809 1.00 88.56 396 THR A CA 1
ATOM 3269 C C . THR A 1 396 ? -3.943 0.695 32.758 1.00 88.56 396 THR A C 1
ATOM 3271 O O . THR A 1 396 ? -3.477 -0.430 32.941 1.00 88.56 396 THR A O 1
ATOM 3274 N N . PHE A 1 397 ? -4.549 1.028 31.614 1.00 92.75 397 PHE A N 1
ATOM 3275 C CA . PHE A 1 397 ? -4.690 0.119 30.478 1.00 92.75 397 PHE A CA 1
ATOM 3276 C C . PHE A 1 397 ? -3.335 -0.419 30.009 1.00 92.75 397 PHE A C 1
ATOM 3278 O O . PHE A 1 397 ? -3.146 -1.635 29.943 1.00 92.75 397 PHE A O 1
ATOM 3285 N N . PHE A 1 398 ? -2.363 0.463 29.744 1.00 91.00 398 PHE A N 1
ATOM 3286 C CA . PHE A 1 398 ? -1.027 0.039 29.322 1.00 91.00 398 PHE A CA 1
ATOM 3287 C C . PHE A 1 398 ? -0.321 -0.807 30.387 1.00 91.00 398 PHE A C 1
ATOM 3289 O O . PHE A 1 398 ? 0.279 -1.833 30.059 1.00 91.00 398 PHE A O 1
ATOM 3296 N N . GLU A 1 399 ? -0.406 -0.424 31.662 1.00 85.88 399 GLU A N 1
ATOM 3297 C CA . GLU A 1 399 ? 0.181 -1.195 32.762 1.00 85.88 399 GLU A CA 1
ATOM 3298 C C . GLU A 1 399 ? -0.413 -2.614 32.836 1.00 85.88 399 GLU A C 1
ATOM 3300 O O . GLU A 1 399 ? 0.331 -3.601 32.878 1.00 85.88 399 GLU A O 1
ATOM 3305 N N . LYS A 1 400 ? -1.745 -2.746 32.785 1.00 88.00 400 LYS A N 1
ATOM 3306 C CA . LYS A 1 400 ? -2.438 -4.042 32.837 1.00 88.00 400 LYS A CA 1
ATOM 3307 C C . LYS A 1 400 ? -2.159 -4.886 31.590 1.00 88.00 400 LYS A C 1
ATOM 3309 O O . LYS A 1 400 ? -1.758 -6.043 31.729 1.00 88.00 400 LYS A O 1
ATOM 3314 N N . ILE A 1 401 ? -2.287 -4.327 30.384 1.00 91.62 401 ILE A N 1
ATOM 3315 C CA . ILE A 1 401 ? -2.118 -5.093 29.142 1.00 91.62 401 ILE A CA 1
ATOM 3316 C C . ILE A 1 401 ? -0.668 -5.565 28.942 1.00 91.62 401 ILE A C 1
ATOM 3318 O O . ILE A 1 401 ? -0.451 -6.696 28.502 1.00 91.62 401 ILE A O 1
ATOM 3322 N N . PHE A 1 402 ? 0.342 -4.773 29.333 1.00 89.44 402 PHE A N 1
ATOM 3323 C CA . PHE A 1 402 ? 1.741 -5.218 29.287 1.00 89.44 402 PHE A CA 1
ATOM 3324 C C . PHE A 1 402 ? 2.041 -6.323 30.299 1.00 89.44 402 PHE A C 1
ATOM 3326 O O . PHE A 1 402 ? 2.784 -7.254 29.974 1.00 89.44 402 PHE A O 1
ATOM 3333 N N . ASN A 1 403 ? 1.461 -6.254 31.500 1.00 84.25 403 ASN A N 1
ATOM 3334 C CA . ASN A 1 403 ? 1.604 -7.307 32.503 1.00 84.25 403 ASN A CA 1
ATOM 3335 C C . ASN A 1 403 ? 0.985 -8.624 32.022 1.00 84.25 403 ASN A C 1
ATOM 3337 O O . ASN A 1 403 ? 1.645 -9.664 32.075 1.00 84.25 403 ASN A O 1
ATOM 3341 N N . VAL A 1 404 ? -0.231 -8.573 31.473 1.00 87.38 404 VAL A N 1
ATOM 3342 C CA . VAL A 1 404 ? -0.886 -9.735 30.859 1.00 87.38 404 VAL A CA 1
ATOM 3343 C C . VAL A 1 404 ? -0.028 -10.291 29.725 1.00 87.38 404 VAL A C 1
ATOM 3345 O O . VAL A 1 404 ? 0.364 -11.455 29.767 1.00 87.38 404 VAL A O 1
ATOM 3348 N N . ALA A 1 405 ? 0.357 -9.463 28.750 1.00 89.44 405 ALA A N 1
ATOM 3349 C CA . ALA A 1 405 ? 1.163 -9.906 27.614 1.00 89.44 405 ALA A CA 1
ATOM 3350 C C . ALA A 1 405 ? 2.495 -10.541 28.049 1.00 89.44 405 ALA A C 1
ATOM 3352 O O . ALA A 1 405 ? 2.918 -11.549 27.482 1.00 89.44 405 ALA A O 1
ATOM 3353 N N . TYR A 1 406 ? 3.145 -10.009 29.089 1.00 85.50 406 TYR A N 1
ATOM 3354 C CA . TYR A 1 406 ? 4.346 -10.614 29.661 1.00 85.50 406 TYR A CA 1
ATOM 3355 C C . TYR A 1 406 ? 4.094 -12.030 30.197 1.00 85.50 406 TYR A C 1
ATOM 3357 O O . TYR A 1 406 ? 4.896 -12.936 29.935 1.00 85.50 406 TYR A O 1
ATOM 3365 N N . MET A 1 407 ? 3.006 -12.227 30.947 1.00 81.44 407 MET A N 1
ATOM 3366 C CA . MET A 1 407 ? 2.643 -13.533 31.502 1.00 81.44 407 MET A CA 1
ATOM 3367 C C . MET A 1 407 ? 2.377 -14.545 30.386 1.00 81.44 407 MET A C 1
ATOM 3369 O O . MET A 1 407 ? 2.950 -15.636 30.403 1.00 81.44 407 MET A O 1
ATOM 3373 N N . LEU A 1 408 ? 1.620 -14.142 29.364 1.00 85.25 408 LEU A N 1
ATOM 3374 C CA . LEU A 1 408 ? 1.301 -14.975 28.204 1.00 85.25 408 LEU A CA 1
ATOM 3375 C C . LEU A 1 408 ? 2.557 -15.377 27.421 1.00 85.25 408 LEU A C 1
ATOM 3377 O O . LEU A 1 408 ? 2.789 -16.558 27.170 1.00 85.25 408 LEU A O 1
ATOM 3381 N N . LEU A 1 409 ? 3.433 -14.418 27.099 1.00 84.25 409 LEU A N 1
ATOM 3382 C CA . LEU A 1 409 ? 4.692 -14.700 26.398 1.00 84.25 409 LEU A CA 1
ATOM 3383 C C . LEU A 1 409 ? 5.626 -15.593 27.220 1.00 84.25 409 LEU A C 1
ATOM 3385 O O . LEU A 1 409 ? 6.348 -16.420 26.661 1.00 84.25 409 LEU A O 1
ATOM 3389 N N . SER A 1 410 ? 5.627 -15.439 28.544 1.00 78.44 410 SER A N 1
ATOM 3390 C CA . SER A 1 410 ? 6.400 -16.301 29.439 1.00 78.44 410 SER A CA 1
ATOM 3391 C C . SER A 1 410 ? 5.876 -17.735 29.433 1.00 78.44 410 SER A C 1
ATOM 3393 O O . SER A 1 410 ? 6.680 -18.663 29.478 1.00 78.44 410 SER A O 1
ATOM 3395 N N . GLN A 1 411 ? 4.557 -17.920 29.347 1.00 77.19 411 GLN A N 1
ATOM 3396 C CA . GLN A 1 411 ? 3.933 -19.234 29.242 1.00 77.19 411 GLN A CA 1
ATOM 3397 C C . GLN A 1 411 ? 4.251 -19.905 27.902 1.00 77.19 411 GLN A C 1
ATOM 3399 O O . GLN A 1 411 ? 4.765 -21.020 27.916 1.00 77.19 411 GLN A O 1
ATOM 3404 N N . ILE A 1 412 ? 4.093 -19.195 26.778 1.00 78.38 412 ILE A N 1
ATOM 3405 C CA . ILE A 1 412 ? 4.440 -19.706 25.435 1.00 78.38 412 ILE A CA 1
ATOM 3406 C C . ILE A 1 412 ? 5.907 -20.166 25.383 1.00 78.38 412 ILE A C 1
ATOM 3408 O O . ILE A 1 412 ? 6.232 -21.216 24.835 1.00 78.38 412 ILE A O 1
ATOM 3412 N N . ARG A 1 413 ? 6.826 -19.402 25.991 1.00 77.62 413 ARG A N 1
ATOM 3413 C CA . ARG A 1 413 ? 8.251 -19.777 26.043 1.00 77.62 413 ARG A CA 1
ATOM 3414 C C . ARG A 1 413 ? 8.520 -21.040 26.857 1.00 77.62 413 ARG A C 1
ATOM 3416 O O . ARG A 1 413 ? 9.502 -21.712 26.569 1.00 77.62 413 ARG A O 1
ATOM 3423 N N . ARG A 1 414 ? 7.709 -21.337 27.878 1.00 74.31 414 ARG A N 1
ATOM 3424 C CA . ARG A 1 414 ? 7.860 -22.553 28.694 1.00 74.31 414 ARG A CA 1
ATOM 3425 C C . ARG A 1 414 ? 7.289 -23.786 28.016 1.00 74.31 414 ARG A C 1
ATOM 3427 O O . ARG A 1 414 ? 7.816 -24.862 28.256 1.00 74.31 414 ARG A O 1
ATOM 3434 N N . THR A 1 415 ? 6.215 -23.647 27.244 1.00 68.19 415 THR A N 1
ATOM 3435 C CA . THR A 1 415 ? 5.530 -24.777 26.596 1.00 68.19 415 THR A CA 1
ATOM 3436 C C . THR A 1 415 ? 6.191 -25.206 25.289 1.00 68.19 415 THR A C 1
ATOM 3438 O O . THR A 1 415 ? 5.978 -26.328 24.848 1.00 68.19 415 THR A O 1
ATOM 3441 N N . 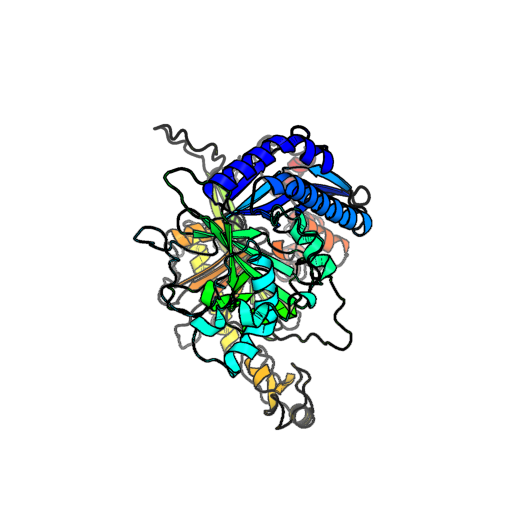ASN A 1 416 ? 7.061 -24.369 24.716 1.00 69.00 416 ASN A N 1
ATOM 3442 C CA . ASN A 1 416 ? 7.855 -24.682 23.528 1.00 69.00 416 ASN A CA 1
ATOM 3443 C C . ASN A 1 416 ? 9.034 -25.636 23.818 1.00 69.00 416 ASN A C 1
ATOM 3445 O O . ASN A 1 416 ? 10.193 -25.302 23.564 1.00 69.00 416 ASN A O 1
ATOM 3449 N N . ASN A 1 417 ? 8.738 -26.805 24.390 1.00 70.38 417 ASN A N 1
ATOM 3450 C CA . ASN A 1 417 ? 9.707 -27.867 24.650 1.00 70.38 417 ASN A CA 1
ATOM 3451 C C . ASN A 1 417 ? 9.421 -29.059 23.743 1.00 70.38 417 ASN A C 1
ATOM 3453 O O . ASN A 1 417 ? 8.285 -29.504 23.647 1.00 70.38 417 ASN A O 1
ATOM 3457 N N . PHE A 1 418 ? 10.463 -29.617 23.136 1.00 74.25 418 PHE A N 1
ATOM 3458 C CA . PHE A 1 418 ? 10.360 -30.830 22.334 1.00 74.25 418 PHE A CA 1
ATOM 3459 C C . PHE A 1 418 ? 10.091 -32.059 23.215 1.00 74.25 418 PHE A C 1
ATOM 3461 O O . PHE A 1 418 ? 10.856 -32.331 24.146 1.00 74.25 418 PHE A O 1
ATOM 3468 N N . ILE A 1 419 ? 9.039 -32.815 22.902 1.00 78.56 419 ILE A N 1
ATOM 3469 C CA . ILE A 1 419 ? 8.787 -34.145 23.464 1.00 78.56 419 ILE A CA 1
ATOM 3470 C C . ILE A 1 419 ? 9.426 -35.178 22.536 1.00 78.56 419 ILE A C 1
ATOM 3472 O O . ILE A 1 419 ? 9.321 -35.080 21.315 1.00 78.56 419 ILE A O 1
ATOM 3476 N N . GLN A 1 420 ? 10.100 -36.172 23.117 1.00 82.12 420 GLN A N 1
ATOM 3477 C CA . GLN A 1 420 ? 10.707 -37.248 22.336 1.00 82.12 420 GLN A CA 1
ATOM 3478 C C . GLN A 1 420 ? 9.625 -38.044 21.581 1.00 82.12 420 GLN A C 1
ATOM 3480 O O . GLN A 1 420 ? 8.652 -38.452 22.220 1.00 82.12 420 GLN A O 1
ATOM 3485 N N . PRO A 1 421 ? 9.781 -38.283 20.265 1.00 86.44 421 PRO A N 1
ATOM 3486 C CA . PRO A 1 421 ? 8.823 -39.055 19.487 1.00 86.44 421 PRO A CA 1
ATOM 3487 C C . PRO A 1 421 ? 8.756 -40.503 19.969 1.00 86.44 421 PRO A C 1
ATOM 3489 O O . PRO A 1 421 ? 9.744 -41.075 20.439 1.00 86.44 421 PRO A O 1
ATOM 3492 N N . THR A 1 422 ? 7.591 -41.111 19.804 1.00 90.81 422 THR A N 1
ATOM 3493 C CA . THR A 1 422 ? 7.390 -42.551 19.977 1.00 90.81 422 THR A CA 1
ATOM 3494 C C . THR A 1 422 ? 8.166 -43.351 18.916 1.00 90.81 422 THR A C 1
ATOM 3496 O O . THR A 1 422 ? 8.553 -42.800 17.879 1.00 90.81 422 THR A O 1
ATOM 3499 N N . PRO A 1 423 ? 8.402 -44.662 19.123 1.00 92.38 423 PRO A N 1
ATOM 3500 C CA . PRO A 1 423 ? 9.067 -45.502 18.124 1.00 92.38 423 PRO A CA 1
ATOM 3501 C C . PRO A 1 423 ? 8.384 -45.482 16.747 1.00 92.38 423 PRO A C 1
ATOM 3503 O O . PRO A 1 423 ? 9.073 -45.409 15.729 1.00 92.38 423 PRO A O 1
ATOM 3506 N N . ASP A 1 424 ? 7.049 -45.472 16.712 1.00 91.25 424 ASP A N 1
ATOM 3507 C CA . ASP A 1 424 ? 6.271 -45.437 15.468 1.00 91.25 424 ASP A CA 1
ATOM 3508 C C . ASP A 1 424 ? 6.426 -44.095 14.732 1.00 91.25 424 ASP A C 1
ATOM 3510 O O . ASP A 1 424 ? 6.620 -44.060 13.515 1.00 91.25 424 ASP A O 1
ATOM 3514 N N . GLU A 1 425 ? 6.425 -42.978 15.465 1.00 91.75 425 GLU A N 1
ATOM 3515 C CA . GLU A 1 425 ? 6.682 -41.639 14.916 1.00 91.75 425 GLU A CA 1
ATOM 3516 C C . GLU A 1 425 ? 8.117 -41.496 14.398 1.00 91.75 425 GLU A C 1
ATOM 3518 O O . GLU A 1 425 ? 8.356 -40.879 13.358 1.00 91.75 425 GLU A O 1
ATOM 3523 N N . LEU A 1 426 ? 9.089 -42.104 15.083 1.00 91.25 426 LEU A N 1
ATOM 3524 C CA . LEU A 1 426 ? 10.470 -42.126 14.613 1.00 91.25 426 LEU A CA 1
ATOM 3525 C C . LEU A 1 426 ? 10.603 -42.954 13.329 1.00 91.25 426 LEU A C 1
ATOM 3527 O O . LEU A 1 426 ? 11.306 -42.544 12.404 1.00 91.25 426 LEU A O 1
ATOM 3531 N N . GLN A 1 427 ? 9.891 -44.079 13.230 1.00 92.25 427 GLN A N 1
ATOM 3532 C CA . GLN A 1 427 ? 9.839 -44.870 12.002 1.00 92.25 427 GLN A CA 1
ATOM 3533 C C . GLN A 1 427 ? 9.199 -44.076 10.854 1.00 92.25 427 GLN A C 1
ATOM 3535 O O . GLN A 1 427 ? 9.722 -44.082 9.737 1.00 92.25 427 GLN A O 1
ATOM 3540 N N . HIS A 1 428 ? 8.118 -43.341 11.127 1.00 91.19 428 HIS A N 1
ATOM 3541 C CA . HIS A 1 428 ? 7.507 -42.422 10.167 1.00 91.19 428 HIS A CA 1
ATOM 3542 C C . HIS A 1 428 ? 8.509 -41.358 9.689 1.00 91.19 428 HIS A C 1
ATOM 3544 O O . HIS A 1 428 ? 8.698 -41.173 8.485 1.00 91.19 428 HIS A O 1
ATOM 3550 N N . HIS A 1 429 ? 9.241 -40.735 10.616 1.00 92.06 429 HIS A N 1
ATOM 3551 C CA . HIS A 1 429 ? 10.275 -39.751 10.306 1.00 92.06 429 HIS A CA 1
ATOM 3552 C C . HIS A 1 429 ? 11.381 -40.305 9.393 1.00 92.06 429 HIS A C 1
ATOM 3554 O O . HIS A 1 429 ? 11.804 -39.653 8.427 1.00 92.06 429 HIS A O 1
ATOM 3560 N N . VAL A 1 430 ? 11.865 -41.515 9.688 1.00 89.75 430 VAL A N 1
ATOM 3561 C CA . VAL A 1 430 ? 12.882 -42.199 8.878 1.00 89.75 430 VAL A CA 1
ATOM 3562 C C . VAL A 1 430 ? 12.355 -42.441 7.464 1.00 89.75 430 VAL A C 1
ATOM 3564 O O . VAL A 1 430 ? 13.046 -42.098 6.502 1.00 89.75 430 VAL A O 1
ATOM 3567 N N . ASN A 1 431 ? 11.116 -42.922 7.345 1.00 91.88 431 ASN A N 1
ATOM 3568 C CA . ASN A 1 431 ? 10.480 -43.264 6.072 1.00 91.88 431 ASN A CA 1
ATOM 3569 C C . ASN A 1 431 ? 10.085 -42.044 5.220 1.00 91.88 431 ASN A C 1
ATOM 3571 O O . ASN A 1 431 ? 9.920 -42.182 4.010 1.00 91.88 431 ASN A O 1
ATOM 3575 N N . ALA A 1 432 ? 9.945 -40.853 5.810 1.00 90.56 432 ALA A N 1
ATOM 3576 C CA . ALA A 1 432 ? 9.564 -39.646 5.080 1.00 90.56 432 ALA A CA 1
ATOM 3577 C C . ALA A 1 432 ? 10.582 -39.288 3.978 1.00 90.56 432 ALA A C 1
ATOM 3579 O O . ALA A 1 432 ? 11.761 -39.037 4.251 1.00 90.56 432 ALA A O 1
ATOM 3580 N N . THR A 1 433 ? 10.133 -39.220 2.724 1.00 91.12 433 THR A N 1
ATOM 3581 C CA . THR A 1 433 ? 10.984 -38.925 1.554 1.00 91.12 433 THR A CA 1
ATOM 3582 C C . THR A 1 433 ? 11.011 -37.442 1.189 1.00 91.12 433 THR A C 1
ATOM 3584 O O . THR A 1 433 ? 11.955 -36.984 0.546 1.00 91.12 433 THR A O 1
ATOM 3587 N N . SER A 1 434 ? 10.032 -36.664 1.654 1.00 91.56 434 SER A N 1
ATOM 3588 C CA . SER A 1 434 ? 9.891 -35.235 1.368 1.00 91.56 434 SER A CA 1
ATOM 3589 C C . SER A 1 434 ? 9.588 -34.410 2.613 1.00 91.56 434 SER A C 1
ATOM 3591 O O . SER A 1 434 ? 8.963 -34.885 3.552 1.00 91.56 434 SER A O 1
ATOM 3593 N N . CYS A 1 435 ? 9.994 -33.143 2.597 1.00 90.19 435 CYS A N 1
ATOM 3594 C CA . CYS A 1 435 ? 9.707 -32.179 3.653 1.00 90.19 435 CYS A CA 1
ATOM 3595 C C . CYS A 1 435 ? 8.214 -31.829 3.705 1.00 90.19 435 CYS A C 1
ATOM 3597 O O . CYS A 1 435 ? 7.701 -31.263 2.741 1.00 90.19 435 CYS A O 1
ATOM 3599 N N . PHE A 1 436 ? 7.574 -32.045 4.857 1.00 88.50 436 PHE A N 1
ATOM 3600 C CA . PHE A 1 436 ? 6.165 -31.722 5.124 1.00 88.50 436 PHE A CA 1
ATOM 3601 C C . PHE A 1 436 ? 5.775 -30.281 4.762 1.00 88.50 436 PHE A C 1
ATOM 3603 O O . PHE A 1 436 ? 4.707 -30.031 4.216 1.00 88.50 436 PHE A O 1
ATOM 3610 N N . LEU A 1 437 ? 6.667 -29.316 5.015 1.00 87.25 437 LEU A N 1
ATOM 3611 C CA . LEU A 1 437 ? 6.376 -27.898 4.786 1.00 87.25 437 LEU A CA 1
ATOM 3612 C C . LEU A 1 437 ? 6.516 -27.505 3.310 1.00 87.25 437 LEU A C 1
ATOM 3614 O O . LEU A 1 437 ? 5.605 -26.925 2.737 1.00 87.25 437 LEU A O 1
ATOM 3618 N N . CYS A 1 438 ? 7.658 -27.798 2.678 1.00 86.00 438 CYS A N 1
ATOM 3619 C CA . CYS A 1 438 ? 7.942 -27.303 1.320 1.00 86.00 438 CYS A CA 1
ATOM 3620 C C . CYS A 1 438 ? 7.725 -28.322 0.192 1.00 86.00 438 CYS A C 1
ATOM 3622 O O . CYS A 1 438 ? 7.920 -27.975 -0.979 1.00 86.00 438 CYS A O 1
ATOM 3624 N N . GLY A 1 439 ? 7.401 -29.571 0.536 1.00 87.00 439 GLY A N 1
ATOM 3625 C CA . GLY A 1 439 ? 7.160 -30.677 -0.392 1.00 87.00 439 GLY A CA 1
ATOM 3626 C C . GLY A 1 439 ? 8.380 -31.131 -1.199 1.00 87.00 439 GLY A C 1
ATOM 3627 O O . GLY A 1 439 ? 8.229 -31.871 -2.161 1.00 87.00 439 GLY A O 1
ATOM 3628 N N . ARG A 1 440 ? 9.593 -30.655 -0.882 1.00 87.06 440 ARG A N 1
ATOM 3629 C CA . ARG A 1 440 ? 10.821 -31.062 -1.588 1.00 87.06 440 ARG A CA 1
ATOM 3630 C C . ARG A 1 440 ? 11.390 -32.338 -0.992 1.00 87.06 440 ARG A C 1
ATOM 3632 O O . ARG A 1 440 ? 11.407 -32.480 0.230 1.00 87.06 440 ARG A O 1
ATOM 3639 N N . GLU A 1 441 ? 11.906 -33.197 -1.858 1.00 89.50 441 GLU A N 1
ATOM 3640 C CA . GLU A 1 441 ? 12.590 -34.427 -1.471 1.00 89.50 441 GLU A CA 1
ATOM 3641 C C . GLU A 1 441 ? 13.835 -34.147 -0.628 1.00 89.50 441 GLU A C 1
ATOM 3643 O O . GLU A 1 441 ? 14.542 -33.151 -0.825 1.00 89.50 441 GLU A O 1
ATOM 3648 N N . PHE A 1 442 ? 14.096 -35.036 0.325 1.00 89.31 442 PHE A N 1
ATOM 3649 C CA . PHE A 1 442 ? 15.325 -35.024 1.101 1.00 89.31 442 PHE A CA 1
ATOM 3650 C C . PHE A 1 442 ? 16.454 -35.628 0.260 1.00 89.31 442 PHE A C 1
ATOM 3652 O O . PHE A 1 442 ? 16.517 -36.837 0.062 1.00 89.31 442 PHE A O 1
ATOM 3659 N N . SER A 1 443 ? 17.350 -34.780 -0.240 1.00 81.38 443 SER A N 1
ATOM 3660 C CA . SER A 1 443 ? 18.526 -35.195 -1.015 1.00 81.38 443 SER A CA 1
ATOM 3661 C C . SER A 1 443 ? 19.705 -34.260 -0.751 1.00 81.38 443 SER A C 1
ATOM 3663 O O . SER A 1 443 ? 19.506 -33.059 -0.524 1.00 81.38 443 SER A O 1
ATOM 3665 N N . SER A 1 444 ? 20.926 -34.803 -0.804 1.00 74.31 444 SER A N 1
ATOM 3666 C CA . SER A 1 444 ? 22.188 -34.071 -0.627 1.00 74.31 444 SER A CA 1
ATOM 3667 C C . SER A 1 444 ? 22.348 -32.904 -1.601 1.00 74.31 444 SER A C 1
ATOM 3669 O O . SER A 1 444 ? 22.941 -31.891 -1.239 1.00 74.31 444 SER A O 1
ATOM 3671 N N . ASP A 1 445 ? 21.760 -33.014 -2.794 1.00 68.44 445 ASP A N 1
ATOM 3672 C CA . ASP A 1 445 ? 21.896 -32.029 -3.876 1.00 68.44 445 ASP A CA 1
ATOM 3673 C C . ASP A 1 445 ? 20.829 -30.927 -3.817 1.00 68.44 445 ASP A C 1
ATOM 3675 O O . ASP A 1 445 ? 20.818 -29.984 -4.612 1.00 68.44 445 ASP A O 1
ATOM 3679 N N . THR A 1 446 ? 19.908 -31.019 -2.857 1.00 69.69 446 THR A N 1
ATOM 3680 C CA . THR A 1 446 ? 18.827 -30.050 -2.681 1.00 69.69 446 THR A CA 1
ATOM 3681 C C . THR A 1 446 ? 19.091 -29.136 -1.488 1.00 69.69 446 THR A C 1
ATOM 3683 O O . THR A 1 446 ? 19.798 -29.468 -0.540 1.00 69.69 446 THR A O 1
ATOM 3686 N N . LYS A 1 447 ? 18.403 -27.986 -1.446 1.00 67.88 447 LYS A N 1
ATOM 3687 C CA . LYS A 1 447 ? 18.337 -27.135 -0.238 1.00 67.88 447 LYS A CA 1
ATOM 3688 C C . LYS A 1 447 ? 17.653 -27.822 0.965 1.00 67.88 447 LYS A C 1
ATOM 3690 O O . LYS A 1 447 ? 17.475 -27.181 1.996 1.00 67.88 447 LYS A O 1
ATOM 3695 N N . CYS A 1 448 ? 17.217 -29.076 0.824 1.00 78.06 448 CYS A N 1
ATOM 3696 C CA . CYS A 1 448 ? 16.551 -29.888 1.841 1.00 78.06 448 CYS A CA 1
ATOM 3697 C C . CYS A 1 448 ? 17.440 -31.062 2.279 1.00 78.06 448 CYS A C 1
ATOM 3699 O O . CYS A 1 448 ? 16.954 -32.170 2.460 1.00 78.06 448 CYS A O 1
ATOM 3701 N N . SER A 1 449 ? 18.742 -30.826 2.446 1.00 73.44 449 SER A N 1
ATOM 3702 C CA . SER A 1 449 ? 19.711 -31.880 2.766 1.00 73.44 449 SER A CA 1
ATOM 3703 C C . SER A 1 449 ? 19.619 -32.407 4.204 1.00 73.44 449 SER A C 1
ATOM 3705 O O . SER A 1 449 ? 19.891 -33.579 4.439 1.00 73.44 449 SER A O 1
ATOM 3707 N N . ALA A 1 450 ? 19.213 -31.574 5.169 1.00 83.00 450 ALA A N 1
ATOM 3708 C CA . ALA A 1 450 ? 19.086 -31.969 6.573 1.00 83.00 450 ALA A CA 1
ATOM 3709 C C . ALA A 1 450 ? 17.615 -32.164 6.971 1.00 83.00 450 ALA A C 1
ATOM 3711 O O . ALA A 1 450 ? 16.831 -31.208 6.931 1.00 83.00 450 ALA A O 1
ATOM 3712 N N . LYS A 1 451 ? 17.267 -33.391 7.373 1.00 90.12 451 LYS A N 1
ATOM 3713 C CA . LYS A 1 451 ? 15.952 -33.791 7.892 1.00 90.12 451 LYS A CA 1
ATOM 3714 C C . LYS A 1 451 ? 15.876 -33.509 9.403 1.00 90.12 451 LYS A C 1
ATOM 3716 O O . LYS A 1 451 ? 16.790 -33.860 10.143 1.00 90.12 451 LYS A O 1
ATOM 3721 N N . CYS A 1 452 ? 14.815 -32.845 9.854 1.00 89.62 452 CYS A N 1
ATOM 3722 C CA . CYS A 1 452 ? 14.600 -32.426 11.240 1.00 89.62 452 CYS A CA 1
ATOM 3723 C C . CYS A 1 452 ? 13.239 -32.908 11.756 1.00 89.62 452 CYS A C 1
ATOM 3725 O O . CYS A 1 452 ? 12.266 -32.956 11.000 1.00 89.62 452 CYS A O 1
ATOM 3727 N N . LEU A 1 453 ? 13.179 -33.226 13.051 1.00 88.94 453 LEU A N 1
ATOM 3728 C CA . LEU A 1 453 ? 11.952 -33.583 13.764 1.00 88.94 453 LEU A CA 1
ATOM 3729 C C . LEU A 1 453 ? 11.124 -32.313 14.005 1.00 88.94 453 LEU A C 1
ATOM 3731 O O . LEU A 1 453 ? 11.419 -31.535 14.916 1.00 88.94 453 LEU A O 1
ATOM 3735 N N . HIS A 1 454 ? 10.127 -32.071 13.153 1.00 88.19 454 HIS A N 1
ATOM 3736 C CA . HIS A 1 454 ? 9.204 -30.960 13.338 1.00 88.19 454 HIS A CA 1
ATOM 3737 C C . HIS A 1 454 ? 8.178 -31.326 14.410 1.00 88.19 454 HIS A C 1
ATOM 3739 O O . HIS A 1 454 ? 7.672 -32.448 14.434 1.00 88.19 454 HIS A O 1
ATOM 3745 N N . HIS A 1 455 ? 7.888 -30.387 15.303 1.00 85.12 455 HIS A N 1
ATOM 3746 C CA . HIS A 1 455 ? 6.990 -30.588 16.430 1.00 85.12 455 HIS A CA 1
ATOM 3747 C C . HIS A 1 455 ? 6.069 -29.386 16.602 1.00 85.12 455 HIS A C 1
ATOM 3749 O O . HIS A 1 455 ? 6.363 -28.279 16.147 1.00 85.12 455 HIS A O 1
ATOM 3755 N N . ASP A 1 456 ? 4.960 -29.618 17.287 1.00 79.75 456 ASP A N 1
ATOM 3756 C CA . ASP A 1 456 ? 4.044 -28.574 17.704 1.00 79.75 456 ASP A CA 1
ATOM 3757 C C . ASP A 1 456 ? 4.687 -27.742 18.825 1.00 79.75 456 ASP A C 1
ATOM 3759 O O . ASP A 1 456 ? 5.094 -28.271 19.857 1.00 79.75 456 ASP A O 1
ATOM 3763 N N . HIS A 1 457 ? 4.782 -26.428 18.642 1.00 78.00 457 HIS A N 1
ATOM 3764 C CA . HIS A 1 457 ? 5.441 -25.529 19.597 1.00 78.00 457 HIS A CA 1
ATOM 3765 C C . HIS A 1 457 ? 4.645 -25.277 20.895 1.00 78.00 457 HIS A C 1
ATOM 3767 O O . HIS A 1 457 ? 5.150 -24.615 21.802 1.00 78.00 457 HIS A O 1
ATOM 3773 N N . ASN A 1 458 ? 3.401 -25.750 20.994 1.00 72.12 458 ASN A N 1
ATOM 3774 C CA . ASN A 1 458 ? 2.578 -25.645 22.199 1.00 72.12 458 ASN A CA 1
ATOM 3775 C C . ASN A 1 458 ? 2.570 -26.949 22.994 1.00 72.12 458 ASN A C 1
ATOM 3777 O O . ASN A 1 458 ? 2.642 -26.912 24.220 1.00 72.12 458 ASN A O 1
ATOM 3781 N N . THR A 1 459 ? 2.460 -28.090 22.311 1.00 75.94 459 THR A N 1
ATOM 3782 C CA . THR A 1 459 ? 2.385 -29.411 22.954 1.00 75.94 459 THR A CA 1
ATOM 3783 C C . THR A 1 459 ? 3.727 -30.119 23.028 1.00 75.94 459 THR A C 1
ATOM 3785 O O . THR A 1 459 ? 3.880 -31.029 23.834 1.00 75.94 459 THR A O 1
ATOM 3788 N N . GLY A 1 460 ? 4.683 -29.747 22.178 1.00 78.69 460 GLY A N 1
ATOM 3789 C CA . GLY A 1 460 ? 5.958 -30.437 22.029 1.00 78.69 460 GLY A CA 1
ATOM 3790 C C . GLY A 1 460 ? 5.892 -31.737 21.231 1.00 78.69 460 GLY A C 1
ATOM 3791 O O . GLY A 1 460 ? 6.943 -32.320 20.965 1.00 78.69 460 GLY A O 1
ATOM 3792 N N . LYS A 1 461 ? 4.691 -32.201 20.856 1.00 85.31 461 LYS A N 1
ATOM 3793 C CA . LYS A 1 461 ? 4.479 -33.471 20.151 1.00 85.31 461 LYS A CA 1
ATOM 3794 C C . LYS A 1 461 ? 5.018 -33.409 18.727 1.00 85.31 461 LYS A C 1
ATOM 3796 O O . LYS A 1 461 ? 4.944 -32.370 18.071 1.00 85.31 461 LYS A O 1
ATOM 3801 N N . TYR A 1 462 ? 5.539 -34.534 18.253 1.00 88.50 462 TYR A N 1
ATOM 3802 C CA . TYR A 1 462 ? 6.005 -34.677 16.880 1.00 88.50 462 TYR A CA 1
ATOM 3803 C C . TYR A 1 462 ? 4.851 -34.485 15.883 1.00 88.50 462 TYR A C 1
ATOM 3805 O O . TYR A 1 462 ? 3.735 -34.936 16.124 1.00 88.50 462 TYR A O 1
ATOM 3813 N N . ILE A 1 463 ? 5.129 -33.785 14.779 1.00 88.19 463 ILE A N 1
ATOM 3814 C CA . ILE A 1 463 ? 4.183 -33.588 13.672 1.00 88.19 463 ILE A CA 1
ATOM 3815 C C . ILE A 1 463 ? 4.649 -34.387 12.454 1.00 88.19 463 ILE A C 1
ATOM 3817 O O . ILE A 1 463 ? 3.930 -35.265 11.995 1.00 88.19 463 ILE A O 1
ATOM 3821 N N . ASP A 1 464 ? 5.831 -34.067 11.911 1.00 90.88 464 ASP A N 1
ATOM 3822 C CA . ASP A 1 464 ? 6.345 -34.687 10.681 1.00 90.88 464 ASP A CA 1
ATOM 3823 C C . ASP A 1 464 ? 7.852 -34.377 10.475 1.00 90.88 464 ASP A C 1
ATOM 3825 O O . ASP A 1 464 ? 8.511 -33.699 11.269 1.00 90.88 464 ASP A O 1
ATOM 3829 N N . ALA A 1 465 ? 8.462 -34.903 9.416 1.00 91.88 465 ALA A N 1
ATOM 3830 C CA . ALA A 1 465 ? 9.791 -34.559 8.945 1.00 91.88 465 ALA A CA 1
ATOM 3831 C C . ALA A 1 465 ? 9.777 -33.240 8.150 1.00 91.88 465 ALA A C 1
ATOM 3833 O O . ALA A 1 465 ? 9.183 -33.122 7.076 1.00 91.88 465 ALA A O 1
ATOM 3834 N N . ALA A 1 466 ? 10.533 -32.247 8.619 1.00 91.25 466 ALA A N 1
ATOM 3835 C CA . ALA A 1 466 ? 10.776 -31.006 7.885 1.00 91.25 466 ALA A CA 1
ATOM 3836 C C . ALA A 1 466 ? 12.259 -30.858 7.542 1.00 91.25 466 ALA A C 1
ATOM 3838 O O . ALA A 1 466 ? 13.128 -31.360 8.248 1.00 91.25 466 ALA A O 1
ATOM 3839 N N . CYS A 1 467 ? 12.585 -30.129 6.475 1.00 90.12 467 CYS A N 1
ATOM 3840 C CA . CYS A 1 467 ? 13.973 -29.748 6.237 1.00 90.12 467 CYS A CA 1
ATOM 3841 C C . CYS A 1 467 ? 14.399 -28.630 7.194 1.00 90.12 467 CYS A C 1
ATOM 3843 O O . CYS A 1 467 ? 13.585 -27.777 7.559 1.00 90.12 467 CYS A O 1
ATOM 3845 N N . SER A 1 468 ? 15.682 -28.595 7.554 1.00 87.94 468 SER A N 1
ATOM 3846 C CA . SER A 1 468 ? 16.236 -27.624 8.510 1.00 87.94 468 SER A CA 1
ATOM 3847 C C . SER A 1 468 ? 15.878 -26.173 8.178 1.00 87.94 468 SER A C 1
ATOM 3849 O O . SER A 1 468 ? 15.470 -25.415 9.055 1.00 87.94 468 SER A O 1
ATOM 3851 N N . ALA A 1 469 ? 15.939 -25.795 6.898 1.00 86.62 469 ALA A N 1
ATOM 3852 C CA . ALA A 1 469 ? 15.586 -24.455 6.439 1.00 86.62 469 ALA A CA 1
ATOM 3853 C C . ALA A 1 469 ? 14.108 -24.105 6.687 1.00 86.62 469 ALA A C 1
ATOM 3855 O O . ALA A 1 469 ? 13.803 -22.973 7.057 1.00 86.62 469 ALA A O 1
ATOM 3856 N N . CYS A 1 470 ? 13.185 -25.054 6.493 1.00 86.12 470 CYS A N 1
ATOM 3857 C CA . CYS A 1 470 ? 11.766 -24.817 6.770 1.00 86.12 470 CYS A CA 1
ATOM 3858 C C . CYS A 1 470 ? 11.488 -24.827 8.274 1.00 86.12 470 CYS A C 1
ATOM 3860 O O . CYS A 1 470 ? 10.770 -23.953 8.752 1.00 86.12 470 CYS A O 1
ATOM 3862 N N . ASN A 1 471 ? 12.124 -25.736 9.020 1.00 85.62 471 ASN A N 1
ATOM 3863 C CA . ASN A 1 471 ? 12.008 -25.808 10.474 1.00 85.62 471 ASN A CA 1
ATOM 3864 C C . ASN A 1 471 ? 12.462 -24.506 11.162 1.00 85.62 471 ASN A C 1
ATOM 3866 O O . ASN A 1 471 ? 11.817 -24.032 12.084 1.00 85.62 471 ASN A O 1
ATOM 3870 N N . LEU A 1 472 ? 13.532 -23.866 10.675 1.00 83.31 472 LEU A N 1
ATOM 3871 C CA . LEU A 1 472 ? 13.994 -22.572 11.200 1.00 83.31 472 LEU A CA 1
ATOM 3872 C C . LEU A 1 472 ? 13.058 -21.395 10.865 1.00 83.31 472 LEU A C 1
ATOM 3874 O O . LEU A 1 472 ? 13.097 -20.361 11.542 1.00 83.31 472 LEU A O 1
ATOM 3878 N N . ASN A 1 473 ? 12.244 -21.531 9.815 1.00 83.94 473 ASN A N 1
ATOM 3879 C CA . ASN A 1 473 ? 11.310 -20.498 9.366 1.00 83.94 473 ASN A CA 1
ATOM 3880 C C . ASN A 1 473 ? 9.940 -20.592 10.045 1.00 83.94 473 ASN A C 1
ATOM 3882 O O . ASN A 1 473 ? 9.268 -19.568 10.178 1.00 83.94 473 ASN A O 1
ATOM 3886 N N . ILE A 1 474 ? 9.519 -21.780 10.480 1.00 82.19 474 ILE A N 1
ATOM 3887 C CA . ILE A 1 474 ? 8.297 -21.961 11.264 1.00 82.19 474 ILE A CA 1
ATOM 3888 C C . ILE A 1 474 ? 8.625 -21.730 12.741 1.00 82.19 474 ILE A C 1
ATOM 3890 O O . ILE A 1 474 ? 9.118 -22.599 13.441 1.00 82.19 474 ILE A O 1
ATOM 3894 N N . LYS A 1 475 ? 8.422 -20.507 13.224 1.00 79.12 475 LYS A N 1
ATOM 3895 C CA . LYS A 1 475 ? 8.655 -20.150 14.629 1.00 79.12 475 LYS A CA 1
ATOM 3896 C C . LYS A 1 475 ? 7.637 -19.130 15.094 1.00 79.12 475 LYS A C 1
ATOM 3898 O O . LYS A 1 475 ? 7.224 -18.273 14.309 1.00 79.12 475 LYS A O 1
ATOM 3903 N N . TYR A 1 476 ? 7.289 -19.182 16.375 1.00 76.88 476 TYR A N 1
ATOM 3904 C CA . TYR A 1 476 ? 6.456 -18.150 16.971 1.00 76.88 476 TYR A CA 1
ATOM 3905 C C . TYR A 1 476 ? 7.147 -16.791 16.922 1.00 76.88 476 TYR A C 1
ATOM 3907 O O . TYR A 1 476 ? 8.312 -16.631 17.302 1.00 76.88 476 TYR A O 1
ATOM 3915 N N . LYS A 1 477 ? 6.393 -15.784 16.485 1.00 77.50 477 LYS A N 1
ATOM 3916 C CA . LYS A 1 477 ? 6.701 -14.400 16.825 1.00 77.50 477 LYS A CA 1
ATOM 3917 C C . LYS A 1 477 ? 6.247 -14.217 18.268 1.00 77.50 477 LYS A C 1
ATOM 3919 O O . LYS A 1 477 ? 5.074 -14.409 18.560 1.00 77.50 477 LYS A O 1
ATOM 3924 N N . PHE A 1 478 ? 7.172 -13.906 19.173 1.00 81.06 478 PHE A N 1
ATOM 3925 C CA . PHE A 1 478 ? 6.861 -13.655 20.585 1.00 81.06 478 PHE A CA 1
ATOM 3926 C C . PHE A 1 478 ? 6.224 -12.269 20.758 1.00 81.06 478 PHE A C 1
ATOM 3928 O O . PHE A 1 478 ? 6.796 -11.376 21.381 1.00 81.06 478 PHE A O 1
ATOM 3935 N N . GLU A 1 479 ? 5.053 -12.104 20.154 1.00 88.50 479 GLU A N 1
ATOM 3936 C CA . GLU A 1 479 ? 4.252 -10.887 20.101 1.00 88.50 479 GLU A CA 1
ATOM 3937 C C . GLU A 1 479 ? 2.798 -11.282 20.375 1.00 88.50 479 GLU A C 1
ATOM 3939 O O . GLU A 1 479 ? 2.328 -12.277 19.826 1.00 88.50 479 GLU A O 1
ATOM 3944 N N . VAL A 1 480 ? 2.090 -10.535 21.224 1.00 90.19 480 VAL A N 1
ATOM 3945 C CA . VAL A 1 480 ? 0.689 -10.841 21.564 1.00 90.19 480 VAL A CA 1
ATOM 3946 C C . VAL A 1 480 ? -0.242 -9.943 20.745 1.00 90.19 480 VAL A C 1
ATOM 3948 O O . VAL A 1 480 ? -0.095 -8.719 20.816 1.00 90.19 480 VAL A O 1
ATOM 3951 N N . PRO A 1 481 ? -1.184 -10.498 19.963 1.00 93.88 481 PRO A N 1
ATOM 3952 C CA . PRO A 1 481 ? -2.187 -9.702 19.270 1.00 93.88 481 PRO A CA 1
ATOM 3953 C C . PRO A 1 481 ? -3.232 -9.176 20.263 1.00 93.88 481 PRO A C 1
ATOM 3955 O O . PRO A 1 481 ? -3.768 -9.938 21.069 1.00 93.88 481 PRO A O 1
ATOM 3958 N N . ALA A 1 482 ? -3.522 -7.879 20.177 1.00 96.12 482 ALA A N 1
ATOM 3959 C CA . ALA A 1 482 ? -4.564 -7.188 20.925 1.00 96.12 482 ALA A CA 1
ATOM 3960 C C . ALA A 1 482 ? -5.595 -6.611 19.944 1.00 96.12 482 ALA A C 1
ATOM 3962 O O . ALA A 1 482 ? -5.316 -5.664 19.212 1.00 96.12 482 ALA A O 1
ATOM 3963 N N . ILE A 1 483 ? -6.780 -7.203 19.896 1.00 95.81 483 ILE A N 1
ATOM 3964 C CA . ILE A 1 483 ? -7.802 -6.947 18.887 1.00 95.81 483 ILE A CA 1
ATOM 3965 C C . ILE A 1 483 ? -8.903 -6.061 19.473 1.00 95.81 483 ILE A C 1
ATOM 3967 O O . ILE A 1 483 ? -9.486 -6.398 20.497 1.00 95.81 483 ILE A O 1
ATOM 3971 N N . CYS A 1 484 ? -9.213 -4.969 18.784 1.00 95.44 484 CYS A N 1
ATOM 3972 C CA . CYS A 1 484 ? -10.395 -4.138 19.024 1.00 95.44 484 CYS A CA 1
ATOM 3973 C C . CYS A 1 484 ? -11.152 -3.986 17.694 1.00 95.44 484 CYS A C 1
ATOM 3975 O O . CYS A 1 484 ? -10.568 -4.197 16.626 1.00 95.44 484 CYS A O 1
ATOM 3977 N N . HIS A 1 485 ? -12.456 -3.727 17.712 1.00 93.12 485 HIS A N 1
ATOM 3978 C CA . HIS A 1 485 ? -13.262 -3.642 16.494 1.00 93.12 485 HIS A CA 1
ATOM 3979 C C . HIS A 1 485 ? -13.549 -2.189 16.123 1.00 93.12 485 HIS A C 1
ATOM 3981 O O . HIS A 1 485 ? -14.090 -1.449 16.927 1.00 93.12 485 HIS A O 1
ATOM 3987 N N . ASN A 1 486 ? -13.232 -1.802 14.886 1.00 92.38 486 ASN A N 1
ATOM 3988 C CA . ASN A 1 486 ? -13.388 -0.445 14.358 1.00 92.38 486 ASN A CA 1
ATOM 3989 C C . ASN A 1 486 ? -12.547 0.625 15.092 1.00 92.38 486 ASN A C 1
ATOM 3991 O O . ASN A 1 486 ? -12.873 1.810 15.097 1.00 92.38 486 ASN A O 1
ATOM 3995 N N . SER A 1 487 ? -11.410 0.218 15.655 1.00 92.50 487 SER A N 1
ATOM 3996 C CA . SER A 1 487 ? -10.524 1.076 16.451 1.00 92.50 487 SER A CA 1
ATOM 3997 C C . SER A 1 487 ? -9.636 2.020 15.637 1.00 92.50 487 SER A C 1
ATOM 3999 O O . SER A 1 487 ? -9.053 2.956 16.190 1.00 92.50 487 SER A O 1
ATOM 4001 N N . SER A 1 488 ? -9.514 1.805 14.318 1.00 90.12 488 SER A N 1
ATOM 4002 C CA . SER A 1 488 ? -8.540 2.508 13.460 1.00 90.12 488 SER A CA 1
ATOM 4003 C C . SER A 1 488 ? -8.637 4.033 13.494 1.00 90.12 488 SER A C 1
ATOM 4005 O O . SER A 1 488 ? -7.632 4.706 13.262 1.00 90.12 488 SER A O 1
ATOM 4007 N N . ARG A 1 489 ? -9.848 4.565 13.700 1.00 89.44 489 ARG A N 1
ATOM 4008 C CA . ARG A 1 489 ? -10.157 6.005 13.685 1.00 89.44 489 ARG A CA 1
ATOM 4009 C C . ARG A 1 489 ? -10.561 6.550 15.057 1.00 89.44 489 ARG A C 1
ATOM 4011 O O . ARG A 1 489 ? -10.868 7.730 15.151 1.00 89.44 489 ARG A O 1
ATOM 4018 N N . PHE A 1 490 ? -10.562 5.708 16.092 1.00 90.62 490 PHE A N 1
ATOM 4019 C CA . PHE A 1 490 ? -11.037 6.075 17.423 1.00 90.62 490 PHE A CA 1
ATOM 4020 C C . PHE A 1 490 ? -10.082 5.573 18.512 1.00 90.62 490 PHE A C 1
ATOM 4022 O O . PHE A 1 490 ? -9.151 6.288 18.873 1.00 90.62 490 PHE A O 1
ATOM 4029 N N . ASP A 1 491 ? -10.204 4.327 18.967 1.00 93.44 491 ASP A N 1
ATOM 4030 C CA . ASP A 1 491 ? -9.464 3.820 20.130 1.00 93.44 491 ASP A CA 1
ATOM 4031 C C . ASP A 1 491 ? -7.944 3.843 19.961 1.00 93.44 491 ASP A C 1
ATOM 4033 O O . ASP A 1 491 ? -7.197 4.095 20.908 1.00 93.44 491 ASP A O 1
ATOM 4037 N N . ILE A 1 492 ? -7.443 3.620 18.740 1.00 93.44 492 ILE A N 1
ATOM 4038 C CA . ILE A 1 492 ? -6.000 3.698 18.484 1.00 93.44 492 ILE A CA 1
ATOM 4039 C C . ILE A 1 492 ? -5.482 5.134 18.659 1.00 93.44 492 ILE A C 1
ATOM 4041 O O . ILE A 1 492 ? -4.330 5.302 19.061 1.00 93.44 492 ILE A O 1
ATOM 4045 N N . HIS A 1 493 ? -6.302 6.166 18.423 1.00 91.88 493 HIS A N 1
ATOM 4046 C CA . HIS A 1 493 ? -5.904 7.557 18.677 1.00 91.88 493 HIS A CA 1
ATOM 4047 C C . HIS A 1 493 ? -5.673 7.811 20.167 1.00 91.88 493 HIS A C 1
ATOM 4049 O O . HIS A 1 493 ? -4.652 8.403 20.511 1.00 91.88 493 HIS A O 1
ATOM 4055 N N . ILE A 1 494 ? -6.524 7.259 21.040 1.00 91.81 494 ILE A N 1
ATOM 4056 C CA . ILE A 1 494 ? -6.350 7.315 22.503 1.00 91.81 494 ILE A CA 1
ATOM 4057 C C . ILE A 1 494 ? -4.991 6.716 22.904 1.00 91.81 494 ILE A C 1
ATOM 4059 O O . ILE A 1 494 ? -4.223 7.309 23.668 1.00 91.81 494 ILE A O 1
ATOM 4063 N N . LEU A 1 495 ? -4.650 5.546 22.351 1.00 92.81 495 LEU A N 1
ATOM 4064 C CA . LEU A 1 495 ? -3.358 4.902 22.607 1.00 92.81 495 LEU A CA 1
ATOM 4065 C C . LEU A 1 495 ? -2.184 5.745 22.091 1.00 92.81 495 LEU A C 1
ATOM 4067 O O . LEU A 1 495 ? -1.170 5.891 22.776 1.00 92.81 495 LEU A O 1
ATOM 4071 N N . MET A 1 496 ? -2.310 6.286 20.880 1.00 90.44 496 MET A N 1
ATOM 4072 C CA . MET A 1 496 ? -1.286 7.099 20.226 1.00 90.44 496 MET A CA 1
ATOM 4073 C C . MET A 1 496 ? -0.986 8.381 20.996 1.00 90.44 496 MET A C 1
ATOM 4075 O O . MET A 1 496 ? 0.186 8.724 21.177 1.00 90.44 496 MET A O 1
ATOM 4079 N N . GLU A 1 497 ? -2.020 9.058 21.485 1.00 88.88 497 GLU A N 1
ATOM 4080 C CA . GLU A 1 497 ? -1.881 10.251 22.305 1.00 88.88 497 GLU A CA 1
ATOM 4081 C C . GLU A 1 497 ? -1.095 9.942 23.584 1.00 88.88 497 GLU A C 1
ATOM 4083 O O . GLU A 1 497 ? -0.058 10.564 23.834 1.00 88.88 497 GLU A O 1
ATOM 4088 N N . ALA A 1 498 ? -1.492 8.909 24.332 1.00 87.88 498 ALA A N 1
ATOM 4089 C CA . ALA A 1 498 ? -0.813 8.508 25.566 1.00 87.88 498 ALA A CA 1
ATOM 4090 C C . ALA A 1 498 ? 0.649 8.066 25.357 1.00 87.88 498 ALA A C 1
ATOM 4092 O O . ALA A 1 498 ? 1.519 8.318 26.198 1.00 87.88 498 ALA A O 1
ATOM 4093 N N . ILE A 1 499 ? 0.950 7.430 24.221 1.00 88.75 499 ILE A N 1
ATOM 4094 C CA . ILE A 1 499 ? 2.325 7.094 23.830 1.00 88.75 499 ILE A CA 1
ATOM 4095 C C . ILE A 1 499 ? 3.123 8.373 23.528 1.00 88.75 499 ILE A C 1
ATOM 4097 O O . ILE A 1 499 ? 4.273 8.504 23.958 1.00 88.75 499 ILE A O 1
ATOM 4101 N N . SER A 1 500 ? 2.528 9.328 22.806 1.00 85.88 500 SER A N 1
ATOM 4102 C CA . SER A 1 500 ? 3.197 10.564 22.379 1.00 85.88 500 SER A CA 1
ATOM 4103 C C . SER A 1 500 ? 3.543 11.500 23.543 1.00 85.88 500 SER A C 1
ATOM 4105 O O . SER A 1 500 ? 4.617 12.108 23.550 1.00 85.88 500 SER A O 1
ATOM 4107 N N . THR A 1 501 ? 2.697 11.544 24.574 1.00 80.31 501 THR A N 1
ATOM 4108 C CA . THR A 1 501 ? 2.880 12.368 25.780 1.00 80.31 501 THR A CA 1
ATOM 4109 C C . THR A 1 501 ? 3.911 11.787 26.759 1.00 80.31 501 THR A C 1
ATOM 4111 O O . THR A 1 501 ? 4.160 12.365 27.815 1.00 80.31 501 THR A O 1
ATOM 4114 N N . LYS A 1 502 ? 4.572 10.670 26.402 1.00 63.72 502 LYS A N 1
ATOM 4115 C CA . LYS A 1 502 ? 5.566 9.929 27.210 1.00 63.72 502 LYS A CA 1
ATOM 4116 C C . LYS A 1 502 ? 5.037 9.410 28.555 1.00 63.72 502 LYS A C 1
ATOM 4118 O O . LYS A 1 502 ? 5.838 9.023 29.408 1.00 63.72 502 LYS A O 1
ATOM 4123 N N . GLY A 1 503 ? 3.716 9.340 28.733 1.00 68.44 503 GLY A N 1
ATOM 4124 C CA . GLY A 1 503 ? 3.085 8.761 29.924 1.00 68.44 503 GLY A CA 1
ATOM 4125 C C . GLY A 1 503 ? 3.235 7.238 30.023 1.00 68.44 503 GLY A C 1
ATOM 4126 O O . GLY A 1 503 ? 3.045 6.666 31.094 1.00 68.44 503 GLY A O 1
ATOM 4127 N N . VAL A 1 504 ? 3.620 6.582 28.922 1.00 75.31 504 VAL A N 1
ATOM 4128 C CA . VAL A 1 504 ? 3.706 5.123 28.799 1.00 75.31 504 VAL A CA 1
ATOM 4129 C C . VAL A 1 504 ? 5.157 4.696 28.544 1.00 75.31 504 VAL A C 1
ATOM 4131 O O . VAL A 1 504 ? 5.794 5.194 27.610 1.00 75.31 504 VAL A O 1
ATOM 4134 N N . PRO A 1 505 ? 5.723 3.754 29.324 1.00 71.00 505 PRO A N 1
ATOM 4135 C CA . PRO A 1 505 ? 7.085 3.287 29.109 1.00 71.00 505 PRO A CA 1
ATOM 4136 C C . PRO A 1 505 ? 7.156 2.411 27.851 1.00 71.00 505 PRO A C 1
ATOM 4138 O O . PRO A 1 505 ? 6.925 1.207 27.912 1.00 71.00 505 PRO A O 1
ATOM 4141 N N . THR A 1 506 ? 7.521 2.994 26.710 1.00 82.25 506 THR A N 1
ATOM 4142 C CA . THR A 1 506 ? 7.727 2.276 25.438 1.00 82.25 506 THR A CA 1
ATOM 4143 C C . THR A 1 506 ? 9.189 2.325 24.995 1.00 82.25 506 THR A C 1
ATOM 4145 O O . THR A 1 506 ? 9.849 3.355 25.131 1.00 82.25 506 THR A O 1
ATOM 4148 N N . THR A 1 507 ? 9.706 1.232 24.436 1.00 84.69 507 THR A N 1
ATOM 4149 C CA . THR A 1 507 ? 11.051 1.163 23.838 1.00 84.69 507 THR A CA 1
ATOM 4150 C C . THR A 1 507 ? 11.036 1.195 22.317 1.00 84.69 507 THR A C 1
ATOM 4152 O O . THR A 1 507 ? 11.989 1.688 21.717 1.00 84.69 507 THR A O 1
ATOM 4155 N N . ASN A 1 508 ? 9.971 0.705 21.685 1.00 89.69 508 ASN A N 1
ATOM 4156 C CA . ASN A 1 508 ? 9.782 0.798 20.242 1.00 89.69 508 ASN A CA 1
ATOM 4157 C C . ASN A 1 508 ? 8.289 0.899 19.919 1.00 89.69 508 ASN A C 1
ATOM 4159 O O . ASN A 1 508 ? 7.480 0.190 20.519 1.00 89.69 508 ASN A O 1
ATOM 4163 N N . VAL A 1 509 ? 7.947 1.767 18.973 1.00 91.75 509 VAL A N 1
ATOM 4164 C CA . VAL A 1 509 ? 6.594 1.926 18.447 1.00 91.75 509 VAL A CA 1
ATOM 4165 C C . VAL A 1 509 ? 6.675 1.886 16.926 1.00 91.75 509 VAL A C 1
ATOM 4167 O O . VAL A 1 509 ? 7.456 2.617 16.318 1.00 91.75 509 VAL A O 1
ATOM 4170 N N . SER A 1 510 ? 5.879 1.017 16.310 1.00 94.44 510 SER A N 1
ATOM 4171 C CA . SER A 1 510 ? 5.772 0.873 14.860 1.00 94.44 510 SER A CA 1
ATOM 4172 C C . SER A 1 510 ? 4.306 0.936 14.464 1.00 94.44 510 SER A C 1
ATOM 4174 O O . SER A 1 510 ? 3.470 0.278 15.073 1.00 94.44 510 SER A O 1
ATOM 4176 N N . ILE A 1 511 ? 3.993 1.746 13.457 1.00 91.75 511 ILE A N 1
ATOM 4177 C CA . ILE A 1 511 ? 2.618 2.034 13.051 1.00 91.75 511 ILE A CA 1
ATOM 4178 C C . ILE A 1 511 ? 2.480 1.723 11.569 1.00 91.75 511 ILE A C 1
ATOM 4180 O O . ILE A 1 511 ? 3.329 2.109 10.763 1.00 91.75 511 ILE A O 1
ATOM 4184 N N . LEU A 1 512 ? 1.393 1.047 11.220 1.00 90.62 512 LEU A N 1
ATOM 4185 C CA . LEU A 1 512 ? 0.922 0.907 9.853 1.00 90.62 512 LEU A CA 1
ATOM 4186 C C . LEU A 1 512 ? -0.305 1.802 9.687 1.00 90.62 512 LEU A C 1
ATOM 4188 O O . LEU A 1 512 ? -1.375 1.478 10.195 1.00 90.62 512 LEU A O 1
ATOM 4192 N N . ALA A 1 513 ? -0.146 2.924 8.992 1.00 87.31 513 ALA A N 1
ATOM 4193 C CA . ALA A 1 513 ? -1.205 3.906 8.774 1.00 87.31 513 ALA A CA 1
ATOM 4194 C C . ALA A 1 513 ? -1.588 3.979 7.290 1.00 87.31 513 ALA A C 1
ATOM 4196 O O . ALA A 1 513 ? -0.723 3.843 6.421 1.00 87.31 513 ALA A O 1
ATOM 4197 N N . ARG A 1 514 ? -2.873 4.209 7.001 1.00 83.69 514 ARG A N 1
ATOM 4198 C CA . ARG A 1 514 ? -3.368 4.514 5.646 1.00 83.69 514 ARG A CA 1
ATOM 4199 C C . ARG A 1 514 ? -3.404 6.021 5.388 1.00 83.69 514 ARG A C 1
ATOM 4201 O O . ARG A 1 514 ? -3.139 6.458 4.273 1.00 83.69 514 ARG A O 1
ATOM 4208 N N . SER A 1 515 ? -3.714 6.792 6.424 1.00 88.56 515 SER A N 1
ATOM 4209 C CA . SER A 1 515 ? -3.710 8.256 6.455 1.00 88.56 515 SER A CA 1
ATOM 4210 C C . SER A 1 515 ? -3.238 8.731 7.835 1.00 88.56 515 SER A C 1
ATOM 4212 O O . SER A 1 515 ? -2.892 7.911 8.684 1.00 88.56 515 SER A O 1
ATOM 4214 N N . SER A 1 516 ? -3.237 10.041 8.084 1.00 81.50 516 SER A N 1
ATOM 4215 C CA . SER A 1 516 ? -3.003 10.599 9.426 1.00 81.50 516 SER A CA 1
ATOM 4216 C C . SER A 1 516 ? -4.115 10.282 10.434 1.00 81.50 516 SER A C 1
ATOM 4218 O O . SER A 1 516 ? -3.921 10.514 11.621 1.00 81.50 516 SER A O 1
ATOM 4220 N N . GLU A 1 517 ? -5.257 9.765 9.976 1.00 82.44 517 GLU A N 1
ATOM 4221 C CA . GLU A 1 517 ? -6.450 9.521 10.798 1.00 82.44 517 GLU A CA 1
ATOM 4222 C C . GLU A 1 517 ? -6.849 8.043 10.863 1.00 82.44 517 GLU A C 1
ATOM 4224 O O . GLU A 1 517 ? -7.637 7.651 11.718 1.00 82.44 517 GLU A O 1
ATOM 4229 N N . GLU A 1 518 ? -6.316 7.207 9.969 1.00 88.31 518 GLU A N 1
ATOM 4230 C CA . GLU A 1 518 ? -6.662 5.790 9.880 1.00 88.31 518 GLU A CA 1
ATOM 4231 C C . GLU A 1 518 ? -5.431 4.908 10.123 1.00 88.31 518 GLU A C 1
ATOM 4233 O O . GLU A 1 518 ? -4.587 4.714 9.236 1.00 88.31 518 GLU A O 1
ATOM 4238 N N . PHE A 1 519 ? -5.359 4.333 11.325 1.00 89.25 519 PHE A N 1
ATOM 4239 C CA . PHE A 1 519 ? -4.280 3.450 11.764 1.00 89.25 519 PHE A CA 1
ATOM 4240 C C . PHE A 1 519 ? -4.696 1.979 11.665 1.00 89.25 519 PHE A C 1
ATOM 4242 O O . PHE A 1 519 ? -5.538 1.509 12.415 1.00 89.25 519 PHE A O 1
ATOM 4249 N N . ILE A 1 520 ? -4.084 1.226 10.750 1.00 85.69 520 ILE A N 1
ATOM 4250 C CA . ILE A 1 520 ? -4.403 -0.191 10.504 1.00 85.69 520 ILE A CA 1
ATOM 4251 C C . ILE A 1 520 ? -3.848 -1.088 11.618 1.00 85.69 520 ILE A C 1
ATOM 4253 O O . ILE A 1 520 ? -4.479 -2.062 12.023 1.00 85.69 520 ILE A O 1
ATOM 4257 N N . SER A 1 521 ? -2.627 -0.809 12.075 1.00 92.38 521 SER A N 1
ATOM 4258 C CA . SER A 1 521 ? -1.988 -1.568 13.148 1.00 92.38 521 SER A CA 1
ATOM 4259 C C . SER A 1 521 ? -1.014 -0.692 13.917 1.00 92.38 521 SER A C 1
ATOM 4261 O O . SER A 1 521 ? -0.269 0.093 13.327 1.00 92.38 521 SER A O 1
ATOM 4263 N N . LEU A 1 522 ? -0.987 -0.880 15.232 1.00 94.69 522 LEU A N 1
ATOM 4264 C CA . LEU A 1 522 ? -0.044 -0.248 16.142 1.00 94.69 522 LEU A CA 1
ATOM 4265 C C . LEU A 1 522 ? 0.715 -1.351 16.883 1.00 94.69 522 LEU A C 1
ATOM 4267 O O . LEU A 1 522 ? 0.134 -2.152 17.604 1.00 94.69 522 LEU A O 1
ATOM 4271 N N . LYS A 1 523 ? 2.032 -1.413 16.716 1.00 95.19 523 LYS A N 1
ATOM 4272 C CA . LYS A 1 523 ? 2.906 -2.325 17.452 1.00 95.19 523 LYS A CA 1
ATOM 4273 C C . LYS A 1 523 ? 3.669 -1.545 18.509 1.00 95.19 523 LYS A C 1
ATOM 4275 O O . LYS A 1 523 ? 4.426 -0.634 18.180 1.00 95.19 523 LYS A O 1
ATOM 4280 N N . VAL A 1 524 ? 3.516 -1.955 19.764 1.00 92.88 524 VAL A N 1
ATOM 4281 C CA . VAL A 1 524 ? 4.162 -1.321 20.915 1.00 92.88 524 VAL A CA 1
ATOM 4282 C C . VAL A 1 524 ? 5.038 -2.338 21.627 1.00 92.88 524 VAL A C 1
ATOM 4284 O O . VAL A 1 524 ? 4.595 -3.425 21.994 1.00 92.88 524 VAL A O 1
ATOM 4287 N N . THR A 1 525 ? 6.303 -1.978 21.816 1.00 91.25 525 THR A N 1
ATOM 4288 C CA . THR A 1 525 ? 7.290 -2.770 22.549 1.00 91.25 525 THR A CA 1
ATOM 4289 C C . THR A 1 525 ? 7.710 -2.031 23.804 1.00 91.25 525 THR A C 1
ATOM 4291 O O . THR A 1 525 ? 7.965 -0.826 23.763 1.00 91.25 525 THR A O 1
ATOM 4294 N N . THR A 1 526 ? 7.839 -2.757 24.909 1.00 86.19 526 THR A N 1
ATOM 4295 C CA . THR A 1 526 ? 8.389 -2.244 26.162 1.00 86.19 526 THR A CA 1
ATOM 4296 C C . THR A 1 526 ? 9.389 -3.218 26.783 1.00 86.19 526 THR A C 1
ATOM 4298 O O . THR A 1 526 ? 9.350 -4.429 26.537 1.00 86.19 526 THR A O 1
ATOM 4301 N N . ASN A 1 527 ? 10.294 -2.688 27.608 1.00 74.38 527 ASN A N 1
ATOM 4302 C CA . ASN A 1 527 ? 11.234 -3.477 28.395 1.00 74.38 527 ASN A CA 1
ATOM 4303 C C . ASN A 1 527 ? 10.745 -3.511 29.847 1.00 74.38 527 ASN A C 1
ATOM 4305 O O . ASN A 1 527 ? 10.523 -2.465 30.455 1.00 74.38 527 ASN A O 1
ATOM 4309 N N . LYS A 1 528 ? 10.664 -4.715 30.429 1.00 61.00 528 LYS A N 1
ATOM 4310 C CA . LYS A 1 528 ? 10.112 -4.959 31.776 1.00 61.00 528 LYS A CA 1
ATOM 4311 C C . LYS A 1 528 ? 10.724 -4.093 32.891 1.00 61.00 528 LYS A C 1
ATOM 4313 O O . LYS A 1 528 ? 10.053 -3.834 33.878 1.00 61.00 528 LYS A O 1
ATOM 4318 N N . TYR A 1 529 ? 11.960 -3.606 32.734 1.00 50.84 529 TYR A N 1
ATOM 4319 C CA . TYR A 1 529 ? 12.670 -2.826 33.763 1.00 50.84 529 TYR A CA 1
ATOM 4320 C C . TYR A 1 529 ? 12.019 -1.470 34.115 1.00 50.84 529 TYR A C 1
ATOM 4322 O O . TYR A 1 529 ? 12.518 -0.785 35.001 1.0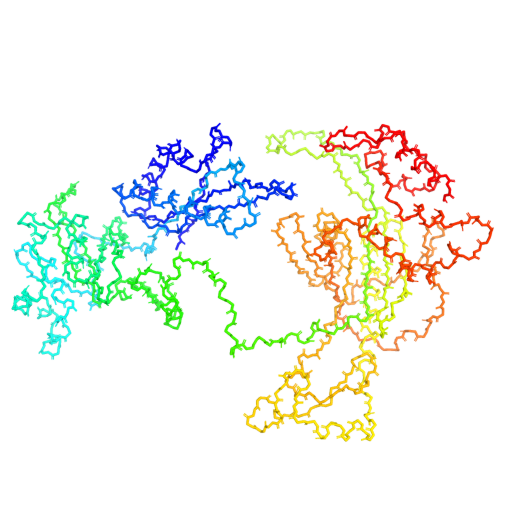0 50.84 529 TYR A O 1
ATOM 4330 N N . LYS A 1 530 ? 10.940 -1.062 33.426 1.00 47.69 530 LYS A N 1
ATOM 4331 C CA . LYS A 1 530 ? 10.237 0.212 33.658 1.00 47.69 530 LYS A CA 1
ATOM 4332 C C . LYS A 1 530 ? 8.751 0.094 34.022 1.00 47.69 530 LYS A C 1
ATOM 4334 O O . LYS A 1 530 ? 8.118 1.131 34.184 1.00 47.69 530 LYS A O 1
ATOM 4339 N N . LEU A 1 531 ? 8.184 -1.110 34.141 1.00 46.94 531 LEU A N 1
ATOM 4340 C CA . LEU A 1 531 ? 6.817 -1.249 34.658 1.00 46.94 531 LEU A CA 1
ATOM 4341 C C . LEU A 1 531 ? 6.873 -1.092 36.187 1.00 46.94 531 LEU A C 1
ATOM 4343 O O . LEU A 1 531 ? 7.621 -1.847 36.817 1.00 46.94 531 LEU A O 1
ATOM 4347 N N . PRO A 1 532 ? 6.161 -0.122 36.792 1.00 38.03 532 PRO A N 1
ATOM 4348 C CA . PRO A 1 532 ? 6.083 -0.023 38.243 1.00 38.03 532 PRO A CA 1
ATOM 4349 C C . PRO A 1 532 ? 5.576 -1.353 38.826 1.00 38.03 532 PRO A C 1
ATOM 4351 O O . PRO A 1 532 ? 4.728 -2.000 38.201 1.00 38.03 532 PRO A O 1
ATOM 4354 N N . PRO A 1 533 ? 6.075 -1.800 39.994 1.00 39.31 533 PRO A N 1
ATOM 4355 C CA . PRO A 1 533 ? 5.409 -2.872 40.722 1.00 39.31 533 PRO A CA 1
ATOM 4356 C C . PRO A 1 533 ? 3.952 -2.457 40.950 1.00 39.31 533 PRO A C 1
ATOM 4358 O O . PRO A 1 533 ? 3.696 -1.286 41.230 1.00 39.31 533 PRO A O 1
ATOM 4361 N N . LEU A 1 534 ? 3.024 -3.406 40.778 1.00 40.06 534 LEU A N 1
ATOM 4362 C CA . LEU A 1 534 ? 1.589 -3.210 40.997 1.00 40.06 534 LEU A CA 1
ATOM 4363 C C . LEU A 1 534 ? 1.392 -2.353 42.253 1.00 40.06 534 LEU A C 1
ATOM 4365 O O . LEU A 1 534 ? 1.855 -2.742 43.326 1.00 40.06 534 LEU A O 1
ATOM 4369 N N . LEU A 1 535 ? 0.742 -1.193 42.121 1.00 32.84 535 LEU A N 1
ATOM 4370 C CA . LEU A 1 535 ? 0.239 -0.461 43.276 1.00 32.84 535 LEU A CA 1
ATOM 4371 C C . LEU A 1 535 ? -0.777 -1.382 43.956 1.00 32.84 535 LEU A C 1
ATOM 4373 O O . LEU A 1 535 ? -1.933 -1.456 43.565 1.00 32.84 535 LEU A O 1
ATOM 4377 N N . THR A 1 536 ? -0.331 -2.135 44.960 1.00 30.83 536 THR A N 1
ATOM 4378 C CA . THR A 1 536 ? -1.179 -2.960 45.829 1.00 30.83 536 THR A CA 1
ATOM 4379 C C . THR A 1 536 ? -1.937 -2.107 46.847 1.00 30.83 536 THR A C 1
ATOM 4381 O O . THR A 1 536 ? -2.323 -2.603 47.904 1.00 30.83 536 THR A O 1
ATOM 4384 N N . THR A 1 537 ? -2.146 -0.818 46.576 1.00 29.22 537 THR A N 1
ATOM 4385 C CA . THR A 1 537 ? -3.050 0.009 47.370 1.00 29.22 537 THR A CA 1
ATOM 4386 C C . THR A 1 537 ? -4.468 -0.363 46.972 1.00 29.22 537 THR A C 1
ATOM 4388 O O . THR A 1 537 ? -5.048 0.203 46.051 1.00 29.22 537 THR A O 1
ATOM 4391 N N . TYR A 1 538 ? -4.970 -1.388 47.657 1.00 33.81 538 TYR A N 1
ATOM 4392 C CA . TYR A 1 538 ? -6.381 -1.719 47.790 1.00 33.81 538 TYR A CA 1
ATOM 4393 C C . TYR A 1 538 ? -7.115 -0.451 48.250 1.00 33.81 538 TYR A C 1
ATOM 4395 O O . TYR A 1 538 ? -7.146 -0.141 49.440 1.00 33.81 538 TYR A O 1
ATOM 4403 N N . ASP A 1 539 ? -7.635 0.323 47.303 1.00 33.34 539 ASP A N 1
ATOM 4404 C CA . ASP A 1 539 ? -8.527 1.437 47.594 1.00 33.34 539 ASP A CA 1
ATOM 4405 C C . ASP A 1 539 ? -9.961 0.923 47.441 1.00 33.34 539 ASP A C 1
ATOM 4407 O O . ASP A 1 539 ? -10.433 0.638 46.339 1.00 33.34 539 ASP A O 1
ATOM 4411 N N . SER A 1 540 ? -10.634 0.734 48.578 1.00 37.09 540 SER A N 1
ATOM 4412 C CA . SER A 1 540 ? -11.966 0.128 48.725 1.00 37.09 540 SER A CA 1
ATOM 4413 C C . SER A 1 540 ? -13.098 0.855 47.985 1.00 37.09 540 SER A C 1
ATOM 4415 O O . SER A 1 540 ? -14.242 0.409 48.044 1.00 37.09 540 SER A O 1
ATOM 4417 N N . ASN A 1 541 ? -12.799 1.964 47.309 1.00 36.59 541 ASN A N 1
ATOM 4418 C CA . ASN A 1 541 ? -13.777 2.813 46.638 1.00 36.59 541 ASN A CA 1
ATOM 4419 C C . ASN A 1 541 ? -13.893 2.571 45.120 1.00 36.59 541 ASN A C 1
ATOM 4421 O O . ASN A 1 541 ? -14.830 3.086 44.513 1.00 36.59 541 ASN A O 1
ATOM 4425 N N . TYR A 1 542 ? -13.008 1.774 44.504 1.00 41.19 542 TYR A N 1
ATOM 4426 C CA . TYR A 1 542 ? -13.035 1.493 43.059 1.00 41.19 542 TYR A CA 1
ATOM 4427 C C . TYR A 1 542 ? -13.474 0.058 42.742 1.00 41.19 542 TYR A C 1
ATOM 4429 O O . TYR A 1 542 ? -13.136 -0.894 43.446 1.00 41.19 542 TYR A O 1
ATOM 4437 N N . ARG A 1 543 ? -14.240 -0.116 41.657 1.00 41.97 543 ARG A N 1
ATOM 4438 C CA . ARG A 1 543 ? -14.814 -1.408 41.253 1.00 41.97 543 ARG A CA 1
ATOM 4439 C C . ARG A 1 543 ? -13.844 -2.208 40.377 1.00 41.97 543 ARG A C 1
ATOM 4441 O O . ARG A 1 543 ? -14.149 -2.510 39.229 1.00 41.97 543 ARG A O 1
ATOM 4448 N N . GLU A 1 544 ? -12.705 -2.635 40.919 1.00 38.38 544 GLU A N 1
ATOM 4449 C CA . GLU A 1 544 ? -11.916 -3.687 40.260 1.00 38.38 544 GLU A CA 1
ATOM 4450 C C . GLU A 1 544 ? -12.678 -5.022 40.393 1.00 38.38 544 GLU A C 1
ATOM 4452 O O . GLU A 1 544 ? -12.679 -5.663 41.443 1.00 38.38 544 GLU A O 1
ATOM 4457 N N . ARG A 1 545 ? -13.413 -5.421 39.347 1.00 41.66 545 ARG A N 1
ATOM 4458 C CA . ARG A 1 545 ? -14.135 -6.704 39.299 1.00 41.66 545 ARG A CA 1
ATOM 4459 C C . ARG A 1 545 ? -13.346 -7.708 38.463 1.00 41.66 545 ARG A C 1
ATOM 4461 O O . ARG A 1 545 ? -13.569 -7.828 37.264 1.00 41.66 545 ARG A O 1
ATOM 4468 N N . THR A 1 546 ? -12.454 -8.471 39.087 1.00 39.12 546 THR A N 1
ATOM 4469 C CA . THR A 1 546 ? -11.913 -9.697 38.482 1.00 39.12 546 THR A CA 1
ATOM 4470 C C . THR A 1 546 ? -12.919 -10.831 38.686 1.00 39.12 546 THR A C 1
ATOM 4472 O O . THR A 1 546 ? -13.107 -11.336 39.790 1.00 39.12 546 THR A O 1
ATOM 4475 N N . ALA A 1 547 ? -13.609 -11.243 37.620 1.00 35.28 547 ALA A N 1
ATOM 4476 C CA . ALA A 1 547 ? -14.654 -12.271 37.706 1.00 35.28 547 ALA A CA 1
ATOM 4477 C C . ALA A 1 547 ? -14.111 -13.697 37.963 1.00 35.28 547 ALA A C 1
ATOM 4479 O O . ALA A 1 547 ? -14.885 -14.596 38.284 1.00 35.28 547 ALA A O 1
ATOM 4480 N N . PHE A 1 548 ? -12.792 -13.915 37.856 1.00 33.53 548 PHE A N 1
ATOM 4481 C CA . PHE A 1 548 ? -12.167 -15.239 37.938 1.00 33.53 548 PHE A CA 1
ATOM 4482 C C . PHE A 1 548 ? -10.913 -15.260 38.826 1.00 33.53 548 PHE A C 1
ATOM 4484 O O . PHE A 1 548 ? -9.815 -15.581 38.376 1.00 33.53 548 PHE A O 1
ATOM 4491 N N . HIS A 1 549 ? -11.051 -15.001 40.130 1.00 31.88 549 HIS A N 1
ATOM 4492 C CA . HIS A 1 549 ? -10.047 -15.466 41.096 1.00 31.88 549 HIS A CA 1
ATOM 4493 C C . HIS A 1 549 ? -10.225 -16.968 41.365 1.00 31.88 549 HIS A C 1
ATOM 4495 O O . HIS A 1 549 ? -10.663 -17.384 42.433 1.00 31.88 549 HIS A O 1
ATOM 4501 N N . THR A 1 550 ? -9.843 -17.802 40.396 1.00 28.56 550 THR A N 1
ATOM 4502 C CA . THR A 1 550 ? -9.638 -19.237 40.639 1.00 28.56 550 THR A CA 1
ATOM 4503 C C . THR A 1 550 ? -8.156 -19.566 40.494 1.00 28.56 550 THR A C 1
ATOM 4505 O O . THR A 1 550 ? -7.618 -19.647 39.398 1.00 28.56 550 THR A O 1
ATOM 4508 N N . ALA A 1 551 ? -7.500 -19.696 41.649 1.00 30.56 551 ALA A N 1
ATOM 4509 C CA . ALA A 1 551 ? -6.353 -20.561 41.916 1.00 30.56 551 ALA A CA 1
ATOM 4510 C C . ALA A 1 551 ? -5.297 -20.743 40.801 1.00 30.56 551 ALA A C 1
ATOM 4512 O O . ALA A 1 551 ? -5.122 -21.842 40.288 1.00 30.56 551 ALA A O 1
ATOM 4513 N N . HIS A 1 552 ? -4.474 -19.727 40.529 1.00 34.78 552 HIS A N 1
ATOM 4514 C CA . HIS A 1 552 ? -3.170 -19.947 39.883 1.00 34.78 552 HIS A CA 1
ATOM 4515 C C . HIS A 1 552 ? -2.040 -19.155 40.560 1.00 34.78 552 HIS A C 1
ATOM 4517 O O . HIS A 1 552 ? -1.255 -18.452 39.930 1.00 34.78 552 HIS A O 1
ATOM 4523 N N . SER A 1 553 ? -1.910 -19.332 41.879 1.00 31.72 553 SER A N 1
ATOM 4524 C CA . SER A 1 553 ? -0.730 -18.909 42.654 1.00 31.72 553 SER A CA 1
ATOM 4525 C C . SER A 1 553 ? 0.575 -19.597 42.184 1.00 31.72 553 SER A C 1
ATOM 4527 O O . SER A 1 553 ? 1.665 -19.112 42.471 1.00 31.72 553 SER A O 1
ATOM 4529 N N . SER A 1 554 ? 0.497 -20.666 41.377 1.00 34.38 554 SER A N 1
ATOM 4530 C CA . SER A 1 554 ? 1.660 -21.402 40.854 1.00 34.38 554 SER A CA 1
ATOM 4531 C C . SER A 1 554 ? 2.196 -20.919 39.491 1.00 34.38 554 SER A C 1
ATOM 4533 O O . SER A 1 554 ? 3.075 -21.571 38.929 1.00 34.38 554 SER A O 1
ATOM 4535 N N . LEU A 1 555 ? 1.692 -19.813 38.921 1.00 36.41 555 LEU A N 1
ATOM 4536 C CA . LEU A 1 555 ? 2.136 -19.305 37.604 1.00 36.41 555 LEU A CA 1
ATOM 4537 C C . LEU A 1 555 ? 3.391 -18.411 37.647 1.00 36.41 555 LEU A C 1
ATOM 4539 O O . LEU A 1 555 ? 3.937 -18.065 36.590 1.00 36.41 555 LEU A O 1
ATOM 4543 N N . TYR A 1 556 ? 3.886 -18.058 38.835 1.00 38.09 556 TYR A N 1
ATOM 4544 C CA . TYR A 1 556 ? 5.077 -17.222 38.986 1.00 38.09 556 TYR A CA 1
ATOM 4545 C C . TYR A 1 556 ? 6.364 -18.039 38.754 1.00 38.09 556 TYR A C 1
ATOM 4547 O O . TYR A 1 556 ? 6.650 -18.958 39.521 1.00 38.09 556 TYR A O 1
ATOM 4555 N N . PRO A 1 557 ? 7.179 -17.738 37.720 1.00 39.78 557 PRO A N 1
ATOM 4556 C CA . PRO A 1 557 ? 8.493 -18.360 37.579 1.00 39.78 557 PRO A CA 1
ATOM 4557 C C . PRO A 1 557 ? 9.424 -17.946 38.728 1.00 39.78 557 PRO A C 1
ATOM 4559 O O . PRO A 1 557 ? 9.496 -16.753 39.032 1.00 39.78 557 PRO A O 1
ATOM 4562 N N . PRO A 1 558 ? 10.238 -18.870 39.268 1.00 39.34 558 PRO A N 1
ATOM 4563 C CA . PRO A 1 558 ? 11.219 -18.560 40.309 1.00 39.34 558 PRO A CA 1
ATOM 4564 C C . PRO A 1 558 ? 12.378 -17.659 39.848 1.00 39.34 558 PRO A C 1
ATOM 4566 O O . PRO A 1 558 ? 13.110 -17.135 40.680 1.00 39.34 558 PRO A O 1
ATOM 4569 N N . SER A 1 559 ? 12.589 -17.471 38.538 1.00 44.38 559 SER A N 1
ATOM 4570 C CA . SER A 1 559 ? 13.729 -16.706 38.020 1.00 44.38 559 SER A CA 1
ATOM 4571 C C . SER A 1 559 ? 13.335 -15.761 36.882 1.00 44.38 559 SER A C 1
ATOM 4573 O O . SER A 1 559 ? 12.858 -16.147 35.814 1.00 44.38 559 SER A O 1
ATOM 4575 N N . TRP A 1 560 ? 13.523 -14.469 37.142 1.00 47.19 560 TRP A N 1
ATOM 4576 C CA . TRP A 1 560 ? 13.189 -13.369 36.249 1.00 47.19 560 TRP A CA 1
ATOM 4577 C C . TRP A 1 560 ? 14.336 -13.147 35.257 1.00 47.19 560 TRP A C 1
ATOM 4579 O O . TRP A 1 560 ? 15.417 -12.720 35.653 1.00 47.19 560 TRP A O 1
ATOM 4589 N N . LYS A 1 561 ? 14.113 -13.383 33.958 1.00 50.59 561 LYS A N 1
ATOM 4590 C CA . LYS A 1 561 ? 14.983 -12.839 32.900 1.00 50.59 561 LYS A CA 1
ATOM 4591 C C . LYS A 1 561 ? 14.294 -11.633 32.251 1.00 50.59 561 LYS A C 1
ATOM 4593 O O . LYS A 1 561 ? 13.108 -11.737 31.920 1.00 50.59 561 LYS A O 1
ATOM 4598 N N . PRO A 1 562 ? 14.982 -10.491 32.071 1.00 52.88 562 PRO A N 1
ATOM 4599 C CA . PRO A 1 562 ? 14.410 -9.342 31.383 1.00 52.88 562 PRO A CA 1
ATOM 4600 C C . PRO A 1 562 ? 14.161 -9.714 29.920 1.00 52.88 562 PRO A C 1
ATOM 4602 O O . PRO A 1 562 ? 15.080 -10.084 29.194 1.00 52.88 562 PRO A O 1
ATOM 4605 N N . THR A 1 563 ? 12.906 -9.635 29.488 1.00 65.94 563 THR A N 1
ATOM 4606 C CA . THR A 1 563 ? 12.529 -9.871 28.094 1.00 65.94 563 THR A CA 1
ATOM 4607 C C . THR A 1 563 ? 11.618 -8.764 27.613 1.00 65.94 563 THR A C 1
ATOM 4609 O O . THR A 1 563 ? 10.720 -8.353 28.350 1.00 65.94 563 THR A O 1
ATOM 4612 N N . ASN A 1 564 ? 11.831 -8.324 26.377 1.00 80.12 564 ASN A N 1
ATOM 4613 C CA . ASN A 1 564 ? 10.954 -7.363 25.723 1.00 80.12 564 ASN A CA 1
ATOM 4614 C C . ASN A 1 564 ? 9.549 -7.963 25.591 1.00 80.12 564 ASN A C 1
ATOM 4616 O O . ASN A 1 564 ? 9.399 -9.149 25.275 1.00 80.12 564 ASN A O 1
ATOM 4620 N N . VAL A 1 565 ? 8.543 -7.134 25.846 1.00 87.12 565 VAL A N 1
ATOM 4621 C CA . VAL A 1 565 ? 7.127 -7.445 25.653 1.00 87.12 565 VAL A CA 1
ATOM 4622 C C . VAL A 1 565 ? 6.674 -6.657 24.443 1.00 87.12 565 VAL A C 1
ATOM 4624 O O . VAL A 1 565 ? 6.850 -5.442 24.410 1.00 87.12 565 VAL A O 1
ATOM 4627 N N . THR A 1 566 ? 6.138 -7.351 23.444 1.00 91.38 566 THR A N 1
ATOM 4628 C CA . THR A 1 566 ? 5.619 -6.728 22.223 1.00 91.38 566 THR A CA 1
ATOM 4629 C C . THR A 1 566 ? 4.144 -7.059 22.098 1.00 91.38 566 THR A C 1
ATOM 4631 O O . THR A 1 566 ? 3.774 -8.234 22.120 1.00 91.38 566 THR A O 1
ATOM 4634 N N . ILE A 1 567 ? 3.321 -6.026 21.958 1.00 93.94 567 ILE A N 1
ATOM 4635 C CA . ILE A 1 567 ? 1.886 -6.134 21.702 1.00 93.94 567 ILE A CA 1
ATOM 4636 C C . ILE A 1 567 ? 1.619 -5.560 20.317 1.00 93.94 567 ILE A C 1
ATOM 4638 O O . ILE A 1 567 ? 2.144 -4.500 19.966 1.00 93.94 567 ILE A O 1
ATOM 4642 N N . GLN A 1 568 ? 0.823 -6.271 19.525 1.00 95.25 568 GLN A N 1
ATOM 4643 C CA . GLN A 1 568 ? 0.348 -5.793 18.236 1.00 95.25 568 GLN A CA 1
ATOM 4644 C C . GLN A 1 568 ? -1.147 -5.497 18.328 1.00 95.25 568 GLN A C 1
ATOM 4646 O O . GLN A 1 568 ? -1.964 -6.414 18.314 1.00 95.25 568 GLN A O 1
ATOM 4651 N N . PHE A 1 569 ? -1.489 -4.216 18.400 1.00 96.19 569 PHE A N 1
ATOM 4652 C CA . PHE A 1 569 ? -2.856 -3.734 18.315 1.00 96.19 569 PHE A CA 1
ATOM 4653 C C . PHE A 1 569 ? -3.354 -3.834 16.870 1.00 96.19 569 PHE A C 1
ATOM 4655 O O . PHE A 1 569 ? -2.664 -3.423 15.922 1.00 96.19 569 PHE A O 1
ATOM 4662 N N . LEU A 1 570 ? -4.531 -4.432 16.711 1.00 94.88 570 LEU A N 1
ATOM 4663 C CA . LEU A 1 570 ? -5.154 -4.746 15.432 1.00 94.88 570 LEU A CA 1
ATOM 4664 C C . LEU A 1 570 ? -6.627 -4.354 15.456 1.00 94.88 570 LEU A C 1
ATOM 4666 O O . LEU A 1 570 ? -7.333 -4.629 16.426 1.00 94.88 570 LEU A O 1
ATOM 4670 N N . ASP A 1 571 ? -7.083 -3.776 14.352 1.00 93.75 571 ASP A N 1
ATOM 4671 C CA . ASP A 1 571 ? -8.496 -3.514 14.121 1.00 93.75 571 ASP A CA 1
ATOM 4672 C C . ASP A 1 571 ? -9.143 -4.697 13.388 1.00 93.75 571 ASP A C 1
ATOM 4674 O O . ASP A 1 571 ? -8.808 -4.993 12.234 1.00 93.75 571 ASP A O 1
ATOM 4678 N N . SER A 1 572 ? -10.089 -5.369 14.048 1.00 92.94 572 SER A N 1
ATOM 4679 C CA . SER A 1 572 ? -10.809 -6.491 13.441 1.00 92.94 572 SER A CA 1
ATOM 4680 C C . SER A 1 572 ? -11.721 -6.103 12.289 1.00 92.94 572 SER A C 1
ATOM 4682 O O . SER A 1 572 ? -11.937 -6.936 11.414 1.00 92.94 572 SER A O 1
ATOM 4684 N N . TYR A 1 573 ? -12.170 -4.850 12.197 1.00 89.75 573 TYR A N 1
ATOM 4685 C CA . TYR A 1 573 ? -12.985 -4.378 11.076 1.00 89.75 573 TYR A CA 1
ATOM 4686 C C . TYR A 1 573 ? -12.248 -4.507 9.730 1.00 89.75 573 TYR A C 1
ATOM 4688 O O . TYR A 1 573 ? -12.858 -4.651 8.674 1.00 89.75 573 TYR A O 1
ATOM 4696 N N . LYS A 1 574 ? -10.905 -4.535 9.747 1.00 87.81 574 LYS A N 1
ATOM 4697 C CA . LYS A 1 574 ? -10.079 -4.702 8.537 1.00 87.81 574 LYS A CA 1
ATOM 4698 C C . LYS A 1 574 ? -10.120 -6.110 7.947 1.00 87.81 574 LYS A C 1
ATOM 4700 O O . LYS A 1 574 ? -9.776 -6.272 6.779 1.00 87.81 574 LYS A O 1
ATOM 4705 N N . PHE A 1 575 ? -10.515 -7.114 8.725 1.00 87.38 575 PHE A N 1
ATOM 4706 C CA . PHE A 1 575 ? -10.656 -8.499 8.260 1.00 87.38 575 PHE A CA 1
ATOM 4707 C C . PHE A 1 575 ? -12.046 -9.102 8.529 1.00 87.38 575 PHE A C 1
ATOM 4709 O O . PHE A 1 575 ? -12.357 -10.166 8.003 1.00 87.38 575 PHE A O 1
ATOM 4716 N N . LEU A 1 576 ? -12.899 -8.400 9.276 1.00 86.88 576 LEU A N 1
ATOM 4717 C CA . LEU A 1 576 ? -14.331 -8.633 9.443 1.00 86.88 576 LEU A CA 1
ATOM 4718 C C . LEU A 1 576 ? -15.063 -7.341 9.055 1.00 86.88 576 LEU A C 1
ATOM 4720 O O . LEU A 1 576 ? -15.411 -6.539 9.916 1.00 86.88 576 LEU A O 1
ATOM 4724 N N . ASN A 1 577 ? -15.234 -7.121 7.749 1.00 86.19 577 ASN A N 1
ATOM 4725 C CA . ASN A 1 577 ? -15.686 -5.851 7.160 1.00 86.19 577 ASN A CA 1
ATOM 4726 C C . ASN A 1 577 ? -17.206 -5.619 7.286 1.00 86.19 577 ASN A C 1
ATOM 4728 O O . ASN A 1 577 ? -17.892 -5.385 6.293 1.00 86.19 577 ASN A O 1
ATOM 4732 N N . SER A 1 578 ? -17.715 -5.727 8.507 1.00 87.62 578 SER A N 1
ATOM 4733 C CA . SER A 1 578 ? -19.107 -5.516 8.895 1.00 87.62 578 SER A CA 1
ATOM 4734 C C . SER A 1 578 ? -19.138 -5.025 10.335 1.00 87.62 578 SER A C 1
ATOM 4736 O O . SER A 1 578 ? -18.240 -5.328 11.119 1.00 87.62 578 SER A O 1
ATOM 4738 N N . SER A 1 579 ? -20.187 -4.290 10.703 1.00 86.25 579 SER A N 1
ATOM 4739 C CA . SER A 1 579 ? -20.381 -3.883 12.100 1.00 86.25 579 SER A CA 1
ATOM 4740 C C . SER A 1 579 ? -20.556 -5.101 13.015 1.00 86.25 579 SER A C 1
ATOM 4742 O O . SER A 1 579 ? -21.099 -6.120 12.581 1.00 86.25 579 SER A O 1
ATOM 4744 N N . LEU A 1 580 ? -20.198 -4.978 14.301 1.00 85.25 580 LEU A N 1
ATOM 4745 C CA . LEU 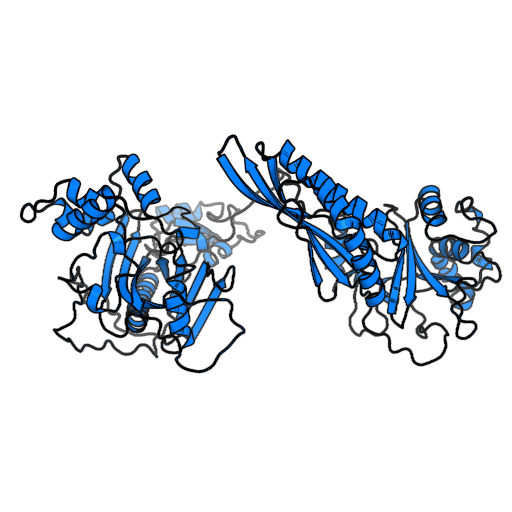A 1 580 ? -20.474 -6.029 15.291 1.00 85.25 580 LEU A CA 1
ATOM 4746 C C . LEU A 1 580 ? -21.938 -6.489 15.241 1.00 85.25 580 LEU A C 1
ATOM 4748 O O . LEU A 1 580 ? -22.189 -7.687 15.186 1.00 85.25 580 LEU A O 1
ATOM 4752 N N . SER A 1 581 ? -22.896 -5.558 15.168 1.00 81.50 581 SER A N 1
ATOM 4753 C CA . SER A 1 581 ? -24.335 -5.866 15.080 1.00 81.50 581 SER A CA 1
ATOM 4754 C C . SER A 1 581 ? -24.680 -6.780 13.896 1.00 81.50 581 SER A C 1
ATOM 4756 O O . SER A 1 581 ? -25.413 -7.760 14.039 1.00 81.50 581 SER A O 1
ATOM 4758 N N . GLU A 1 582 ? -24.112 -6.503 12.722 1.00 84.56 582 GLU A N 1
ATOM 4759 C CA . GLU A 1 582 ? -24.326 -7.324 11.531 1.00 84.56 582 GLU A CA 1
ATOM 4760 C C . GLU A 1 582 ? -23.672 -8.704 11.681 1.00 84.56 582 GLU A C 1
ATOM 4762 O O . GLU A 1 582 ? -24.332 -9.717 11.434 1.00 84.56 582 GLU A O 1
ATOM 4767 N N . LEU A 1 583 ? -22.429 -8.762 12.177 1.00 83.75 583 LEU A N 1
ATOM 4768 C CA . LEU A 1 583 ? -21.723 -10.018 12.461 1.00 83.75 583 LEU A CA 1
ATOM 4769 C C . LEU A 1 583 ? -22.515 -10.895 13.446 1.00 83.75 583 LEU A C 1
ATOM 4771 O O . LEU A 1 583 ? -22.674 -12.097 13.224 1.00 83.75 583 LEU A O 1
ATOM 4775 N N . PHE A 1 584 ? -23.084 -10.293 14.492 1.00 77.25 584 PHE A N 1
ATOM 4776 C CA . PHE A 1 584 ? -23.971 -10.973 15.433 1.00 77.25 584 PHE A CA 1
ATOM 4777 C C . PHE A 1 584 ? -25.245 -11.489 14.754 1.00 77.25 584 PHE A C 1
ATOM 4779 O O . PHE A 1 584 ? -25.639 -12.633 14.986 1.00 77.25 584 PHE A O 1
ATOM 4786 N N . SER A 1 585 ? -25.878 -10.692 13.888 1.00 76.88 585 SER A N 1
ATOM 4787 C CA . SER A 1 585 ? -27.103 -11.098 13.185 1.00 76.88 585 SER A CA 1
ATOM 4788 C C . SER A 1 585 ? -26.891 -12.325 12.287 1.00 76.88 585 SER A C 1
ATOM 4790 O O . SER A 1 585 ? -27.746 -13.213 12.240 1.00 76.88 585 SER A O 1
ATOM 4792 N N . VAL A 1 586 ? -25.728 -12.415 11.631 1.00 78.94 586 VAL A N 1
ATOM 4793 C CA . VAL A 1 586 ? -25.331 -13.568 10.812 1.00 78.94 586 VAL A CA 1
ATOM 4794 C C . VAL A 1 586 ? -25.143 -14.802 11.693 1.00 78.94 586 VAL A C 1
ATOM 4796 O O . VAL A 1 586 ? -25.704 -15.855 11.395 1.00 78.94 586 VAL A O 1
ATOM 4799 N N . LEU A 1 587 ? -24.436 -14.663 12.821 1.00 74.00 587 LEU A N 1
ATOM 4800 C CA . LEU A 1 587 ? -24.235 -15.756 13.779 1.00 74.00 587 LEU A CA 1
ATOM 4801 C C . LEU A 1 587 ? -25.551 -16.256 14.396 1.00 74.00 587 LEU A C 1
ATOM 4803 O O . LEU A 1 587 ? -25.677 -17.450 14.664 1.00 74.00 587 LEU A O 1
ATOM 4807 N N . LYS A 1 588 ? -26.536 -15.371 14.598 1.00 69.75 588 LYS A N 1
ATOM 4808 C CA . LYS A 1 588 ? -27.863 -15.724 15.126 1.00 69.75 588 LYS A CA 1
ATOM 4809 C C . LYS A 1 588 ? -28.701 -16.528 14.122 1.00 69.75 588 LYS A C 1
ATOM 4811 O O . LYS A 1 588 ? -29.352 -17.490 14.521 1.00 69.75 588 LYS A O 1
ATOM 4816 N N . LYS A 1 589 ? -28.681 -16.163 12.831 1.00 68.12 589 LYS A N 1
ATOM 4817 C CA . LYS A 1 589 ? -29.466 -16.829 11.765 1.00 68.12 589 LYS A CA 1
ATOM 4818 C C . LYS A 1 589 ? -29.047 -18.272 11.501 1.00 68.12 589 LYS A C 1
ATOM 4820 O O . LYS A 1 589 ? -29.877 -19.080 11.102 1.00 68.12 589 LYS A O 1
ATOM 4825 N N . ASP A 1 590 ? -27.786 -18.600 11.754 1.00 61.47 590 ASP A N 1
ATOM 4826 C CA . ASP A 1 590 ? -27.220 -19.929 11.512 1.00 61.47 590 ASP A CA 1
ATOM 4827 C C . ASP A 1 590 ? -27.797 -21.009 12.466 1.00 61.47 590 ASP A C 1
ATOM 4829 O O . ASP A 1 590 ? -27.395 -22.168 12.396 1.00 61.47 590 ASP A O 1
ATOM 4833 N N . ASN A 1 591 ? -28.700 -20.638 13.401 1.00 52.81 591 ASN A N 1
ATOM 4834 C CA . ASN A 1 591 ? -29.316 -21.450 14.476 1.00 52.81 591 ASN A CA 1
ATOM 4835 C C . ASN A 1 591 ? -28.330 -22.225 15.369 1.00 52.81 591 ASN A C 1
ATOM 4837 O O . ASN A 1 591 ? -28.704 -22.888 16.338 1.00 52.81 591 ASN A O 1
ATOM 4841 N N . SER A 1 592 ? -27.041 -22.102 15.093 1.00 51.25 592 SER A N 1
ATOM 4842 C CA . SER A 1 592 ? -25.967 -22.552 15.935 1.00 51.25 592 SER A CA 1
ATOM 4843 C C . SER A 1 592 ? -25.762 -21.482 16.996 1.00 51.25 592 SER A C 1
ATOM 4845 O O . SER A 1 592 ? -25.237 -20.409 16.709 1.00 51.25 592 SER A O 1
ATOM 4847 N N . TYR A 1 593 ? -26.166 -21.742 18.235 1.00 54.69 593 TYR A N 1
ATOM 4848 C CA . TYR A 1 593 ? -25.782 -20.913 19.374 1.00 54.69 593 TYR A CA 1
ATOM 4849 C C . TYR A 1 593 ? -24.255 -21.019 19.629 1.00 54.69 593 TYR A C 1
ATOM 4851 O O . TYR A 1 593 ? -23.831 -21.561 20.652 1.00 54.69 593 TYR A O 1
ATOM 4859 N N . LYS A 1 594 ? -23.439 -20.512 18.689 1.00 58.09 594 LYS A N 1
ATOM 4860 C CA . LYS A 1 594 ? -21.963 -20.510 18.629 1.00 58.09 594 LYS A CA 1
ATOM 4861 C C . LYS A 1 594 ? -21.316 -19.522 19.605 1.00 58.09 594 LYS A C 1
ATOM 4863 O O . LYS A 1 594 ? -20.097 -19.407 19.634 1.00 58.09 594 LYS A O 1
ATOM 4868 N N . PHE A 1 595 ? -22.088 -18.878 20.481 1.00 69.19 595 PHE A N 1
ATOM 4869 C CA . PHE A 1 595 ? -21.569 -18.148 21.643 1.00 69.19 595 PHE A CA 1
ATOM 4870 C C . PHE A 1 595 ? -21.100 -19.104 22.754 1.00 69.19 595 PHE A C 1
ATOM 4872 O O . PHE A 1 595 ? -21.396 -18.894 23.929 1.00 69.19 595 PHE A O 1
ATOM 4879 N N . SER A 1 596 ? -20.407 -20.187 22.392 1.00 70.06 596 SER A N 1
ATOM 4880 C CA . SER A 1 596 ? -19.901 -21.196 23.328 1.00 70.06 596 SER A CA 1
ATOM 4881 C C . SER A 1 596 ? -19.042 -20.551 24.411 1.00 70.06 596 SER A C 1
ATOM 4883 O O . SER A 1 596 ? -19.229 -20.844 25.586 1.00 70.06 596 SER A O 1
ATOM 4885 N N . LEU A 1 597 ? -18.198 -19.590 24.031 1.00 74.88 597 LEU A N 1
ATOM 4886 C CA . LEU A 1 597 ? -17.407 -18.781 24.955 1.00 74.88 597 LEU A CA 1
ATOM 4887 C C . LEU A 1 597 ? -18.272 -18.024 25.966 1.00 74.88 597 LEU A C 1
ATOM 4889 O O . LEU A 1 597 ? -18.066 -18.169 27.163 1.00 74.88 597 LEU A O 1
ATOM 4893 N N . ILE A 1 598 ? -19.278 -17.272 25.509 1.00 72.12 598 ILE A N 1
ATOM 4894 C CA . ILE A 1 598 ? -20.159 -16.498 26.401 1.00 72.12 598 ILE A CA 1
ATOM 4895 C C . ILE A 1 598 ? -20.928 -17.440 27.335 1.00 72.12 598 ILE A C 1
ATOM 4897 O O . ILE A 1 598 ? -21.023 -17.179 28.530 1.00 72.12 598 ILE A O 1
ATOM 4901 N N . LYS A 1 599 ? -21.421 -18.574 26.823 1.00 69.00 599 LYS A N 1
ATOM 4902 C CA . LYS A 1 599 ? -22.120 -19.593 27.622 1.00 69.00 599 LYS A CA 1
ATOM 4903 C C . LYS A 1 599 ? -21.237 -20.217 28.697 1.00 69.00 599 LYS A C 1
ATOM 4905 O O . LYS A 1 599 ? -21.693 -20.413 29.821 1.00 69.00 599 LYS A O 1
ATOM 4910 N N . LEU A 1 600 ? -19.997 -20.552 28.344 1.00 69.44 600 LEU A N 1
ATOM 4911 C CA . LEU A 1 600 ? -19.033 -21.171 29.253 1.00 69.44 600 LEU A CA 1
ATOM 4912 C C . LEU A 1 600 ? -18.526 -20.181 30.301 1.00 69.44 600 LEU A C 1
ATOM 4914 O O . LEU A 1 600 ? -18.360 -20.555 31.458 1.00 69.44 600 LEU A O 1
ATOM 4918 N N . SER A 1 601 ? -18.288 -18.933 29.905 1.00 67.38 601 SER A N 1
ATOM 4919 C CA . SER A 1 601 ? -17.716 -17.901 30.771 1.00 67.38 601 SER A CA 1
ATOM 4920 C C . SER A 1 601 ? -18.760 -17.187 31.622 1.00 67.38 601 SER A C 1
ATOM 4922 O O . SER A 1 601 ? -18.459 -16.762 32.730 1.00 67.38 601 SER A O 1
ATOM 4924 N N . PHE A 1 602 ? -20.007 -17.107 31.171 1.00 70.31 602 PHE A N 1
ATOM 4925 C CA . PHE A 1 602 ? -21.090 -16.485 31.928 1.00 70.31 602 PHE A CA 1
ATOM 4926 C C . PHE A 1 602 ? -22.261 -17.451 32.120 1.00 70.31 602 PHE A C 1
ATOM 4928 O O . PHE A 1 602 ? -23.394 -17.125 31.773 1.00 70.31 602 PHE A O 1
ATOM 4935 N N . PRO A 1 603 ? -22.038 -18.643 32.709 1.00 61.41 603 PRO A N 1
ATOM 4936 C CA . PRO A 1 603 ? -23.073 -19.665 32.830 1.00 61.41 603 PRO A CA 1
ATOM 4937 C C . PRO A 1 603 ? -24.259 -19.185 33.671 1.00 61.41 603 PRO A C 1
ATOM 4939 O O . PRO A 1 603 ? -25.361 -19.694 33.505 1.00 61.41 603 PRO A O 1
ATOM 4942 N N . TYR A 1 604 ? -24.073 -18.185 34.539 1.00 57.88 604 TYR A N 1
ATOM 4943 C CA . TYR A 1 604 ? -25.159 -17.573 35.304 1.00 57.88 604 TYR A CA 1
ATOM 4944 C C . TYR A 1 604 ? -26.179 -16.837 34.425 1.00 57.88 604 TYR A C 1
ATOM 4946 O O . TYR A 1 604 ? -27.362 -16.902 34.748 1.00 57.88 604 TYR A O 1
ATOM 4954 N N . LEU A 1 605 ? -25.763 -16.255 33.289 1.00 57.72 605 LEU A N 1
ATOM 4955 C CA . LEU A 1 605 ? -26.681 -15.694 32.286 1.00 57.72 605 LEU A CA 1
ATOM 4956 C C . LEU A 1 605 ? -27.586 -16.777 31.671 1.00 57.72 605 LEU A C 1
ATOM 4958 O O . LEU A 1 605 ? -28.612 -16.454 31.086 1.00 57.72 605 LEU A O 1
ATOM 4962 N N . PHE A 1 606 ? -27.216 -18.058 31.812 1.00 56.38 606 PHE A N 1
ATOM 4963 C CA . PHE A 1 606 ? -27.887 -19.196 31.182 1.00 56.38 606 PHE A CA 1
ATOM 4964 C C . PHE A 1 606 ? -28.449 -20.243 32.168 1.00 56.38 606 PHE A C 1
ATOM 4966 O O . PHE A 1 606 ? -29.078 -21.195 31.706 1.00 56.38 606 PHE A O 1
ATOM 4973 N N . LYS A 1 607 ? -28.211 -20.151 33.493 1.00 45.38 607 LYS A N 1
ATOM 4974 C CA . LYS A 1 607 ? -28.435 -21.294 34.416 1.00 45.38 607 LYS A CA 1
ATOM 4975 C C . LYS A 1 607 ? -29.132 -21.007 35.759 1.00 45.38 607 LYS A C 1
ATOM 4977 O O . LYS A 1 607 ? -29.606 -21.970 36.358 1.00 45.38 607 LYS A O 1
ATOM 4982 N N . TYR A 1 608 ? -29.253 -19.766 36.250 1.00 41.25 608 TYR A N 1
ATOM 4983 C CA . TYR A 1 608 ? -29.853 -19.509 37.580 1.00 41.25 608 TYR A CA 1
ATOM 4984 C C . TYR A 1 608 ? -31.176 -18.725 37.539 1.00 41.25 608 TYR A C 1
ATOM 4986 O O . TYR A 1 608 ? -31.292 -17.697 36.887 1.00 41.25 608 TYR A O 1
ATOM 4994 N N . LYS A 1 609 ? -32.170 -19.233 38.286 1.00 39.62 609 LYS A N 1
ATOM 4995 C CA . LYS A 1 609 ? -33.572 -18.769 38.370 1.00 39.62 609 LYS A CA 1
ATOM 4996 C C . LYS A 1 609 ? -33.818 -17.529 39.253 1.00 39.62 609 LYS A C 1
ATOM 4998 O O . LYS A 1 609 ? -34.958 -17.094 39.343 1.00 39.62 609 LYS A O 1
ATOM 5003 N N . THR A 1 610 ? -32.817 -16.993 39.951 1.00 43.88 610 THR A N 1
ATOM 5004 C CA . THR A 1 610 ? -33.020 -15.936 40.968 1.00 43.88 610 THR A CA 1
ATOM 5005 C C . THR A 1 610 ? -33.050 -14.506 40.420 1.00 43.88 610 THR A C 1
ATOM 5007 O O . THR A 1 610 ? -33.515 -13.613 41.114 1.00 43.88 610 THR A O 1
ATOM 5010 N N . PHE A 1 611 ? -32.639 -14.301 39.169 1.00 42.75 611 PHE A N 1
ATOM 5011 C CA . PHE A 1 611 ? -32.885 -13.100 38.363 1.00 42.75 611 PHE A CA 1
ATOM 5012 C C . PHE A 1 611 ? -33.453 -13.616 37.049 1.00 42.75 611 PHE A C 1
ATOM 5014 O O . PHE A 1 611 ? -32.645 -14.050 36.250 1.00 42.75 611 PHE A O 1
ATOM 5021 N N . SER A 1 612 ? -34.771 -13.712 36.841 1.00 42.03 612 SER A N 1
ATOM 5022 C CA . SER A 1 612 ? -35.348 -14.381 35.654 1.00 42.03 612 SER A CA 1
ATOM 5023 C C . SER A 1 612 ? -34.658 -13.995 34.328 1.00 42.03 612 SER A C 1
ATOM 5025 O O . SER A 1 612 ? -34.866 -12.873 33.861 1.00 42.03 612 SER A O 1
ATOM 5027 N N . PRO A 1 613 ? -33.901 -14.909 33.675 1.00 45.28 613 PRO A N 1
ATOM 5028 C CA . PRO A 1 613 ? -33.402 -14.714 32.327 1.00 45.28 613 PRO A CA 1
ATOM 5029 C C . PRO A 1 613 ? -33.908 -15.834 31.420 1.00 45.28 613 PRO A C 1
ATOM 5031 O O . PRO A 1 613 ? -33.391 -16.952 31.400 1.00 45.28 613 PRO A O 1
ATOM 5034 N N . THR A 1 614 ? -34.956 -15.537 30.665 1.00 51.75 614 THR A N 1
ATOM 5035 C CA . THR A 1 614 ? -35.357 -16.306 29.484 1.00 51.75 614 THR A CA 1
ATOM 5036 C C . THR A 1 614 ? -34.315 -16.099 28.370 1.00 51.75 614 THR A C 1
ATOM 5038 O O . THR A 1 614 ? -33.418 -15.260 28.480 1.00 51.75 614 THR A O 1
ATOM 5041 N N . VAL A 1 615 ? -34.430 -16.838 27.258 1.00 55.62 615 VAL A N 1
ATOM 5042 C CA . VAL A 1 615 ? -33.688 -16.577 25.999 1.00 55.62 615 VAL A CA 1
ATOM 5043 C C . VAL A 1 615 ? -33.720 -15.083 25.613 1.00 55.62 615 VAL A C 1
ATOM 5045 O O . VAL A 1 615 ? -32.785 -14.583 24.990 1.00 55.62 615 VAL A O 1
ATOM 5048 N N . GLU A 1 616 ? -34.743 -14.359 26.070 1.00 61.06 616 GLU A N 1
ATOM 5049 C CA . GLU A 1 616 ? -34.957 -12.927 25.878 1.00 61.06 616 GLU A CA 1
ATOM 5050 C C . GLU A 1 616 ? -33.878 -12.043 26.532 1.00 61.06 616 GLU A C 1
ATOM 5052 O O . GLU A 1 616 ? -33.506 -11.052 25.916 1.00 61.06 616 GLU A O 1
ATOM 5057 N N . ASN A 1 617 ? -33.294 -12.388 27.692 1.00 63.16 617 ASN A N 1
ATOM 5058 C CA . ASN A 1 617 ? -32.267 -11.542 28.341 1.00 63.16 617 ASN A CA 1
ATOM 5059 C C . ASN A 1 617 ? -30.941 -11.541 27.575 1.00 63.16 617 ASN A C 1
ATOM 5061 O O . ASN A 1 617 ? -30.282 -10.513 27.440 1.00 63.16 617 ASN A O 1
ATOM 5065 N N . VAL A 1 618 ? -30.533 -12.708 27.077 1.00 65.00 618 VAL A N 1
ATOM 5066 C CA . VAL A 1 618 ? -29.326 -12.824 26.249 1.00 65.00 618 VAL A CA 1
ATOM 5067 C C . VAL A 1 618 ? -29.563 -12.131 24.913 1.00 65.00 618 VAL A C 1
ATOM 5069 O O . VAL A 1 618 ? -28.697 -11.409 24.434 1.00 65.00 618 VAL A O 1
ATOM 5072 N N . ASP A 1 619 ? -30.760 -12.278 24.345 1.00 70.75 619 ASP A N 1
ATOM 5073 C CA . ASP A 1 619 ? -31.153 -11.534 23.153 1.00 70.75 619 ASP A CA 1
ATOM 5074 C C . ASP A 1 619 ? -31.212 -10.016 23.391 1.00 70.75 619 ASP A C 1
ATOM 5076 O O . ASP A 1 619 ? -30.873 -9.270 22.479 1.00 70.75 619 ASP A O 1
ATOM 5080 N N . MET A 1 620 ? -31.587 -9.548 24.586 1.00 73.88 620 MET A N 1
ATOM 5081 C CA . MET A 1 620 ? -31.522 -8.134 24.980 1.00 73.88 620 MET A CA 1
ATOM 5082 C C . MET A 1 620 ? -30.075 -7.631 25.055 1.00 73.88 620 MET A C 1
ATOM 5084 O O . MET A 1 620 ? -29.780 -6.589 24.481 1.00 73.88 620 MET A O 1
ATOM 5088 N N . LEU A 1 621 ? -29.165 -8.380 25.691 1.00 71.31 621 LEU A N 1
ATOM 5089 C CA . LEU A 1 621 ? -27.743 -8.007 25.807 1.00 71.31 621 LEU A CA 1
ATOM 5090 C C . LEU A 1 621 ? -27.001 -8.005 24.465 1.00 71.31 621 LEU A C 1
ATOM 5092 O O . LEU A 1 621 ? -26.047 -7.256 24.288 1.00 71.31 621 LEU A O 1
ATOM 5096 N N . LEU A 1 622 ? -27.404 -8.869 23.532 1.00 71.81 622 LEU A N 1
ATOM 5097 C CA . LEU A 1 622 ? -26.763 -8.998 22.220 1.00 71.81 622 LEU A CA 1
ATOM 5098 C C . LEU A 1 622 ? -27.328 -8.031 21.169 1.00 71.81 622 LEU A C 1
ATOM 5100 O O . LEU A 1 622 ? -26.849 -8.010 20.034 1.00 71.81 622 LEU A O 1
ATOM 5104 N N . GLN A 1 623 ? -28.360 -7.258 21.505 1.00 73.38 623 GLN A N 1
ATOM 5105 C CA . GLN A 1 623 ? -28.952 -6.289 20.591 1.00 73.38 623 GLN A CA 1
ATOM 5106 C C . GLN A 1 623 ? -28.223 -4.950 20.640 1.00 73.38 623 GLN A C 1
ATOM 5108 O O . GLN A 1 623 ? -27.841 -4.454 21.696 1.00 73.38 623 GLN A O 1
ATOM 5113 N N . LYS A 1 624 ? -28.085 -4.325 19.468 1.00 81.00 624 LYS A N 1
ATOM 5114 C CA . LYS A 1 624 ? -27.590 -2.954 19.368 1.00 81.00 624 LYS A CA 1
ATOM 5115 C C . LYS A 1 624 ? -28.629 -1.995 19.952 1.00 81.00 624 LYS A C 1
ATOM 5117 O O . LYS A 1 624 ? -29.762 -1.960 19.476 1.00 81.00 624 LYS A O 1
ATOM 5122 N N . ILE A 1 625 ? -28.214 -1.194 20.927 1.00 83.81 625 ILE A N 1
ATOM 5123 C CA . ILE A 1 625 ? -29.003 -0.097 21.496 1.00 83.81 625 ILE A CA 1
ATOM 5124 C C . ILE A 1 625 ? -28.468 1.251 21.000 1.00 83.81 625 ILE A C 1
ATOM 5126 O O . ILE A 1 625 ? -27.294 1.370 20.641 1.00 83.81 625 ILE A O 1
ATOM 5130 N N . SER A 1 626 ? -29.336 2.261 20.937 1.00 84.50 626 SER A N 1
ATOM 5131 C CA . SER A 1 626 ? -28.925 3.637 20.636 1.00 84.50 626 SER A CA 1
ATOM 5132 C C . SER A 1 626 ? -28.159 4.229 21.822 1.00 84.50 626 SER A C 1
ATOM 5134 O O . SER A 1 626 ? -28.511 3.959 22.969 1.00 84.50 626 SER A O 1
ATOM 5136 N N . PHE A 1 627 ? -27.140 5.051 21.557 1.00 80.88 627 PHE A N 1
ATOM 5137 C CA . PHE A 1 627 ? -26.278 5.640 22.587 1.00 80.88 627 PHE A CA 1
ATOM 5138 C C . PHE A 1 627 ? -26.252 7.179 22.477 1.00 80.88 627 PHE A C 1
ATOM 5140 O O . PHE A 1 627 ? -26.065 7.687 21.369 1.00 80.88 627 PHE A O 1
ATOM 5147 N N . PRO A 1 628 ? -26.448 7.941 23.574 1.00 81.69 628 PRO A N 1
ATOM 5148 C CA . PRO A 1 628 ? -26.604 9.396 23.526 1.00 81.69 628 PRO A CA 1
ATOM 5149 C C . PRO A 1 628 ? -25.257 10.127 23.675 1.00 81.69 628 PRO A C 1
ATOM 5151 O O . PRO A 1 628 ? -24.955 10.703 24.722 1.00 81.69 628 PRO A O 1
ATOM 5154 N N . TYR A 1 629 ? -24.438 10.118 22.619 1.00 75.56 629 TYR A N 1
ATOM 5155 C CA . TYR A 1 629 ? -23.045 10.600 22.652 1.00 75.56 629 TYR A CA 1
ATOM 5156 C C . TYR A 1 629 ? -22.857 12.043 23.175 1.00 75.56 629 TYR A C 1
ATOM 5158 O O . TYR A 1 629 ? -21.858 12.323 23.839 1.00 75.56 629 TYR A O 1
ATOM 5166 N N . GLN A 1 630 ? -23.800 12.962 22.924 1.00 73.75 630 GLN A N 1
ATOM 5167 C CA . GLN A 1 630 ? -23.679 14.369 23.351 1.00 73.75 630 GLN A CA 1
ATOM 5168 C C . GLN A 1 630 ? -24.154 14.648 24.782 1.00 73.75 630 GLN A C 1
ATOM 5170 O O . GLN A 1 630 ? -23.696 15.608 25.407 1.00 73.75 630 GLN A O 1
ATOM 5175 N N . ALA A 1 631 ? -25.086 13.848 25.300 1.00 77.50 631 ALA A N 1
ATOM 5176 C CA . ALA A 1 631 ? -25.659 14.081 26.625 1.00 77.50 631 ALA A CA 1
ATOM 5177 C C . ALA A 1 631 ? -24.785 13.524 27.751 1.00 77.50 631 ALA A C 1
ATOM 5179 O O . ALA A 1 631 ? -24.870 13.982 28.890 1.00 77.50 631 ALA A O 1
ATOM 5180 N N . LEU A 1 632 ? -23.918 12.563 27.434 1.00 78.69 632 LEU A N 1
ATOM 5181 C CA . LEU A 1 632 ? -23.022 11.932 28.394 1.00 78.69 632 LEU A CA 1
ATOM 5182 C C . LEU A 1 632 ? -21.744 12.760 28.552 1.00 78.69 632 LEU A C 1
ATOM 5184 O O . LEU A 1 632 ? -20.706 12.473 27.950 1.00 78.69 632 LEU A O 1
ATOM 5188 N N . LYS A 1 633 ? -21.848 13.816 29.368 1.00 82.19 633 LYS A N 1
ATOM 5189 C CA . LYS A 1 633 ? -20.750 14.741 29.652 1.00 82.19 633 LYS A CA 1
ATOM 5190 C C . LYS A 1 633 ? -20.092 14.502 31.005 1.00 82.19 633 LYS A C 1
ATOM 5192 O O . LYS A 1 633 ? -20.715 14.704 32.044 1.00 82.19 633 LYS A O 1
ATOM 5197 N N . GLY A 1 634 ? -18.798 14.199 30.988 1.00 79.31 634 GLY A N 1
ATOM 5198 C CA . GLY A 1 634 ? -17.996 13.954 32.189 1.00 79.31 634 GLY A CA 1
ATOM 5199 C C . GLY A 1 634 ? -18.072 12.514 32.707 1.00 79.31 634 GLY A C 1
ATOM 5200 O O . GLY A 1 634 ? -18.956 11.744 32.352 1.00 79.31 634 GLY A O 1
ATOM 5201 N N . SER A 1 635 ? -17.141 12.144 33.587 1.00 75.31 635 SER A N 1
ATOM 5202 C CA . SER A 1 635 ? -16.958 10.757 34.048 1.00 75.31 635 SER A CA 1
ATOM 5203 C C . SER A 1 635 ? -18.094 10.202 34.917 1.00 75.31 635 SER A C 1
ATOM 5205 O O . SER A 1 635 ? -18.257 8.988 35.020 1.00 75.31 635 SER A O 1
ATOM 5207 N N . TYR A 1 636 ? -18.904 11.063 35.538 1.00 74.94 636 TYR A N 1
ATOM 5208 C CA . TYR A 1 636 ? -19.992 10.654 36.436 1.00 74.94 636 TYR A CA 1
ATOM 5209 C C . TYR A 1 636 ? -21.179 10.010 35.704 1.00 74.94 636 TYR A C 1
ATOM 5211 O O . TYR A 1 636 ? -21.971 9.312 36.330 1.00 74.94 636 TYR A O 1
ATOM 5219 N N . VAL A 1 637 ? -21.299 10.206 34.387 1.00 75.12 637 VAL A N 1
ATOM 5220 C CA . VAL A 1 637 ? -22.438 9.717 33.586 1.00 75.12 637 VAL A CA 1
ATOM 5221 C C . VAL A 1 637 ? -22.455 8.199 33.401 1.00 75.12 637 VAL A C 1
ATOM 5223 O O . VAL A 1 637 ? -23.478 7.633 33.034 1.00 75.12 637 VAL A O 1
ATOM 5226 N N . LEU A 1 638 ? -21.334 7.534 33.682 1.00 70.81 638 LEU A N 1
ATOM 5227 C CA . LEU A 1 638 ? -21.200 6.077 33.627 1.00 70.81 638 LEU A CA 1
ATOM 5228 C C . LEU A 1 638 ? -21.314 5.430 35.017 1.00 70.81 638 LEU A C 1
ATOM 5230 O O . LEU A 1 638 ? -21.137 4.220 35.165 1.00 70.81 638 LEU A O 1
ATOM 5234 N N . GLN A 1 639 ? -21.618 6.220 36.052 1.00 71.19 639 GLN A N 1
ATOM 5235 C CA . GLN A 1 639 ? -21.843 5.702 37.395 1.00 71.19 639 GLN A CA 1
ATOM 5236 C C . GLN A 1 639 ? -23.260 5.115 37.536 1.00 71.19 639 GLN A C 1
ATOM 5238 O O . GLN A 1 639 ? -24.219 5.646 36.971 1.00 71.19 639 GLN A O 1
ATOM 5243 N N . PRO A 1 640 ? -23.432 4.038 38.326 1.00 70.25 640 PRO A N 1
ATOM 5244 C CA . PRO A 1 640 ? -24.746 3.449 38.569 1.00 70.25 640 PRO A CA 1
ATOM 5245 C C . PRO A 1 640 ? -25.730 4.461 39.158 1.00 70.25 640 PRO A C 1
ATOM 5247 O O . PRO A 1 640 ? -25.398 5.168 40.108 1.00 70.25 640 PRO A O 1
ATOM 5250 N N . GLY A 1 641 ? -26.957 4.466 38.639 1.00 74.38 641 GLY A N 1
ATOM 5251 C CA . GLY A 1 641 ? -28.019 5.369 39.088 1.00 74.38 641 GLY A CA 1
ATOM 5252 C C . GLY A 1 641 ? -28.067 6.712 38.355 1.00 74.38 641 GLY A C 1
ATOM 5253 O O . GLY A 1 641 ? -28.924 7.531 38.684 1.00 74.38 641 GLY A O 1
ATOM 5254 N N . TYR A 1 642 ? -27.200 6.945 37.361 1.00 78.94 642 TYR A N 1
ATOM 5255 C CA . TYR A 1 642 ? -27.354 8.084 36.457 1.00 78.94 642 TYR A CA 1
ATOM 5256 C C . TYR A 1 642 ? -28.678 7.967 35.673 1.00 78.94 642 TYR A C 1
ATOM 5258 O O . TYR A 1 642 ? -28.973 6.894 35.139 1.00 78.94 642 TYR A O 1
ATOM 5266 N N . PRO A 1 643 ? -29.509 9.026 35.620 1.00 82.00 643 PRO A N 1
ATOM 5267 C CA . PRO A 1 643 ? -30.804 8.960 34.958 1.00 82.00 643 PRO A CA 1
ATOM 5268 C C . PRO A 1 643 ? -30.650 8.778 33.446 1.00 82.00 643 PRO A C 1
ATOM 5270 O O . PRO A 1 643 ? -29.766 9.360 32.819 1.00 82.00 643 PRO A O 1
ATOM 5273 N N . ILE A 1 644 ? -31.560 8.006 32.849 1.00 83.69 644 ILE A N 1
ATOM 5274 C CA . ILE A 1 644 ? -31.620 7.825 31.395 1.00 83.69 644 ILE A CA 1
ATOM 5275 C C . ILE A 1 644 ? -31.913 9.193 30.750 1.00 83.69 644 ILE A C 1
ATOM 5277 O O . ILE A 1 644 ? -32.927 9.807 31.103 1.00 83.69 644 ILE A O 1
ATOM 5281 N N . PRO A 1 645 ? -31.074 9.683 29.814 1.00 86.44 645 PRO A N 1
ATOM 5282 C CA . PRO A 1 645 ? -31.321 10.949 29.128 1.00 86.44 645 PRO A CA 1
ATOM 5283 C C . PRO A 1 645 ? -32.671 10.961 28.397 1.00 86.44 645 PRO A C 1
ATOM 5285 O O . PRO A 1 645 ? -33.212 9.911 28.036 1.00 86.44 645 PRO A O 1
ATOM 5288 N N . ASN A 1 646 ? -33.228 12.152 28.156 1.00 87.81 646 ASN A N 1
ATOM 5289 C CA . ASN A 1 646 ? -34.456 12.285 27.369 1.00 87.81 646 ASN A CA 1
ATOM 5290 C C . ASN A 1 646 ? -34.237 11.805 25.920 1.00 87.81 646 ASN A C 1
ATOM 5292 O O . ASN A 1 646 ? -33.110 11.748 25.436 1.00 87.81 646 ASN A O 1
ATOM 5296 N N . ARG A 1 647 ? -35.315 11.472 25.204 1.00 88.12 647 ARG A N 1
ATOM 5297 C CA . ARG A 1 647 ? -35.237 10.954 23.825 1.00 88.12 647 ARG A CA 1
ATOM 5298 C C . ARG A 1 647 ? -34.465 11.879 22.876 1.00 88.12 647 ARG A C 1
ATOM 5300 O O . ARG A 1 647 ? -33.673 11.404 22.071 1.00 88.12 647 ARG A O 1
ATOM 5307 N N . GLU A 1 648 ? -34.667 13.186 23.007 1.00 85.31 648 GLU A N 1
ATOM 5308 C CA . GLU A 1 648 ? -34.014 14.217 22.188 1.00 85.31 648 GLU A CA 1
ATOM 5309 C C . GLU A 1 648 ? -32.480 14.180 22.296 1.00 85.31 648 GLU A C 1
ATOM 5311 O O . GLU A 1 648 ? -31.786 14.499 21.335 1.00 85.31 648 GLU A O 1
ATOM 5316 N N . SER A 1 649 ? -31.942 13.723 23.433 1.00 85.25 649 SER A N 1
ATOM 5317 C CA . SER A 1 649 ? -30.498 13.567 23.657 1.00 85.25 649 SER A CA 1
ATOM 5318 C C . SER A 1 649 ? -29.837 12.472 22.815 1.00 85.25 649 SER A C 1
ATOM 5320 O O . SER A 1 649 ? -28.611 12.386 22.779 1.00 85.25 649 SER A O 1
ATOM 5322 N N . PHE A 1 650 ? -30.624 11.606 22.173 1.00 86.19 650 PHE A N 1
ATOM 5323 C CA . PHE A 1 650 ? -30.127 10.495 21.357 1.00 86.19 650 PHE A CA 1
ATOM 5324 C C . PHE A 1 650 ? -30.045 10.846 19.864 1.00 86.19 650 PHE A C 1
ATOM 5326 O O . PHE A 1 650 ? -29.787 9.963 19.047 1.00 86.19 650 PHE A O 1
ATOM 5333 N N . ALA A 1 651 ? -30.291 12.104 19.492 1.00 82.00 651 ALA A N 1
ATOM 5334 C CA . ALA A 1 651 ? -30.180 12.556 18.113 1.00 82.00 651 ALA A CA 1
ATOM 5335 C C . ALA A 1 651 ? -28.760 12.348 17.559 1.00 82.00 651 ALA A C 1
ATOM 5337 O O . ALA A 1 651 ? -27.772 12.625 18.241 1.00 82.00 651 ALA A O 1
ATOM 5338 N N . ASN A 1 652 ? -28.663 11.887 16.312 1.00 77.38 652 ASN A N 1
ATOM 5339 C CA . ASN A 1 652 ? -27.404 11.819 15.583 1.00 77.38 652 ASN A CA 1
ATOM 5340 C C . ASN A 1 652 ? -26.989 13.233 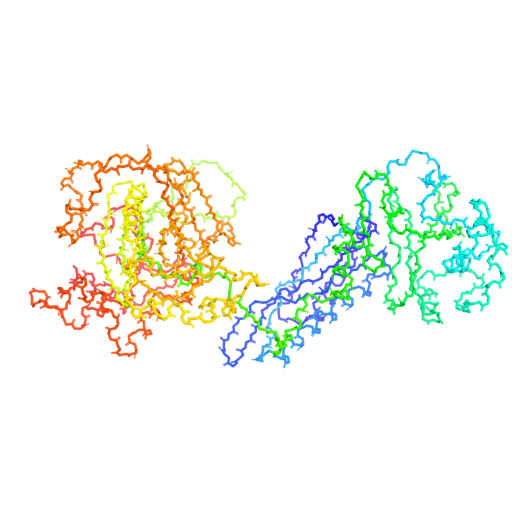15.172 1.00 77.38 652 ASN A C 1
ATOM 5342 O O . ASN A 1 652 ? -27.734 13.960 14.519 1.00 77.38 652 ASN A O 1
ATOM 5346 N N . ASP A 1 653 ? -25.788 13.626 15.558 1.00 66.75 653 ASP A N 1
ATOM 5347 C CA . ASP A 1 653 ? -25.259 14.967 15.362 1.00 66.75 653 ASP A CA 1
ATOM 5348 C C . ASP A 1 653 ? -24.612 15.190 13.993 1.00 66.75 653 ASP A C 1
ATOM 5350 O O . ASP A 1 653 ? -24.391 16.335 13.600 1.00 66.75 653 ASP A O 1
ATOM 5354 N N . LEU A 1 654 ? -24.353 14.119 13.242 1.00 68.06 654 LEU A N 1
ATOM 5355 C CA . LEU A 1 654 ? -23.801 14.199 11.891 1.00 68.06 654 LEU A CA 1
ATOM 5356 C C . LEU A 1 654 ? -24.876 14.456 10.830 1.00 68.06 654 LEU A C 1
ATOM 5358 O O . LEU A 1 654 ? -24.604 15.136 9.842 1.00 68.06 654 LEU A O 1
ATOM 5362 N N . ASP A 1 655 ? -26.081 13.917 11.019 1.00 75.88 655 ASP A N 1
ATOM 5363 C CA . ASP A 1 655 ? -27.178 14.001 10.044 1.00 75.88 655 ASP A CA 1
ATOM 5364 C C . ASP A 1 655 ? -28.498 14.547 10.622 1.00 75.88 655 ASP A C 1
ATOM 5366 O O . ASP A 1 655 ? -29.461 14.743 9.880 1.00 75.88 655 ASP A O 1
ATOM 5370 N N . GLY A 1 656 ? -28.554 14.829 11.929 1.00 73.81 656 GLY A N 1
ATOM 5371 C CA . GLY A 1 656 ? -29.730 15.369 12.616 1.00 73.81 656 GLY A CA 1
ATOM 5372 C C . GLY A 1 656 ? -30.859 14.358 12.836 1.00 73.81 656 GLY A C 1
ATOM 5373 O O . GLY A 1 656 ? -31.956 14.749 13.244 1.00 73.81 656 GLY A O 1
ATOM 5374 N N . THR A 1 657 ? -30.636 13.071 12.551 1.00 82.50 657 THR A N 1
ATOM 5375 C CA . THR A 1 657 ? -31.676 12.044 12.668 1.00 82.50 657 THR A CA 1
ATOM 5376 C C . THR A 1 657 ? -32.013 11.759 14.132 1.00 82.50 657 THR A C 1
ATOM 5378 O O . THR A 1 657 ? -31.143 11.594 14.984 1.00 82.50 657 THR A O 1
ATOM 5381 N N . GLN A 1 658 ? -33.308 11.710 14.446 1.00 84.50 658 GLN A N 1
ATOM 5382 C CA . GLN A 1 658 ? -33.807 11.385 15.783 1.00 84.50 658 GLN A CA 1
ATOM 5383 C C . GLN A 1 658 ? -34.014 9.878 15.924 1.00 84.50 658 GLN A C 1
ATOM 5385 O O . GLN A 1 658 ? -34.437 9.212 14.977 1.00 84.50 658 GLN A O 1
ATOM 5390 N N . VAL A 1 659 ? -33.797 9.342 17.126 1.00 87.25 659 VAL A N 1
ATOM 5391 C CA . VAL A 1 659 ? -34.182 7.955 17.419 1.00 87.25 659 VAL A CA 1
ATOM 5392 C C . VAL A 1 659 ? -35.702 7.799 17.383 1.00 87.25 659 VAL A C 1
ATOM 5394 O O . VAL A 1 659 ? -36.456 8.687 17.800 1.00 87.25 659 VAL A O 1
ATOM 5397 N N . SER A 1 660 ? -36.164 6.654 16.886 1.00 88.44 660 SER A N 1
ATOM 5398 C CA . SER A 1 660 ? -37.582 6.279 16.937 1.00 88.44 660 SER A CA 1
ATOM 5399 C C . SER A 1 660 ? -38.048 6.030 18.377 1.00 88.44 660 SER A C 1
ATOM 5401 O O . SER A 1 660 ? -37.239 5.731 19.258 1.00 88.44 660 SER A O 1
ATOM 5403 N N . ASP A 1 661 ? -39.359 6.130 18.616 1.00 89.00 661 ASP A N 1
ATOM 5404 C CA . ASP A 1 661 ? -39.953 5.804 19.920 1.00 89.00 661 ASP A CA 1
ATOM 5405 C C . ASP A 1 661 ? -39.662 4.356 20.332 1.00 89.00 661 ASP A C 1
ATOM 5407 O O . ASP A 1 661 ? -39.311 4.104 21.480 1.00 89.00 661 ASP A O 1
ATOM 5411 N N . GLU A 1 662 ? -39.693 3.425 19.375 1.00 88.62 662 GLU A N 1
ATOM 5412 C CA . GLU A 1 662 ? -39.355 2.015 19.593 1.00 88.62 662 GLU A CA 1
ATOM 5413 C C . GLU A 1 662 ? -37.900 1.839 20.054 1.00 88.62 662 GLU A C 1
ATOM 5415 O O . GLU A 1 662 ? -37.630 1.119 21.014 1.00 88.62 662 GLU A O 1
ATOM 5420 N N . GLN A 1 663 ? -36.949 2.530 19.416 1.00 87.12 663 GLN A N 1
ATOM 5421 C CA . GLN A 1 663 ? -35.536 2.480 19.808 1.00 87.12 663 GLN A CA 1
ATOM 5422 C C . GLN A 1 663 ? -35.297 3.085 21.194 1.00 87.12 663 GLN A C 1
ATOM 5424 O O . GLN A 1 663 ? -34.499 2.550 21.961 1.00 87.12 663 GLN A O 1
ATOM 5429 N N . TYR A 1 664 ? -35.971 4.187 21.526 1.00 90.06 664 TYR A N 1
ATOM 5430 C CA . TYR A 1 664 ? -35.829 4.823 22.834 1.00 90.06 664 TYR A CA 1
ATOM 5431 C C . TYR A 1 664 ? -36.469 3.990 23.950 1.00 90.06 664 TYR A C 1
ATOM 5433 O O . TYR A 1 664 ? -35.834 3.752 24.979 1.00 90.06 664 TYR A O 1
ATOM 5441 N N . GLN A 1 665 ? -37.676 3.465 23.720 1.00 89.06 665 GLN A N 1
ATOM 5442 C CA . GLN A 1 665 ? -38.321 2.519 24.629 1.00 89.06 665 GLN A CA 1
ATOM 5443 C C . GLN A 1 665 ? -37.422 1.300 24.863 1.00 89.06 665 GLN A C 1
ATOM 5445 O O . GLN A 1 665 ? -37.263 0.853 25.997 1.00 89.06 665 GLN A O 1
ATOM 5450 N N . ARG A 1 666 ? -36.749 0.810 23.816 1.00 85.88 666 ARG A N 1
ATOM 5451 C CA . ARG A 1 666 ? -35.816 -0.311 23.935 1.00 85.88 666 ARG A CA 1
ATOM 5452 C C . ARG A 1 666 ? -34.635 -0.016 24.858 1.00 85.88 666 ARG A C 1
ATOM 5454 O O . ARG A 1 666 ? -34.260 -0.875 25.650 1.00 85.88 666 ARG A O 1
ATOM 5461 N N . VAL A 1 667 ? -34.056 1.184 24.779 1.00 87.00 667 VAL A N 1
ATOM 5462 C CA . VAL A 1 667 ? -32.989 1.618 25.698 1.00 87.00 667 VAL A CA 1
ATOM 5463 C C . VAL A 1 667 ? -33.491 1.595 27.145 1.00 87.00 667 VAL A C 1
ATOM 5465 O O . VAL A 1 667 ? -32.804 1.074 28.022 1.00 87.00 667 VAL A O 1
ATOM 5468 N N . GLN A 1 668 ? -34.704 2.100 27.389 1.00 86.81 668 GLN A N 1
ATOM 5469 C CA . GLN A 1 668 ? -35.312 2.098 28.722 1.00 86.81 668 GLN A CA 1
ATOM 5470 C C . GLN A 1 668 ? -35.556 0.681 29.246 1.00 86.81 668 GLN A C 1
ATOM 5472 O O . GLN A 1 668 ? -35.256 0.403 30.403 1.00 86.81 668 GLN A O 1
ATOM 5477 N N . GLU A 1 669 ? -36.067 -0.221 28.408 1.00 85.19 669 GLU A N 1
ATOM 5478 C CA . GLU A 1 669 ? -36.273 -1.626 28.768 1.00 85.19 669 GLU A CA 1
ATOM 5479 C C . GLU A 1 669 ? -34.967 -2.298 29.193 1.00 85.19 669 GLU A C 1
ATOM 5481 O O . GLU A 1 669 ? -34.927 -2.926 30.245 1.00 85.19 669 GLU A O 1
ATOM 5486 N N . VAL A 1 670 ? -33.893 -2.140 28.411 1.00 81.56 670 VAL A N 1
ATOM 5487 C CA . VAL A 1 670 ? -32.599 -2.772 28.709 1.00 81.56 670 VAL A CA 1
ATOM 5488 C C . VAL A 1 670 ? -31.999 -2.218 30.003 1.00 81.56 670 VAL A C 1
ATOM 5490 O O . VAL A 1 670 ? -31.588 -3.003 30.852 1.00 81.56 670 VAL A O 1
ATOM 5493 N N . ILE A 1 671 ? -31.984 -0.894 30.188 1.00 78.69 671 ILE A N 1
ATOM 5494 C CA . ILE A 1 671 ? -31.399 -0.263 31.386 1.00 78.69 671 ILE A CA 1
ATOM 5495 C C . ILE A 1 671 ? -32.222 -0.551 32.648 1.00 78.69 671 ILE A C 1
ATOM 5497 O O . ILE A 1 671 ? -31.656 -0.718 33.717 1.00 78.69 671 ILE A O 1
ATOM 5501 N N . ASN A 1 672 ? -33.552 -0.610 32.561 1.00 79.44 672 ASN A N 1
ATOM 5502 C CA . ASN A 1 672 ? -34.379 -0.925 33.731 1.00 79.44 672 ASN A CA 1
ATOM 5503 C C . ASN A 1 672 ? -34.302 -2.407 34.126 1.00 79.44 672 ASN A C 1
ATOM 5505 O O . ASN A 1 672 ? -34.657 -2.764 35.250 1.00 79.44 672 ASN A O 1
ATOM 5509 N N . HIS A 1 673 ? -33.897 -3.269 33.193 1.00 74.94 673 HIS A N 1
ATOM 5510 C CA . HIS A 1 673 ? -33.840 -4.712 33.392 1.00 74.94 673 HIS A CA 1
ATOM 5511 C C . HIS A 1 673 ? -32.502 -5.206 33.965 1.00 74.94 673 HIS A C 1
ATOM 5513 O O . HIS A 1 673 ? -32.500 -6.207 34.686 1.00 74.94 673 HIS A O 1
ATOM 5519 N N . PHE A 1 674 ? -31.386 -4.529 33.663 1.00 70.94 674 PHE A N 1
ATOM 5520 C CA . PHE A 1 674 ? -30.024 -4.865 34.118 1.00 70.94 674 PHE A CA 1
ATOM 5521 C C . PHE A 1 674 ? -29.476 -3.839 35.108 1.00 70.94 674 PHE A C 1
ATOM 5523 O O . PHE A 1 674 ? -28.827 -4.274 36.091 1.00 70.94 674 PHE A O 1
#

InterPro domains:
  IPR013087 Zinc finger C2H2-type [PS00028] (280-301)